Protein AF-0000000080399493 (afdb_homodimer)

Radius of gyration: 24.79 Å; Cα contacts (8 Å, |Δi|>4): 1111; chains: 2; bounding box: 73×79×56 Å

Organism: NCBI:txid72520

InterPro domains:
  IPR001247 Exoribonuclease, phosphorolytic domain 1 [PF01138] (33-153)
  IPR015847 Exoribonuclease, phosphorolytic domain 2 [PF03725] (195-245)
  IPR020568 Ribosomal protein uS5 domain 2-type superfamily [SSF54211] (32-153)
  IPR027408 PNPase/RNase PH domain superfamily [G3DSA:3.30.230.70] (24-269)
  IPR036345 Exoribonuclease, PH domain 2 superfamily [SSF55666] (192-262)
  IPR050080 Ribonuclease PH [PTHR11953] (25-256)

Solvent-accessible surface area (backbone atoms only — not comparable to full-atom values): 28684 Å² total; per-residue (Å²): 131,78,60,75,51,76,56,74,76,72,74,67,57,77,76,54,87,78,62,56,95,63,76,79,41,96,85,68,50,57,50,70,28,70,54,55,50,36,49,29,75,51,73,45,84,87,38,57,7,6,12,34,21,26,45,61,64,14,30,21,38,14,35,22,42,56,76,33,68,57,87,64,76,72,65,75,85,48,82,28,35,42,73,44,52,45,50,40,54,66,65,78,73,72,50,55,65,37,28,22,50,22,30,52,43,33,52,49,46,62,62,23,36,50,35,75,80,37,52,64,19,30,33,38,35,42,34,38,36,69,35,79,39,27,39,52,66,21,37,46,42,34,9,44,48,45,3,39,51,55,39,65,54,66,55,78,40,57,60,32,42,40,24,33,24,33,30,63,59,76,81,77,79,77,68,79,68,77,80,65,83,79,75,81,88,78,76,70,87,77,83,84,59,63,44,68,29,34,48,31,38,45,72,52,51,70,64,26,53,20,41,36,37,40,23,29,28,68,80,79,65,29,35,33,28,36,40,33,42,27,66,39,50,70,68,54,53,52,50,49,49,54,53,43,52,58,51,34,53,55,49,48,56,51,47,51,52,51,52,51,52,51,52,51,50,55,56,66,73,97,133,79,61,75,53,76,56,74,73,72,74,66,55,78,74,56,86,77,64,53,96,62,76,78,40,95,85,68,49,55,50,68,28,70,53,56,50,37,48,29,74,51,76,44,85,88,38,56,8,6,11,34,21,29,45,62,66,12,28,23,39,14,34,22,42,54,76,32,68,57,87,66,77,74,65,77,85,46,82,28,34,43,73,43,51,45,50,40,54,67,67,78,74,72,51,55,65,36,28,22,50,22,31,51,41,33,53,49,47,61,63,23,37,50,35,76,80,36,55,64,20,28,33,38,35,42,35,37,36,70,36,77,40,26,38,52,67,22,37,45,41,35,10,44,49,45,4,39,52,56,40,66,53,66,56,77,42,58,60,34,41,41,24,32,24,33,30,63,58,77,79,77,79,77,67,76,66,75,80,66,83,80,76,81,87,78,76,68,88,76,84,85,60,66,44,68,29,34,49,31,40,44,72,52,51,72,64,25,54,19,40,36,36,39,22,28,27,68,82,79,65,30,36,34,29,36,40,34,42,28,65,38,50,70,68,56,54,54,49,48,51,54,54,43,52,56,51,34,52,55,50,47,56,51,48,52,51,50,53,50,52,50,51,51,52,55,54,67,73,96

pLDDT: mean 78.62, std 20.96, range [27.2, 97.81]

Foldseek 3Di:
DFDWDFDDFQPQDPPDPVQPPDPQDPVRDGQLGWATKIKTWPPDDVALTWMWIDTVQWIKIKGKHDQDADPDPPDDQPQFEQEFEFEAELDDDDDVVRVVLRVQLRLLQVLWAPRNVRGNGYMYMYMYTNGAFFFHSQNRNLRRLSRCVSSVGDTNFRKRKWKKFKAFPDPDDPPPPDPDDDDDDCPDPDDSDIDMGTGDTPVRRVRGQKMKMWIATPPPRDTSDIDMDGDDDPVVVVVVSVSSSVVSPSVVVVVVVVVVVVVVVVVVVD/DFDWDFDDFQPQDPPDPVQPPDPQDPVRDGQLGWAGKIKTWPPDDVALTWMWIDTVQWIKIKGKHDQDADPDPPDDQPQFEQEFEFEAELDDDDDVVRVVLRVQLRLLQVLWAPRNVRGNGYMYMYMYTNGAFFFHSQNRNLRRLSRCVSSVGDTNFRKRKWKKFKAFPDPDDPPPPDPDDDDDDCPDPDDSDTDMGTGDTPVRNVRGQKMKMWIATPPPRDTSDIDMDGDDDPVVVVVVSVSSSVVSPSVVVVVVVVVVVVVVVVVVVD

Secondary structure (DSSP, 8-state):
----EE----------TT-SSPPPPTT---TT-PPPEEEEE---SSSSEEEEEEETTEEEEEEEEEEE--SSTTS---SSPEEEEEEE-SSS---HHHHHHHHHHHHHHHHHB-GGGSTT-EEEEEEEEEE-SS-HHHHHHHHHHHHHHHTT--BS--EEEEEEEEE----------------S----------EEEES--HHHHHH-SEEEEEEEETTT--EEEEEEEEEE-HHHHHHHHHHHHHHHHHHHHHHHHHHHHHHHHHHHH-/----EE----------TT-SSPPPPTT---TT-PPPEEEEE---SSSSEEEEEEETTEEEEEEEEEEE--SSTTS---SSPEEEEEEE-SSS---HHHHHHHHHHHHHHHHHB-GGGSTT-EEEEEEEEEE-SS-HHHHHHHHHHHHHHHTT--BS--EEEEEEEEE----------------S----------EEEES--HHHHHH-SEEEEEEEETTT--EEEEEEEEEE-HHHHHHHHHHHHHHHHHHHHHHHHHHHHHHHHHHHH-

Structure (mmCIF, N/CA/C/O backbone):
data_AF-0000000080399493-model_v1
#
loop_
_entity.id
_entity.type
_entity.pdbx_description
1 polymer 'Exosome complex component rrp46'
#
loop_
_atom_site.group_PDB
_atom_site.id
_atom_site.type_symbol
_atom_site.label_atom_id
_atom_site.label_alt_id
_atom_site.label_comp_id
_atom_site.label_asym_id
_atom_site.label_entity_id
_atom_site.label_seq_id
_atom_site.pdbx_PDB_ins_code
_atom_site.Cartn_x
_atom_site.Cartn_y
_atom_site.Cartn_z
_atom_site.occupancy
_atom_site.B_iso_or_equiv
_atom_site.auth_seq_id
_atom_site.auth_comp_id
_atom_site.auth_asym_id
_atom_site.auth_atom_id
_atom_site.pdbx_PDB_model_num
ATOM 1 N N . MET A 1 1 ? -1.721 26.266 25.234 1 28.41 1 MET A N 1
ATOM 2 C CA . MET A 1 1 ? -3.119 26.422 24.844 1 28.41 1 MET A CA 1
ATOM 3 C C . MET A 1 1 ? -3.371 25.844 23.453 1 28.41 1 MET A C 1
ATOM 5 O O . MET A 1 1 ? -2.715 26.234 22.484 1 28.41 1 MET A O 1
ATOM 9 N N . SER A 1 2 ? -3.752 24.594 23.406 1 40.31 2 SER A N 1
ATOM 10 C CA . SER A 1 2 ? -4.023 23.703 22.281 1 40.31 2 SER A CA 1
ATOM 11 C C . SER A 1 2 ? -5.125 24.266 21.391 1 40.31 2 SER A C 1
ATOM 13 O O . SER A 1 2 ? -6.23 24.547 21.859 1 40.31 2 SER A O 1
ATOM 15 N N . MET A 1 3 ? -4.785 25.266 20.547 1 41.09 3 MET A N 1
ATOM 16 C CA . MET A 1 3 ? -5.84 25.906 19.75 1 41.09 3 MET A CA 1
ATOM 17 C C . MET A 1 3 ? -6.48 24.906 18.797 1 41.09 3 MET A C 1
ATOM 19 O O . MET A 1 3 ? -5.789 2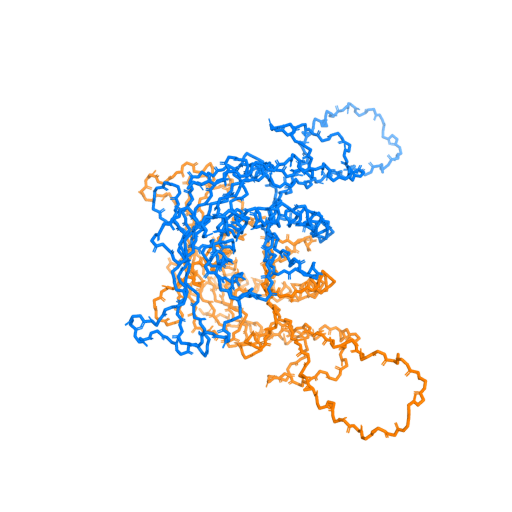4.266 18 1 41.09 3 MET A O 1
ATOM 23 N N . GLU A 1 4 ? -7.633 24.453 19.219 1 47.44 4 GLU A N 1
ATOM 24 C CA . GLU A 1 4 ? -8.516 23.641 18.391 1 47.44 4 GLU A CA 1
ATOM 25 C C . GLU A 1 4 ? -9.094 24.469 17.234 1 47.44 4 GLU A C 1
ATOM 27 O O . GLU A 1 4 ? -9.695 25.516 17.453 1 47.44 4 GLU A O 1
ATOM 32 N N . VAL A 1 5 ? -8.531 24.562 16.125 1 45.88 5 VAL A N 1
ATOM 33 C CA . VAL A 1 5 ? -9.156 25.281 15.031 1 45.88 5 VAL A CA 1
ATOM 34 C C . VAL A 1 5 ? -10.164 24.391 14.32 1 45.88 5 VAL A C 1
ATOM 36 O O . VAL A 1 5 ? -9.797 23.344 13.766 1 45.88 5 VAL A O 1
ATOM 39 N N . GLU A 1 6 ? -11.445 24.516 14.664 1 47.62 6 GLU A N 1
ATOM 40 C CA . GLU A 1 6 ? -12.531 23.828 13.969 1 47.62 6 GLU A CA 1
ATOM 41 C C . GLU A 1 6 ? -12.789 24.438 12.594 1 47.62 6 GLU A C 1
ATOM 43 O O . GLU A 1 6 ? -13.039 25.641 12.477 1 47.62 6 GLU A O 1
ATOM 48 N N . SER A 1 7 ? -12.328 23.922 11.516 1 46.5 7 SER A N 1
ATOM 49 C CA . SER A 1 7 ? -12.531 24.5 10.195 1 46.5 7 SER A CA 1
ATOM 50 C C . SER A 1 7 ? -14 24.438 9.781 1 46.5 7 SER A C 1
ATOM 52 O O . SER A 1 7 ? -14.734 23.547 10.219 1 46.5 7 SER A O 1
ATOM 54 N N . PRO A 1 8 ? -14.398 25.5 9.086 1 42.66 8 PRO A N 1
ATOM 55 C CA . PRO A 1 8 ? -15.75 25.438 8.523 1 42.66 8 PRO A CA 1
ATOM 56 C C . PRO A 1 8 ? -15.961 24.219 7.625 1 42.66 8 PRO A C 1
ATOM 58 O O . PRO A 1 8 ? -14.992 23.672 7.09 1 42.66 8 PRO A O 1
ATOM 61 N N . PRO A 1 9 ? -17.188 23.703 7.621 1 41.94 9 PRO A N 1
ATOM 62 C CA . PRO A 1 9 ? -17.484 22.547 6.781 1 41.94 9 PRO A CA 1
ATOM 63 C C . PRO A 1 9 ? -17 22.719 5.34 1 41.94 9 PRO A C 1
ATOM 65 O O . PRO A 1 9 ? -17.078 23.828 4.793 1 41.94 9 PRO A O 1
ATOM 68 N N . ILE A 1 10 ? -16.062 22.031 4.949 1 44.72 10 ILE A N 1
ATOM 69 C CA . ILE A 1 10 ? -15.586 22.047 3.57 1 44.72 10 ILE A CA 1
ATOM 70 C C . ILE A 1 10 ? -16.766 21.984 2.609 1 44.72 10 ILE A C 1
ATOM 72 O O . ILE A 1 10 ? -17.688 21.203 2.801 1 44.72 10 ILE A O 1
ATOM 76 N N . THR A 1 11 ? -16.875 22.938 1.773 1 42.97 11 THR A N 1
ATOM 77 C CA . THR A 1 11 ? -17.906 23.031 0.746 1 42.97 11 THR A CA 1
ATOM 78 C C . THR A 1 11 ? -17.969 21.75 -0.082 1 42.97 11 THR A C 1
ATOM 80 O O . THR A 1 11 ? -16.953 21.234 -0.525 1 42.97 11 THR A O 1
ATOM 83 N N . PRO A 1 12 ? -19.109 21.141 -0.063 1 42.62 12 PRO A N 1
ATOM 84 C CA . PRO A 1 12 ? -19.297 19.938 -0.86 1 42.62 12 PRO A CA 1
ATOM 85 C C . PRO A 1 12 ? -18.812 20.094 -2.297 1 42.62 12 PRO A C 1
ATOM 87 O O . PRO A 1 12 ? -18.969 21.156 -2.898 1 42.62 12 PRO A O 1
ATOM 90 N N . LEU A 1 13 ? -17.781 19.406 -2.646 1 45.69 13 LEU A N 1
ATOM 91 C CA . LEU A 1 13 ? -17.438 19.391 -4.062 1 45.69 13 LEU A CA 1
ATOM 92 C C . LEU A 1 13 ? -18.688 19.234 -4.926 1 45.69 13 LEU A C 1
ATOM 94 O O . LEU A 1 13 ? -19.672 18.641 -4.492 1 45.69 13 LEU A O 1
ATOM 98 N N . PRO A 1 14 ? -18.688 19.891 -6.062 1 39.59 14 PRO A N 1
ATOM 99 C CA . PRO A 1 14 ? -19.891 19.781 -6.902 1 39.59 14 PRO A CA 1
ATOM 100 C C . PRO A 1 14 ? -20.328 18.328 -7.117 1 39.59 14 PRO A C 1
ATOM 102 O O . PRO A 1 14 ? -19.484 17.422 -7.133 1 39.59 14 PRO A O 1
ATOM 105 N N . PRO A 1 15 ? -21.594 18.047 -6.848 1 37.84 15 PRO A N 1
ATOM 106 C CA . PRO A 1 15 ? -22.141 16.703 -7.039 1 37.84 15 PRO A CA 1
ATOM 107 C C . PRO A 1 15 ? -21.75 16.094 -8.383 1 37.84 15 PRO A C 1
ATOM 109 O O . PRO A 1 15 ? -21.953 16.703 -9.43 1 37.84 15 PRO A O 1
ATOM 112 N N . SER A 1 16 ? -20.625 15.531 -8.531 1 39.56 16 SER A N 1
ATOM 113 C CA . SER A 1 16 ? -20.562 14.828 -9.812 1 39.56 16 SER A CA 1
ATOM 114 C C . SER A 1 16 ? -21.875 14.117 -10.109 1 39.56 16 SER A C 1
ATOM 116 O O . SER A 1 16 ? -22.656 13.82 -9.203 1 39.56 16 SER A O 1
ATOM 118 N N . SER A 1 17 ? -22.266 14.031 -11.461 1 39.09 17 SER A N 1
ATOM 119 C CA . SER A 1 17 ? -23.484 13.477 -12.047 1 39.09 17 SER A CA 1
ATOM 120 C C . SER A 1 17 ? -23.922 12.211 -11.32 1 39.09 17 SER A C 1
ATOM 122 O O . SER A 1 17 ? -24.969 11.648 -11.625 1 39.09 17 SER A O 1
ATOM 124 N N . LEU A 1 18 ? -22.938 11.609 -10.734 1 41.94 18 LEU A N 1
ATOM 125 C CA . LEU A 1 18 ? -23.359 10.289 -10.281 1 41.94 18 LEU A CA 1
ATOM 126 C C . LEU A 1 18 ? -24.188 10.391 -9 1 41.94 18 LEU A C 1
ATOM 128 O O . LEU A 1 18 ? -24.359 9.391 -8.297 1 41.94 18 LEU A O 1
ATOM 132 N N . SER A 1 19 ? -24.406 11.602 -8.508 1 42.5 19 SER A N 1
ATOM 133 C CA . SER A 1 19 ? -25.172 11.867 -7.293 1 42.5 19 SER A CA 1
ATOM 134 C C . SER A 1 19 ? -26.547 11.219 -7.363 1 42.5 19 SER A C 1
ATOM 136 O O . SER A 1 19 ? -27.453 11.578 -6.602 1 42.5 19 SER A O 1
ATOM 138 N N . LEU A 1 20 ? -26.828 10.664 -8.43 1 42.78 20 LEU A N 1
ATOM 139 C CA . LEU A 1 20 ? -28.219 10.219 -8.32 1 42.78 20 LEU A CA 1
ATOM 140 C C . LEU A 1 20 ? -28.469 9.523 -6.988 1 42.78 20 LEU A C 1
ATOM 142 O O . LEU A 1 20 ? -27.688 9.688 -6.043 1 42.78 20 LEU A O 1
ATOM 146 N N . SER A 1 21 ? -29.281 8.328 -6.945 1 52.72 21 SER A N 1
ATOM 147 C CA . SER A 1 21 ? -30.062 7.609 -5.938 1 52.72 21 SER A CA 1
ATOM 148 C C . SER A 1 21 ? -29.141 6.93 -4.918 1 52.72 21 SER A C 1
ATOM 150 O O . SER A 1 21 ? -28.984 5.711 -4.945 1 52.72 21 SER A O 1
ATOM 152 N N . LEU A 1 22 ? -28.031 7.641 -4.531 1 60.44 22 LEU A N 1
ATOM 153 C CA . LEU A 1 22 ? -27.188 6.965 -3.543 1 60.44 22 LEU A CA 1
ATOM 154 C C . LEU A 1 22 ? -27.875 6.945 -2.18 1 60.44 22 LEU A C 1
ATOM 156 O O . LEU A 1 22 ? -28.531 7.914 -1.797 1 60.44 22 LEU A O 1
ATOM 160 N N . PRO A 1 23 ? -27.969 5.777 -1.637 1 68.69 23 PRO A N 1
ATOM 161 C CA . PRO A 1 23 ? -28.469 5.758 -0.259 1 68.69 23 PRO A CA 1
ATOM 162 C C . PRO A 1 23 ? -27.688 6.699 0.662 1 68.69 23 PRO A C 1
ATOM 164 O O . PRO A 1 23 ? -26.5 6.926 0.452 1 68.69 23 PRO A O 1
ATOM 167 N N . PRO A 1 24 ? -28.516 7.438 1.426 1 79 24 PRO A N 1
ATOM 168 C CA . PRO A 1 24 ? -27.875 8.344 2.375 1 79 24 PRO A CA 1
ATOM 169 C C . PRO A 1 24 ? -26.844 7.641 3.25 1 79 24 PRO A C 1
ATOM 171 O O . PRO A 1 24 ? -27.047 6.5 3.67 1 79 24 PRO A O 1
ATOM 174 N N . ARG A 1 25 ? -25.719 8.273 3.396 1 86.75 25 ARG A N 1
ATOM 175 C CA . ARG A 1 25 ? -24.672 7.754 4.281 1 86.75 25 ARG A CA 1
ATOM 176 C C . ARG A 1 25 ? -25.125 7.793 5.734 1 86.75 25 ARG A C 1
ATOM 178 O O . ARG A 1 25 ? -25.938 8.633 6.117 1 86.75 25 ARG A O 1
ATOM 185 N N . PRO A 1 26 ? -24.688 6.863 6.543 1 86.81 26 PRO A N 1
ATOM 186 C CA . PRO A 1 26 ? -25.094 6.848 7.953 1 86.81 26 PRO A CA 1
ATOM 187 C C . PRO A 1 26 ? -24.859 8.188 8.648 1 86.81 26 PRO A C 1
ATOM 189 O O . PRO A 1 26 ? -25.609 8.547 9.562 1 86.81 26 PRO A O 1
ATOM 192 N N . ASP A 1 27 ? -23.891 8.977 8.281 1 86.44 27 ASP A N 1
ATOM 193 C CA . ASP A 1 27 ? -23.594 10.258 8.914 1 86.44 27 ASP A CA 1
ATOM 194 C C . ASP A 1 27 ? -24.172 11.414 8.109 1 86.44 27 ASP A C 1
ATOM 196 O O . ASP A 1 27 ? -23.859 12.578 8.367 1 86.44 27 ASP A O 1
ATOM 200 N N . ARG A 1 28 ? -24.953 11.227 7.027 1 86.25 28 ARG A N 1
ATOM 201 C CA . ARG A 1 28 ? -25.734 12.188 6.238 1 86.25 28 ARG A CA 1
ATOM 202 C C . ARG A 1 28 ? -24.828 13.008 5.332 1 86.25 28 ARG A C 1
ATOM 204 O O . ARG A 1 28 ? -25.234 14.047 4.809 1 86.25 28 ARG A O 1
ATOM 211 N N . ARG A 1 29 ? -23.672 12.492 5.18 1 88.94 29 ARG A N 1
ATOM 212 C CA . ARG A 1 29 ? -22.766 13.18 4.262 1 88.94 29 ARG A CA 1
ATOM 213 C C . ARG A 1 29 ? -23.047 12.773 2.818 1 88.94 29 ARG A C 1
ATOM 215 O O . ARG A 1 29 ? -23.656 11.734 2.566 1 88.94 29 ARG A O 1
ATOM 222 N N . LEU A 1 30 ? -22.594 13.742 1.966 1 87.62 30 LEU A N 1
ATOM 223 C CA . LEU A 1 30 ? -22.594 13.391 0.549 1 87.62 30 LEU A CA 1
ATOM 224 C C . LEU A 1 30 ? -21.469 12.422 0.221 1 87.62 30 LEU A C 1
ATOM 226 O O . LEU A 1 30 ? -20.547 12.242 1.021 1 87.62 30 LEU A O 1
ATOM 230 N N . ALA A 1 31 ? -21.5 11.812 -0.948 1 87.94 31 ALA A N 1
ATOM 231 C CA . ALA A 1 31 ? -20.516 10.812 -1.356 1 87.94 31 ALA A CA 1
ATOM 232 C C . ALA A 1 31 ? -19.125 11.414 -1.424 1 87.94 31 ALA A C 1
ATOM 234 O O . ALA A 1 31 ? -18.141 10.75 -1.094 1 87.94 31 ALA A O 1
ATOM 235 N N . ASN A 1 32 ? -19.031 12.711 -1.779 1 88.69 32 ASN A N 1
ATOM 236 C CA . ASN A 1 32 ? -17.734 13.344 -1.984 1 88.69 32 ASN A CA 1
ATOM 237 C C . ASN A 1 32 ? -17.422 14.367 -0.889 1 88.69 32 ASN A C 1
ATOM 239 O O . ASN A 1 32 ? -16.688 15.32 -1.112 1 88.69 32 ASN A O 1
ATOM 243 N N . GLN A 1 33 ? -17.953 14.109 0.285 1 89.75 33 GLN A N 1
ATOM 244 C CA . GLN A 1 33 ? -17.766 15.07 1.371 1 89.75 33 GLN A CA 1
ATOM 245 C C . GLN A 1 33 ? -16.828 14.516 2.441 1 89.75 33 GLN A C 1
ATOM 247 O O . GLN A 1 33 ? -17 13.375 2.885 1 89.75 33 GLN A O 1
ATOM 252 N N . LEU A 1 34 ? -15.883 15.367 2.713 1 92.69 34 LEU A N 1
ATOM 253 C CA . LEU A 1 34 ? -14.969 15.023 3.801 1 92.69 34 LEU A CA 1
ATOM 254 C C . LEU A 1 34 ? -15.609 15.289 5.156 1 92.69 34 LEU A C 1
ATOM 256 O O . LEU A 1 34 ? -16.391 16.234 5.301 1 92.69 34 LEU A O 1
ATOM 260 N N . ARG A 1 35 ? -15.336 14.5 6.164 1 92.5 35 ARG A N 1
ATOM 261 C CA . ARG A 1 35 ? -15.664 14.875 7.535 1 92.5 35 ARG A CA 1
ATOM 262 C C . ARG A 1 35 ? -14.867 16.094 7.984 1 92.5 35 ARG A C 1
ATOM 264 O O . ARG A 1 35 ? -13.773 16.344 7.469 1 92.5 35 ARG A O 1
ATOM 271 N N . PRO A 1 36 ? -15.438 16.781 8.859 1 89.44 36 PRO A N 1
ATOM 272 C CA . PRO A 1 36 ? -14.695 17.953 9.328 1 89.44 36 PRO A CA 1
ATOM 273 C C . PRO A 1 36 ? -13.359 17.594 9.969 1 89.44 36 PRO A C 1
ATOM 275 O O . PRO A 1 36 ? -13.312 16.797 10.906 1 89.44 36 PRO A O 1
ATOM 278 N N . PRO A 1 37 ? -12.336 18.141 9.422 1 92.88 37 PRO A N 1
ATOM 279 C CA . PRO A 1 37 ? -11.016 17.875 10 1 92.88 37 PRO A CA 1
ATOM 280 C C . PRO A 1 37 ? -10.703 18.766 11.195 1 92.88 37 PRO A C 1
ATOM 282 O O . PRO A 1 37 ? -11.25 19.875 11.305 1 92.88 37 PRO A O 1
ATOM 285 N N . MET A 1 38 ? -9.945 18.234 12.094 1 92.69 38 MET A N 1
ATOM 286 C CA . MET A 1 38 ? -9.398 18.969 13.234 1 92.69 38 MET A CA 1
ATOM 287 C C . MET A 1 38 ? -7.898 18.734 13.367 1 92.69 38 MET A C 1
ATOM 289 O O . MET A 1 38 ? -7.414 17.641 13.109 1 92.69 38 MET A O 1
ATOM 293 N N . CYS A 1 39 ? -7.273 19.781 13.68 1 93.62 39 CYS A N 1
ATOM 294 C CA . CYS A 1 39 ? -5.824 19.672 13.789 1 93.62 39 CYS A CA 1
ATOM 295 C C . CYS A 1 39 ? -5.293 20.484 14.961 1 93.62 39 CYS A C 1
ATOM 297 O O . CYS A 1 39 ? -5.762 21.609 15.195 1 93.62 39 CYS A O 1
ATOM 299 N N . GLU A 1 40 ? -4.5 19.906 15.758 1 91.94 40 GLU A N 1
ATOM 300 C CA . GLU A 1 40 ? -3.756 20.562 16.828 1 91.94 40 GLU A CA 1
ATOM 301 C C . GLU A 1 40 ? -2.252 20.406 16.641 1 91.94 40 GLU A C 1
ATOM 303 O O . GLU A 1 40 ? -1.742 19.281 16.562 1 91.94 40 GLU A O 1
ATOM 308 N N . LEU A 1 41 ? -1.577 21.531 16.516 1 92.44 41 LEU A N 1
ATOM 309 C CA . LEU A 1 41 ? -0.133 21.484 16.312 1 92.44 41 LEU A CA 1
ATOM 310 C C . LEU A 1 41 ? 0.607 21.641 17.641 1 92.44 41 LEU A C 1
ATOM 312 O O . LEU A 1 41 ? 0.262 22.516 18.438 1 92.44 41 LEU A O 1
ATOM 316 N N . GLY A 1 42 ? 1.511 20.75 17.859 1 92.12 42 GLY A N 1
ATOM 317 C CA . GLY A 1 42 ? 2.396 20.859 19.016 1 92.12 42 GLY A CA 1
ATOM 318 C C . GLY A 1 42 ? 1.711 20.531 20.328 1 92.12 42 GLY A C 1
ATOM 319 O O . GLY A 1 42 ? 1.866 21.25 21.312 1 92.12 42 GLY A O 1
ATOM 320 N N . PRO A 1 43 ? 0.868 19.516 20.359 1 91.75 43 PRO A N 1
ATOM 321 C CA . PRO A 1 43 ? 0.211 19.188 21.625 1 91.75 43 PRO A CA 1
ATOM 322 C C . PRO A 1 43 ? 1.17 18.578 22.656 1 91.75 43 PRO A C 1
ATOM 324 O O . PRO A 1 43 ? 0.872 18.562 23.844 1 91.75 43 PRO A O 1
ATOM 327 N N . LEU A 1 44 ? 2.27 18.031 22.188 1 92.25 44 LEU A N 1
ATOM 328 C CA . LEU A 1 44 ? 3.223 17.375 23.078 1 92.25 44 LEU A CA 1
ATOM 329 C C . LEU A 1 44 ? 4.445 18.266 23.297 1 92.25 44 LEU A C 1
ATOM 331 O O . LEU A 1 44 ? 5.125 18.641 22.344 1 92.25 44 LEU A O 1
ATOM 335 N N . ASN A 1 45 ? 4.852 18.422 24.5 1 89 45 ASN A N 1
ATOM 336 C CA . ASN A 1 45 ? 5.938 19.328 24.844 1 89 45 ASN A CA 1
ATOM 337 C C . ASN A 1 45 ? 7.293 18.641 24.781 1 89 45 ASN A C 1
ATOM 339 O O . ASN A 1 45 ? 8.32 19.297 24.578 1 89 45 ASN A O 1
ATOM 343 N N . ARG A 1 46 ? 7.281 17.422 24.875 1 91.06 46 ARG A N 1
ATOM 344 C CA . ARG A 1 46 ? 8.547 16.703 24.984 1 91.06 46 ARG A CA 1
ATOM 345 C C . ARG A 1 46 ? 9.047 16.281 23.609 1 91.06 46 ARG A C 1
ATOM 347 O O . ARG A 1 46 ? 10.18 15.812 23.469 1 91.06 46 ARG A O 1
ATOM 354 N N . ALA A 1 47 ? 8.219 16.453 22.656 1 93.5 47 ALA A N 1
ATOM 355 C CA . ALA A 1 47 ? 8.594 16.031 21.312 1 93.5 47 ALA A CA 1
ATOM 356 C C . ALA A 1 47 ? 9.148 17.203 20.516 1 93.5 47 ALA A C 1
ATOM 358 O O . ALA A 1 47 ? 8.852 18.375 20.812 1 93.5 47 ALA A O 1
ATOM 359 N N . ASP A 1 48 ? 10.047 16.953 19.578 1 94.75 48 ASP A N 1
ATOM 360 C CA . ASP A 1 48 ? 10.547 18 18.672 1 94.75 48 ASP A CA 1
ATOM 361 C C . ASP A 1 48 ? 9.422 18.547 17.797 1 94.75 48 ASP A C 1
ATOM 363 O O . ASP A 1 48 ? 9.469 19.703 17.375 1 94.75 48 ASP A O 1
ATOM 367 N N . GLY A 1 49 ? 8.477 17.703 17.562 1 95.38 49 GLY A N 1
ATOM 368 C CA . GLY A 1 49 ? 7.254 18.031 16.859 1 95.38 49 GLY A CA 1
ATOM 369 C C . GLY A 1 49 ? 6.105 17.094 17.172 1 95.38 49 GLY A C 1
ATOM 370 O O . GLY A 1 49 ? 6.32 15.93 17.484 1 95.38 49 GLY A O 1
ATOM 371 N N . SER A 1 50 ? 4.973 17.688 17.172 1 96.5 50 SER A N 1
ATOM 372 C CA . SER A 1 50 ? 3.797 16.859 17.406 1 96.5 50 SER A CA 1
ATOM 373 C C . SER A 1 50 ? 2.551 17.469 16.781 1 96.5 50 SER A C 1
ATOM 375 O O . SER A 1 50 ? 2.523 18.672 16.484 1 96.5 50 SER A O 1
ATOM 377 N N . ALA A 1 51 ? 1.604 16.578 16.547 1 96.38 51 ALA A N 1
ATOM 378 C CA . ALA A 1 51 ? 0.34 17.031 15.977 1 96.38 51 ALA A CA 1
ATOM 379 C C . ALA A 1 51 ? -0.772 16.016 16.234 1 96.38 51 ALA A C 1
ATOM 381 O O . ALA A 1 51 ? -0.526 14.812 16.266 1 96.38 51 ALA A O 1
ATOM 382 N N . ARG A 1 52 ? -1.841 16.562 16.5 1 96.81 52 ARG A N 1
ATOM 383 C CA . ARG A 1 52 ? -3.055 15.758 16.547 1 96.81 52 ARG A CA 1
ATOM 384 C C . ARG A 1 52 ? -3.965 16.062 15.359 1 96.81 52 ARG A C 1
ATOM 386 O O . ARG A 1 52 ? -4.258 17.234 15.086 1 96.81 52 ARG A O 1
ATOM 393 N N . PHE A 1 53 ? -4.324 15.062 14.633 1 96.62 53 PHE A N 1
ATOM 394 C CA . PHE A 1 53 ? -5.215 15.203 13.492 1 96.62 53 PHE A CA 1
ATOM 395 C C . PHE A 1 53 ? -6.438 14.305 13.641 1 96.62 53 PHE A C 1
ATOM 397 O O . PHE A 1 53 ? -6.316 13.148 14.047 1 96.62 53 PHE A O 1
ATOM 404 N N . ALA A 1 54 ? -7.512 14.945 13.359 1 95.44 54 ALA A N 1
ATOM 405 C CA . ALA A 1 54 ? -8.758 14.188 13.469 1 95.44 54 ALA A CA 1
ATOM 406 C C . ALA A 1 54 ? -9.648 14.43 12.258 1 95.44 54 ALA A C 1
ATOM 408 O O . ALA A 1 54 ? -9.688 15.539 11.719 1 95.44 54 ALA A O 1
ATOM 409 N N . GLN A 1 55 ? -10.234 13.438 11.773 1 93.62 55 GLN A N 1
ATOM 410 C CA . GLN A 1 55 ? -11.297 13.453 10.766 1 93.62 55 GLN A CA 1
ATOM 411 C C . GLN A 1 55 ? -12.547 12.742 11.273 1 93.62 55 GLN A C 1
ATOM 413 O O . GLN A 1 55 ? -12.633 11.508 11.219 1 93.62 55 GLN A O 1
ATOM 418 N N . GLY A 1 56 ? -13.586 13.492 11.617 1 92.56 56 GLY A N 1
ATOM 419 C CA . GLY A 1 56 ? -14.719 12.891 12.305 1 92.56 56 GLY A CA 1
ATOM 420 C C . GLY A 1 56 ? -14.336 12.219 13.609 1 92.56 56 GLY A C 1
ATOM 421 O O . GLY A 1 56 ? -13.711 12.844 14.469 1 92.56 56 GLY A O 1
ATOM 422 N N . GLN A 1 57 ? -14.688 10.945 13.75 1 93.81 57 GLN A N 1
ATOM 423 C CA . GLN A 1 57 ? -14.398 10.211 14.977 1 93.81 57 GLN A CA 1
ATOM 424 C C . GLN A 1 57 ? -13.125 9.391 14.844 1 93.81 57 GLN A C 1
ATOM 426 O O . GLN A 1 57 ? -12.938 8.398 15.547 1 93.81 57 GLN A O 1
ATOM 431 N N . THR A 1 58 ? -12.359 9.742 13.898 1 96.06 58 THR A N 1
ATOM 432 C CA . THR A 1 58 ? -11.023 9.172 13.789 1 96.06 58 THR A CA 1
ATOM 433 C C . THR A 1 58 ? -9.961 10.203 14.172 1 96.06 58 THR A C 1
ATOM 435 O O . THR A 1 58 ? -9.992 11.344 13.688 1 96.06 58 THR A O 1
ATOM 438 N N . SER A 1 59 ? -9.133 9.781 15.117 1 96.94 59 SER A N 1
ATOM 439 C CA . SER A 1 59 ? -8.125 10.719 15.609 1 96.94 59 SER A CA 1
ATOM 440 C C . SER A 1 59 ? -6.793 10.016 15.852 1 96.94 59 SER A C 1
ATOM 442 O O . SER A 1 59 ? -6.758 8.883 16.328 1 96.94 59 SER A O 1
ATOM 444 N N . VAL A 1 60 ? -5.723 10.734 15.445 1 97.56 60 VAL A N 1
ATOM 445 C CA . VAL A 1 60 ? -4.371 10.203 15.609 1 97.56 60 VAL A CA 1
ATOM 446 C C . VAL A 1 60 ? -3.461 11.281 16.188 1 97.56 60 VAL A C 1
ATOM 448 O O . VAL A 1 60 ? -3.535 12.453 15.789 1 97.56 60 VAL A O 1
ATOM 451 N N . LEU A 1 61 ? -2.699 10.898 17.188 1 97.75 61 LEU A N 1
ATOM 452 C CA . LEU A 1 61 ? -1.653 11.742 17.75 1 97.75 61 LEU A CA 1
ATOM 453 C C . LEU A 1 61 ? -0.277 11.305 17.266 1 97.75 61 LEU A C 1
ATOM 455 O O . LEU A 1 61 ? 0.085 10.133 17.391 1 97.75 61 LEU A O 1
ATOM 459 N N . ALA A 1 62 ? 0.378 12.211 16.672 1 97.75 62 ALA A N 1
ATOM 460 C CA . ALA A 1 62 ? 1.698 11.883 16.125 1 97.75 62 ALA A CA 1
ATOM 461 C C . ALA A 1 62 ? 2.781 12.727 16.797 1 97.75 62 ALA A C 1
ATOM 463 O O . ALA A 1 62 ? 2.578 13.914 17.062 1 97.75 62 ALA A O 1
ATOM 464 N N . ALA A 1 63 ? 3.898 12.094 17.094 1 97.81 63 ALA A N 1
ATOM 465 C CA . ALA A 1 63 ? 5.062 12.75 17.672 1 97.81 63 ALA A CA 1
ATOM 466 C C . ALA A 1 63 ? 6.32 12.469 16.859 1 97.81 63 ALA A C 1
ATOM 468 O O . ALA A 1 63 ? 6.512 11.352 16.375 1 97.81 63 ALA A O 1
ATOM 469 N N . VAL A 1 64 ? 7.094 13.43 16.719 1 96.94 64 VAL A N 1
ATOM 470 C CA . VAL A 1 64 ? 8.344 13.305 15.977 1 96.94 64 VAL A CA 1
ATOM 471 C C . VAL A 1 64 ? 9.523 13.578 16.906 1 96.94 64 VAL A C 1
ATOM 473 O O . VAL A 1 64 ? 9.5 14.539 17.672 1 96.94 64 VAL A O 1
ATOM 476 N N . TYR A 1 65 ? 10.469 12.703 16.891 1 94.62 65 TYR A N 1
ATOM 477 C CA . TYR A 1 65 ? 11.727 12.875 17.609 1 94.62 65 TYR A CA 1
ATOM 478 C C . TYR A 1 65 ? 12.906 12.867 16.641 1 94.62 65 TYR A C 1
ATOM 480 O O . TYR A 1 65 ? 13.109 11.906 15.898 1 94.62 65 TYR A O 1
ATOM 488 N N . GLY A 1 66 ? 13.648 13.883 16.688 1 87.88 66 GLY A N 1
ATOM 489 C CA . GLY A 1 66 ? 14.766 14.039 15.773 1 87.88 66 GLY A CA 1
ATOM 490 C C . GLY A 1 66 ? 14.539 15.125 14.734 1 87.88 66 GLY A C 1
ATOM 491 O O . GLY A 1 66 ? 13.539 15.836 14.781 1 87.88 66 GLY A O 1
ATOM 492 N N . PRO A 1 67 ? 15.57 15.156 13.852 1 86.44 67 PRO A N 1
ATOM 493 C CA . PRO A 1 67 ? 16.703 14.297 13.508 1 86.44 67 PRO A CA 1
ATOM 494 C C . PRO A 1 67 ? 17.766 14.227 14.609 1 86.44 67 PRO A C 1
ATOM 496 O O . PRO A 1 67 ? 18.078 15.25 15.227 1 86.44 67 PRO A O 1
ATOM 499 N N . ALA A 1 68 ? 18.031 13.023 14.945 1 82.94 68 ALA A N 1
ATOM 500 C CA . ALA A 1 68 ? 19.047 12.805 15.977 1 82.94 68 ALA A CA 1
ATOM 501 C C . ALA A 1 68 ? 20.016 11.695 15.578 1 82.94 68 ALA A C 1
ATOM 503 O O . ALA A 1 68 ? 19.672 10.828 14.766 1 82.94 68 ALA A O 1
ATOM 504 N N . ALA A 1 69 ? 21.281 11.852 16 1 77.88 69 ALA A N 1
ATOM 505 C CA . ALA A 1 69 ? 22.266 10.805 15.742 1 77.88 69 ALA A CA 1
ATOM 506 C C . ALA A 1 69 ? 21.797 9.453 16.266 1 77.88 69 ALA A C 1
ATOM 508 O O . ALA A 1 69 ? 21.203 9.383 17.359 1 77.88 69 ALA A O 1
ATOM 509 N N . PRO A 1 70 ? 21.906 8.461 15.328 1 70.56 70 PRO A N 1
ATOM 510 C CA . PRO A 1 70 ? 21.438 7.148 15.789 1 70.56 70 PRO A CA 1
ATOM 511 C C . PRO A 1 70 ? 22.156 6.688 17.062 1 70.56 70 PRO A C 1
ATOM 513 O O . PRO A 1 70 ? 23.344 6.977 17.25 1 70.56 70 PRO A O 1
ATOM 516 N N . ARG A 1 71 ? 21.391 6.434 18.188 1 60.19 71 ARG A N 1
ATOM 517 C CA . ARG A 1 71 ? 22.047 5.965 19.406 1 60.19 71 ARG A CA 1
ATOM 518 C C . ARG A 1 71 ? 22.969 4.793 19.125 1 60.19 71 ARG A C 1
ATOM 520 O O . ARG A 1 71 ? 24.031 4.664 19.734 1 60.19 71 ARG A O 1
ATOM 527 N N . PHE A 1 72 ? 22.531 3.732 18.484 1 53.16 72 PHE A N 1
ATOM 528 C CA . PHE A 1 72 ? 23.375 2.584 18.203 1 53.16 72 PHE A CA 1
ATOM 529 C C . PHE A 1 72 ? 23.797 2.584 16.734 1 53.16 72 PHE A C 1
ATOM 531 O O . PHE A 1 72 ? 23.016 2.926 15.852 1 53.16 72 PHE A O 1
ATOM 538 N N . SER A 1 73 ? 25.156 2.967 16.516 1 45.97 73 SER A N 1
ATOM 539 C CA . SER A 1 73 ? 25.891 3.074 15.258 1 45.97 73 SER A CA 1
ATOM 540 C C . SER A 1 73 ? 25.422 2.033 14.242 1 45.97 73 SER A C 1
ATOM 542 O O . SER A 1 73 ? 25.875 2.016 13.102 1 45.97 73 SER A O 1
ATOM 544 N N . ARG A 1 74 ? 24.953 1.035 14.711 1 42.38 74 ARG A N 1
ATOM 545 C CA . ARG A 1 74 ? 25.016 -0.087 13.781 1 42.38 74 ARG A CA 1
ATOM 546 C C . ARG A 1 74 ? 24.047 0.101 12.625 1 42.38 74 ARG A C 1
ATOM 548 O O . ARG A 1 74 ? 23.922 -0.766 11.758 1 42.38 74 ARG A O 1
ATOM 555 N N . LYS A 1 75 ? 23.062 0.858 12.953 1 45.94 75 LYS A N 1
ATOM 556 C CA . LYS A 1 75 ? 22.141 0.674 11.836 1 45.94 75 LYS A CA 1
ATOM 557 C C . LYS A 1 75 ? 22.703 1.298 10.555 1 45.94 75 LYS A C 1
ATOM 559 O O . LYS A 1 75 ? 23.391 2.316 10.609 1 45.94 75 LYS A O 1
ATOM 564 N N . GLU A 1 76 ? 22.547 0.62 9.422 1 45.19 76 GLU A N 1
ATOM 565 C CA . GLU A 1 76 ? 23.078 0.694 8.062 1 45.19 76 GLU A CA 1
ATOM 566 C C . GLU A 1 76 ? 23.109 2.135 7.566 1 45.19 76 GLU A C 1
ATOM 568 O O . GLU A 1 76 ? 22.219 2.93 7.879 1 45.19 76 GLU A O 1
ATOM 573 N N . ARG A 1 77 ? 24.281 2.496 7.09 1 42.81 77 ARG A N 1
ATOM 574 C CA . ARG A 1 77 ? 24.828 3.621 6.332 1 42.81 77 ARG A CA 1
ATOM 575 C C . ARG A 1 77 ? 23.797 4.129 5.316 1 42.81 77 ARG A C 1
ATOM 577 O O . ARG A 1 77 ? 23.781 3.688 4.168 1 42.81 77 ARG A O 1
ATOM 584 N N . VAL A 1 78 ? 22.594 4.27 5.75 1 50.62 78 VAL A N 1
ATOM 585 C CA . VAL A 1 78 ? 21.891 4.887 4.629 1 50.62 78 VAL A CA 1
ATOM 586 C C . VAL A 1 78 ? 22.344 6.332 4.461 1 50.62 78 VAL A C 1
ATOM 588 O O . VAL A 1 78 ? 22.531 7.051 5.449 1 50.62 78 VAL A O 1
ATOM 591 N N . GLU A 1 79 ? 23.062 6.672 3.416 1 55.09 79 GLU A N 1
ATOM 592 C CA . GLU A 1 79 ? 23.578 7.977 3 1 55.09 79 GLU A CA 1
ATOM 593 C C . GLU A 1 79 ? 22.625 9.094 3.402 1 55.09 79 GLU A C 1
ATOM 595 O O . GLU A 1 79 ? 23.031 10.258 3.51 1 55.09 79 GLU A O 1
ATOM 600 N N . GLY A 1 80 ? 21.406 8.82 3.762 1 63.06 80 GLY A N 1
ATOM 601 C CA . GLY A 1 80 ? 20.438 9.82 4.207 1 63.06 80 GLY A CA 1
ATOM 602 C C . GLY A 1 80 ? 19.766 9.453 5.512 1 63.06 80 GLY A C 1
ATOM 603 O O . GLY A 1 80 ? 20.125 8.469 6.156 1 63.06 80 GLY A O 1
ATOM 604 N N . ALA A 1 81 ? 19.062 10.461 6.117 1 71.31 81 ALA A N 1
ATOM 605 C CA . ALA A 1 81 ? 18.344 10.219 7.355 1 71.31 81 ALA A CA 1
ATOM 606 C C . ALA A 1 81 ? 17.453 8.977 7.234 1 71.31 81 ALA A C 1
ATOM 608 O O . ALA A 1 81 ? 16.891 8.711 6.172 1 71.31 81 ALA A O 1
ATOM 609 N N . ALA A 1 82 ? 17.5 8.297 8.25 1 81.5 82 ALA A N 1
ATOM 610 C CA . ALA A 1 82 ? 16.578 7.172 8.336 1 81.5 82 ALA A CA 1
ATOM 611 C C . ALA A 1 82 ? 15.297 7.57 9.047 1 81.5 82 ALA A C 1
ATOM 613 O O . ALA A 1 82 ? 15.32 8.328 10.016 1 81.5 82 ALA A O 1
ATOM 614 N N . VAL A 1 83 ? 14.141 7.219 8.469 1 87.25 83 VAL A N 1
ATOM 615 C CA . VAL A 1 83 ? 12.852 7.477 9.102 1 87.25 83 VAL A CA 1
ATOM 616 C C . VAL A 1 83 ? 12.336 6.195 9.75 1 87.25 83 VAL A C 1
ATOM 618 O O . VAL A 1 83 ? 12.305 5.141 9.117 1 87.25 83 VAL A O 1
ATOM 621 N N . GLU A 1 84 ? 12.117 6.289 10.992 1 88 84 GLU A N 1
ATOM 622 C CA . GLU A 1 84 ? 11.508 5.18 11.719 1 88 84 GLU A CA 1
ATOM 623 C C . GLU A 1 84 ? 10.109 5.547 12.211 1 88 84 GLU A C 1
ATOM 625 O O . GLU A 1 84 ? 9.922 6.574 12.867 1 88 84 GLU A O 1
ATOM 630 N N . VAL A 1 85 ? 9.164 4.66 11.852 1 90.94 85 VAL A N 1
ATOM 631 C CA . VAL A 1 85 ? 7.773 4.945 12.203 1 90.94 85 VAL A CA 1
ATOM 632 C C . VAL A 1 85 ? 7.227 3.834 13.094 1 90.94 85 VAL A C 1
ATOM 634 O O . VAL A 1 85 ? 7.441 2.65 12.82 1 90.94 85 VAL A O 1
ATOM 637 N N . THR A 1 86 ? 6.613 4.246 14.172 1 90.06 86 THR A N 1
ATOM 638 C CA . THR A 1 86 ? 5.914 3.314 15.047 1 90.06 86 THR A CA 1
ATOM 639 C C . THR A 1 86 ? 4.449 3.715 15.203 1 90.06 86 THR A C 1
ATOM 641 O O . THR A 1 86 ? 4.148 4.879 15.484 1 90.06 86 THR A O 1
ATOM 644 N N . VAL A 1 87 ? 3.553 2.742 14.977 1 91.56 87 VAL A N 1
ATOM 645 C CA . VAL A 1 87 ? 2.125 3.006 15.125 1 91.56 87 VAL A CA 1
ATOM 646 C C . VAL A 1 87 ? 1.567 2.197 16.297 1 91.56 87 VAL A C 1
ATOM 648 O O . VAL A 1 87 ? 1.674 0.968 16.312 1 91.56 87 VAL A O 1
ATOM 651 N N . HIS A 1 88 ? 1.021 2.936 17.219 1 91.44 88 HIS A N 1
ATOM 652 C CA . HIS A 1 88 ? 0.343 2.297 18.344 1 91.44 88 HIS A CA 1
ATOM 653 C C . HIS A 1 88 ? -1.169 2.293 18.141 1 91.44 88 HIS A C 1
ATOM 655 O O . HIS A 1 88 ? -1.774 3.346 17.922 1 91.44 88 HIS A O 1
ATOM 661 N N . PRO A 1 89 ? -1.694 1.033 18.25 1 88 89 PRO A N 1
ATOM 662 C CA . PRO A 1 89 ? -3.148 0.97 18.078 1 88 89 PRO A CA 1
ATOM 663 C C . PRO A 1 89 ? -3.904 1.601 19.25 1 88 89 PRO A C 1
ATOM 665 O O . PRO A 1 89 ? -3.307 1.892 20.297 1 88 89 PRO A O 1
ATOM 668 N N . HIS A 1 90 ? -5.207 1.871 18.984 1 82.44 90 HIS A N 1
ATOM 669 C CA . HIS A 1 90 ? -6.074 2.436 20.016 1 82.44 90 HIS A CA 1
ATOM 670 C C . HIS A 1 90 ? -6.133 1.535 21.25 1 82.44 90 HIS A C 1
ATOM 672 O O . HIS A 1 90 ? -6.078 2.02 22.375 1 82.44 90 HIS A O 1
ATOM 678 N N . TYR A 1 91 ? -6.266 0.271 20.922 1 78.25 91 TYR A N 1
ATOM 679 C CA . TYR A 1 91 ? -6.254 -0.697 22.016 1 78.25 91 TYR A CA 1
ATOM 680 C C . TYR A 1 91 ? -5.504 -1.961 21.609 1 78.25 91 TYR A C 1
ATOM 682 O O . TYR A 1 91 ? -5.438 -2.303 20.422 1 78.25 91 TYR A O 1
ATOM 690 N N . GLY A 1 92 ? -4.902 -2.535 22.578 1 75.19 92 GLY A N 1
ATOM 691 C CA . GLY A 1 92 ? -4.316 -3.846 22.359 1 75.19 92 GLY A CA 1
ATOM 692 C C . GLY A 1 92 ? -2.895 -3.781 21.828 1 75.19 92 GLY A C 1
ATOM 693 O O . GLY A 1 92 ? -2.221 -2.758 21.969 1 75.19 92 GLY A O 1
ATOM 694 N N . LEU A 1 93 ? -2.416 -4.898 21.359 1 71.75 93 LEU A N 1
ATOM 695 C CA . LEU A 1 93 ? -1.063 -5.043 20.828 1 71.75 93 LEU A CA 1
ATOM 696 C C . LEU A 1 93 ? -1.037 -4.82 19.328 1 71.75 93 LEU A C 1
ATOM 698 O O . LEU A 1 93 ? -2.035 -5.055 18.641 1 71.75 93 LEU A O 1
ATOM 702 N N . ALA A 1 94 ? 0.052 -4.301 18.938 1 69.5 94 ALA A N 1
ATOM 703 C CA . ALA A 1 94 ? 0.242 -4.102 17.5 1 69.5 94 ALA A CA 1
ATOM 704 C C . ALA A 1 94 ? 0.185 -5.426 16.75 1 69.5 94 ALA A C 1
ATOM 706 O O . ALA A 1 94 ? 0.71 -6.438 17.219 1 69.5 94 ALA A O 1
ATOM 707 N N . THR A 1 95 ? -0.609 -5.426 15.703 1 70.62 95 THR A N 1
ATOM 708 C CA . THR A 1 95 ? -0.735 -6.578 14.82 1 70.62 95 THR A CA 1
ATOM 709 C C . THR A 1 95 ? -0.103 -6.289 13.461 1 70.62 95 THR A C 1
ATOM 711 O O . THR A 1 95 ? 0.646 -5.324 13.312 1 70.62 95 THR A O 1
ATOM 714 N N . SER A 1 96 ? -0.297 -7.191 12.508 1 68.06 96 SER A N 1
ATOM 715 C CA . SER A 1 96 ? 0.208 -7.027 11.148 1 68.06 96 SER A CA 1
ATOM 716 C C . SER A 1 96 ? -0.396 -5.801 10.484 1 68.06 96 SER A C 1
ATOM 718 O O . SER A 1 96 ? 0.245 -5.168 9.641 1 68.06 96 SER A O 1
ATOM 720 N N . SER A 1 97 ? -1.53 -5.453 10.898 1 74.69 97 SER A N 1
ATOM 721 C CA . SER A 1 97 ? -2.199 -4.285 10.336 1 74.69 97 SER A CA 1
ATOM 722 C C . SER A 1 97 ? -1.443 -3.002 10.664 1 74.69 97 SER A C 1
ATOM 724 O O . SER A 1 97 ? -1.233 -2.156 9.797 1 74.69 97 SER A O 1
ATOM 726 N N . GLU A 1 98 ? -1.011 -2.939 11.883 1 79.38 98 GLU A N 1
ATOM 727 C CA . GLU A 1 98 ? -0.254 -1.761 12.289 1 79.38 98 GLU A CA 1
ATOM 728 C C . GLU A 1 98 ? 1.092 -1.691 11.578 1 79.38 98 GLU A C 1
ATOM 730 O O . GLU A 1 98 ? 1.55 -0.608 11.211 1 79.38 98 GLU A O 1
ATOM 735 N N . LYS A 1 99 ? 1.592 -2.773 11.406 1 75.69 99 LYS A N 1
ATOM 736 C CA . LYS A 1 99 ? 2.885 -2.824 10.734 1 75.69 99 LYS A CA 1
ATOM 737 C C . LYS A 1 99 ? 2.762 -2.395 9.273 1 75.69 99 LYS A C 1
ATOM 739 O O . LYS A 1 99 ? 3.656 -1.74 8.734 1 75.69 99 LYS A O 1
ATOM 744 N N . GLU A 1 100 ? 1.72 -2.76 8.68 1 77.56 100 GLU A N 1
ATOM 745 C CA . GLU A 1 100 ? 1.443 -2.285 7.328 1 77.56 100 GLU A CA 1
ATOM 746 C C . GLU A 1 100 ? 1.34 -0.763 7.289 1 77.56 100 GLU A C 1
ATOM 748 O O . GLU A 1 100 ? 1.896 -0.122 6.395 1 77.56 100 GLU A O 1
ATOM 753 N N . LYS A 1 101 ? 0.673 -0.287 8.234 1 86.62 101 LYS A N 1
ATOM 754 C CA . LYS A 1 101 ? 0.494 1.16 8.312 1 86.62 101 LYS A CA 1
ATOM 755 C C . LYS A 1 101 ? 1.826 1.868 8.539 1 86.62 101 LYS A C 1
ATOM 757 O O . LYS A 1 101 ? 2.092 2.912 7.941 1 86.62 101 LYS A O 1
ATOM 762 N N . GLU A 1 102 ? 2.623 1.223 9.398 1 86.62 102 GLU A N 1
ATOM 763 C CA . GLU A 1 102 ? 3.949 1.77 9.664 1 86.62 102 GLU A CA 1
ATOM 764 C C . GLU A 1 102 ? 4.77 1.878 8.383 1 86.62 102 GLU A C 1
ATOM 766 O O . GLU A 1 102 ? 5.387 2.912 8.117 1 86.62 102 GLU A O 1
ATOM 771 N N . GLY A 1 103 ? 4.727 0.82 7.703 1 82.25 103 GLY A N 1
ATOM 772 C CA . GLY A 1 103 ? 5.48 0.804 6.457 1 82.25 103 GLY A CA 1
ATOM 773 C C . GLY A 1 103 ? 5 1.835 5.457 1 82.25 103 GLY A C 1
ATOM 774 O O . GLY A 1 103 ? 5.805 2.48 4.785 1 82.25 103 GLY A O 1
ATOM 775 N N . ALA A 1 104 ? 3.725 2.016 5.371 1 84.31 104 ALA A N 1
ATOM 776 C CA . ALA A 1 104 ? 3.137 2.959 4.422 1 84.31 104 ALA A CA 1
ATOM 777 C C . ALA A 1 104 ? 3.461 4.398 4.805 1 84.31 104 ALA A C 1
ATOM 779 O O . ALA A 1 104 ? 3.826 5.211 3.949 1 84.31 104 ALA A O 1
ATOM 780 N N . VAL A 1 105 ? 3.332 4.664 6.066 1 90.5 105 VAL A N 1
ATOM 781 C CA . VAL A 1 105 ? 3.621 6.008 6.555 1 90.5 105 VAL A CA 1
ATOM 782 C C . VAL A 1 105 ? 5.105 6.316 6.367 1 90.5 105 VAL A C 1
ATOM 784 O O . VAL A 1 105 ? 5.469 7.418 5.941 1 90.5 105 VAL A O 1
ATOM 787 N N . LYS A 1 106 ? 5.906 5.34 6.711 1 87.88 106 LYS A N 1
ATOM 788 C CA . LYS A 1 106 ? 7.348 5.496 6.543 1 87.88 106 LYS A CA 1
ATOM 789 C C . LYS A 1 106 ? 7.695 5.828 5.094 1 87.88 106 LYS A C 1
ATOM 791 O O . LYS A 1 106 ? 8.445 6.77 4.832 1 87.88 106 LYS A O 1
ATOM 796 N N . ALA A 1 107 ? 7.148 5.098 4.254 1 82.44 107 ALA A N 1
ATOM 797 C CA . ALA A 1 107 ? 7.438 5.277 2.832 1 82.44 107 ALA A CA 1
ATOM 798 C C . ALA A 1 107 ? 6.992 6.656 2.355 1 82.44 107 ALA A C 1
ATOM 800 O O . ALA A 1 107 ? 7.695 7.309 1.578 1 82.44 107 ALA A O 1
ATOM 801 N N . LEU A 1 108 ? 5.906 7.066 2.793 1 88.25 108 LEU A N 1
ATOM 802 C CA . LEU A 1 108 ? 5.379 8.375 2.412 1 88.25 108 LEU A CA 1
ATOM 803 C C . LEU A 1 108 ? 6.289 9.492 2.908 1 88.25 108 LEU A C 1
ATOM 805 O O . LEU A 1 108 ? 6.609 10.414 2.16 1 88.25 108 LEU A O 1
ATOM 809 N N . LEU A 1 109 ? 6.68 9.391 4.156 1 90.5 109 LEU A N 1
ATOM 810 C CA . LEU A 1 109 ? 7.52 10.422 4.754 1 90.5 109 LEU A CA 1
ATOM 811 C C . LEU A 1 109 ? 8.898 10.453 4.098 1 90.5 109 LEU A C 1
ATOM 813 O O . LEU A 1 109 ? 9.477 11.523 3.908 1 90.5 109 LEU A O 1
ATOM 817 N N . GLU A 1 110 ? 9.391 9.297 3.805 1 85.31 110 GLU A N 1
ATOM 818 C CA . GLU A 1 110 ? 10.68 9.227 3.129 1 85.31 110 GLU A CA 1
ATOM 819 C C . GLU A 1 110 ? 10.625 9.891 1.757 1 85.31 110 GLU A C 1
ATOM 821 O O . GLU A 1 110 ? 11.609 10.484 1.306 1 85.31 110 GLU A O 1
ATOM 826 N N . ALA A 1 111 ? 9.523 9.766 1.177 1 82.12 111 ALA A N 1
ATOM 827 C CA . ALA A 1 111 ? 9.336 10.375 -0.137 1 82.12 111 ALA A CA 1
ATOM 828 C C . ALA A 1 111 ? 9.148 11.891 -0.018 1 82.12 111 ALA A C 1
ATOM 830 O O . ALA A 1 111 ? 9.5 12.641 -0.931 1 82.12 111 ALA A O 1
ATOM 831 N N . ALA A 1 112 ? 8.648 12.297 1.078 1 88.69 112 ALA A N 1
ATOM 832 C CA . ALA A 1 112 ? 8.258 13.695 1.226 1 88.69 112 ALA A CA 1
ATOM 833 C C . ALA A 1 112 ? 9.375 14.516 1.857 1 88.69 112 ALA A C 1
ATOM 835 O O . ALA A 1 112 ? 9.5 15.719 1.596 1 88.69 112 ALA A O 1
ATOM 836 N N . ILE A 1 113 ? 10.18 13.906 2.732 1 88.44 113 ILE A N 1
ATOM 837 C CA . ILE A 1 113 ? 11.203 14.617 3.494 1 88.44 113 ILE A CA 1
ATOM 838 C C . ILE A 1 113 ? 12.477 14.727 2.666 1 88.44 113 ILE A C 1
ATOM 840 O O . ILE A 1 113 ? 12.82 13.812 1.91 1 88.44 113 ILE A O 1
ATOM 844 N N . CYS A 1 114 ? 13.164 15.773 2.809 1 86.25 114 CYS A N 1
ATOM 845 C CA . CYS A 1 114 ? 14.492 15.938 2.217 1 86.25 114 CYS A CA 1
ATOM 846 C C . CYS A 1 114 ? 15.555 15.242 3.061 1 86.25 114 CYS A C 1
ATOM 848 O O . CYS A 1 114 ? 16.328 15.898 3.764 1 86.25 114 CYS A O 1
ATOM 850 N N . LEU A 1 115 ? 15.68 14.016 2.854 1 80.94 115 LEU A N 1
ATOM 851 C CA . LEU A 1 115 ? 16.531 13.195 3.715 1 80.94 115 LEU A CA 1
ATOM 852 C C . LEU A 1 115 ? 18 13.531 3.508 1 80.94 115 LEU A C 1
ATOM 854 O O . LEU A 1 115 ? 18.812 13.336 4.41 1 80.94 115 LEU A O 1
ATOM 858 N N . GLU A 1 116 ? 18.297 14.039 2.344 1 80.69 116 GLU A N 1
ATOM 859 C CA . GLU A 1 116 ? 19.672 14.359 2.006 1 80.69 116 GLU A CA 1
ATOM 860 C C . GLU A 1 116 ? 20.219 15.477 2.895 1 80.69 116 GLU A C 1
ATOM 862 O O . GLU A 1 116 ? 21.438 15.609 3.062 1 80.69 116 GLU A O 1
ATOM 867 N N . ARG A 1 117 ? 19.359 16.234 3.473 1 82.62 117 ARG A N 1
ATOM 868 C CA . ARG A 1 117 ? 19.766 17.375 4.297 1 82.62 117 ARG A CA 1
ATOM 869 C C . ARG A 1 117 ? 20.125 16.922 5.711 1 82.62 117 ARG A C 1
ATOM 871 O O . ARG A 1 117 ? 20.719 17.672 6.477 1 82.62 117 ARG A O 1
ATOM 878 N N . PHE A 1 118 ? 19.812 15.609 6.02 1 83.25 118 PHE A N 1
ATOM 879 C CA . PHE A 1 118 ? 20.047 15.109 7.371 1 83.25 118 PHE A CA 1
ATOM 880 C C . PHE A 1 118 ? 20.812 13.789 7.34 1 83.25 118 PHE A C 1
ATOM 882 O O . PHE A 1 118 ? 20.312 12.773 7.848 1 83.25 118 PHE A O 1
ATOM 889 N N . PRO A 1 119 ? 22 13.93 6.84 1 79.38 119 PRO A N 1
ATOM 890 C CA . PRO A 1 119 ? 22.734 12.672 6.738 1 79.38 119 PRO A CA 1
ATOM 891 C C . PRO A 1 119 ? 23.078 12.078 8.102 1 79.38 119 PRO A C 1
ATOM 893 O O . PRO A 1 119 ? 23.328 12.812 9.055 1 79.38 119 PRO A O 1
ATOM 896 N N . ARG A 1 120 ? 22.984 10.844 8.219 1 81.44 120 ARG A N 1
ATOM 897 C CA . ARG A 1 120 ? 23.391 10.078 9.391 1 81.44 120 ARG A CA 1
ATOM 898 C C . ARG A 1 120 ? 22.516 10.414 10.594 1 81.44 120 ARG A C 1
ATOM 900 O O . ARG A 1 120 ? 23.016 10.57 11.711 1 81.44 120 ARG A O 1
ATOM 907 N N . THR A 1 121 ? 21.297 10.781 10.375 1 86.5 121 THR A N 1
ATOM 908 C CA . THR A 1 121 ? 20.344 11.047 11.453 1 86.5 121 THR A CA 1
ATOM 909 C C . THR A 1 121 ? 19.109 10.148 11.312 1 86.5 121 THR A C 1
ATOM 911 O O . THR A 1 121 ? 18.938 9.484 10.289 1 86.5 121 THR A O 1
ATOM 914 N N . VAL A 1 122 ? 18.516 10.07 12.445 1 88.62 122 VAL A N 1
ATOM 915 C CA . VAL A 1 122 ? 17.281 9.289 12.438 1 88.62 122 VAL A CA 1
ATOM 916 C C . VAL A 1 122 ? 16.109 10.164 12.883 1 88.62 122 VAL A C 1
ATOM 918 O O . VAL A 1 122 ? 16.234 10.945 13.828 1 88.62 122 VAL A O 1
ATOM 921 N N . ILE A 1 123 ? 15.055 10.094 12.156 1 92.44 123 ILE A N 1
ATOM 922 C CA . ILE A 1 123 ? 13.797 10.734 12.516 1 92.44 123 ILE A CA 1
ATOM 923 C C . ILE A 1 123 ? 12.805 9.68 13 1 92.44 123 ILE A C 1
ATOM 925 O O . ILE A 1 123 ? 12.398 8.797 12.234 1 92.44 123 ILE A O 1
ATOM 929 N N . HIS A 1 124 ? 12.469 9.789 14.242 1 93.38 124 HIS A N 1
ATOM 930 C CA . HIS A 1 124 ? 11.5 8.852 14.805 1 93.38 124 HIS A CA 1
ATOM 931 C C . HIS A 1 124 ? 10.102 9.445 14.82 1 93.38 124 HIS A C 1
ATOM 933 O O . HIS A 1 124 ? 9.883 10.516 15.398 1 93.38 124 HIS A O 1
ATOM 939 N N . VAL A 1 125 ? 9.211 8.773 14.195 1 95.56 125 VAL A N 1
ATOM 940 C CA . VAL A 1 125 ? 7.82 9.203 14.18 1 95.56 125 VAL A CA 1
ATOM 941 C C . VAL A 1 125 ? 6.957 8.18 14.922 1 95.56 125 VAL A C 1
ATOM 943 O O . VAL A 1 125 ? 6.934 7.004 14.562 1 95.56 125 VAL A O 1
ATOM 946 N N . ILE A 1 126 ? 6.309 8.656 15.969 1 95.75 126 ILE A N 1
ATOM 947 C CA . ILE A 1 126 ? 5.434 7.789 16.75 1 95.75 126 ILE A CA 1
ATOM 948 C C . ILE A 1 126 ? 3.984 8.242 16.609 1 95.75 126 ILE A C 1
ATOM 950 O O . ILE A 1 126 ? 3.65 9.391 16.922 1 95.75 126 ILE A O 1
ATOM 954 N N . CYS A 1 127 ? 3.174 7.32 16.109 1 96.44 127 CYS A N 1
ATOM 955 C CA . CYS A 1 127 ? 1.758 7.617 15.93 1 96.44 127 CYS A CA 1
ATOM 956 C C . CYS A 1 127 ? 0.903 6.816 16.906 1 96.44 127 CYS A C 1
ATOM 958 O O . CYS A 1 127 ? 1.027 5.594 16.984 1 96.44 127 CYS A O 1
ATOM 960 N N . GLN A 1 128 ? 0.072 7.52 17.594 1 95.88 128 GLN A N 1
ATOM 961 C CA . GLN A 1 128 ? -0.89 6.902 18.5 1 95.88 128 GLN A CA 1
ATOM 962 C C . GLN A 1 128 ? -2.316 7.07 17.984 1 95.88 128 GLN A C 1
ATOM 964 O O . GLN A 1 128 ? -2.822 8.195 17.906 1 95.88 128 GLN A O 1
ATOM 969 N N . VAL A 1 129 ? -2.93 5.938 17.688 1 95.94 129 VAL A N 1
ATOM 970 C CA . VAL A 1 129 ? -4.328 5.984 17.266 1 95.94 129 VAL A CA 1
ATOM 971 C C . VAL A 1 129 ? -5.219 6.227 18.484 1 95.94 129 VAL A C 1
ATOM 973 O O . VAL A 1 129 ? -5.27 5.398 19.406 1 95.94 129 VAL A O 1
ATOM 976 N N . CYS A 1 130 ? -5.895 7.312 18.547 1 96.12 130 CYS A N 1
ATOM 977 C CA . CYS A 1 130 ? -6.754 7.66 19.688 1 96.12 130 CYS A CA 1
ATOM 978 C C . CYS A 1 130 ? -8.164 7.117 19.484 1 96.12 130 CYS A C 1
ATOM 980 O O . CYS A 1 130 ? -8.789 6.637 20.422 1 96.12 130 CYS A O 1
ATOM 982 N N . GLU A 1 131 ? -8.656 7.262 18.328 1 95.19 131 GLU A N 1
ATOM 983 C CA . GLU A 1 131 ? -9.969 6.777 17.906 1 95.19 131 GLU A CA 1
ATOM 984 C C . GLU A 1 131 ? -9.977 6.391 16.438 1 95.19 131 GLU A C 1
ATOM 986 O O . GLU A 1 131 ? -9.297 7.02 15.617 1 95.19 131 GLU A O 1
ATOM 991 N N . ASP A 1 132 ? -10.711 5.379 16.125 1 93.81 132 ASP A N 1
ATOM 992 C CA . ASP A 1 132 ? -10.742 4.887 14.75 1 93.81 132 ASP A CA 1
ATOM 993 C C . ASP A 1 132 ? -12.172 4.621 14.289 1 93.81 132 ASP A C 1
ATOM 995 O O . ASP A 1 132 ? -12.781 3.621 14.68 1 93.81 132 ASP A O 1
ATOM 999 N N . ASN A 1 133 ? -12.664 5.496 13.523 1 94.94 133 ASN A N 1
ATOM 1000 C CA . ASN A 1 133 ? -13.961 5.293 12.883 1 94.94 133 ASN A CA 1
ATOM 1001 C C . ASN A 1 133 ? -13.859 5.43 11.367 1 94.94 133 ASN A C 1
ATOM 1003 O O . ASN A 1 133 ? -14.625 6.18 10.758 1 94.94 133 ASN A O 1
ATOM 1007 N N . GLY A 1 134 ? -12.867 4.852 10.789 1 93.94 134 GLY A N 1
ATOM 1008 C CA . GLY A 1 134 ? -12.711 4.844 9.344 1 93.94 134 GLY A CA 1
ATOM 1009 C C . GLY A 1 134 ? -11.695 5.852 8.844 1 93.94 134 GLY A C 1
ATOM 1010 O O . GLY A 1 134 ? -11.414 6.848 9.523 1 93.94 134 GLY A O 1
ATOM 1011 N N . GLY A 1 135 ? -11.117 5.547 7.684 1 94.25 135 GLY A N 1
ATOM 1012 C CA . GLY A 1 135 ? -10.141 6.453 7.094 1 94.25 135 GLY A CA 1
ATOM 1013 C C . GLY A 1 135 ? -8.867 6.566 7.91 1 94.25 135 GLY A C 1
ATOM 1014 O O . GLY A 1 135 ? -8.242 7.629 7.945 1 94.25 135 GLY A O 1
ATOM 1015 N N . LEU A 1 136 ? -8.508 5.559 8.562 1 93.69 136 LEU A N 1
ATOM 1016 C CA . LEU A 1 136 ? -7.418 5.605 9.523 1 93.69 136 LEU A CA 1
ATOM 1017 C C . LEU A 1 136 ? -6.086 5.855 8.828 1 93.69 136 LEU A C 1
ATOM 1019 O O . LEU A 1 136 ? -5.262 6.637 9.312 1 93.69 136 LEU A O 1
ATOM 1023 N N . MET A 1 137 ? -5.898 5.246 7.711 1 93.06 137 MET A N 1
ATOM 1024 C CA . MET A 1 137 ? -4.633 5.379 6.996 1 93.06 137 MET A CA 1
ATOM 1025 C C . MET A 1 137 ? -4.383 6.832 6.605 1 93.06 137 MET A C 1
ATOM 1027 O O . MET A 1 137 ? -3.285 7.355 6.816 1 93.06 137 MET A O 1
ATOM 1031 N N . ALA A 1 138 ? -5.371 7.422 6.086 1 96 138 ALA A N 1
ATOM 1032 C CA . ALA A 1 138 ? -5.25 8.828 5.703 1 96 138 ALA A CA 1
ATOM 1033 C C . ALA A 1 138 ? -4.988 9.703 6.922 1 96 138 ALA A C 1
ATOM 1035 O O . ALA A 1 138 ? -4.133 10.594 6.883 1 96 138 ALA A O 1
ATOM 1036 N N . CYS A 1 139 ? -5.727 9.453 7.969 1 95.88 139 CYS A N 1
ATOM 1037 C CA . CYS A 1 139 ? -5.566 10.227 9.195 1 95.88 139 CYS A CA 1
ATOM 1038 C C . CYS A 1 139 ? -4.16 10.062 9.758 1 95.88 139 CYS A C 1
ATOM 1040 O O . CYS A 1 139 ? -3.549 11.039 10.203 1 95.88 139 CYS A O 1
ATOM 1042 N N . LEU A 1 140 ? -3.695 8.859 9.719 1 95.5 140 LEU A N 1
ATOM 1043 C CA . LEU A 1 140 ? -2.35 8.547 10.188 1 95.5 140 LEU A CA 1
ATOM 1044 C C . LEU A 1 140 ? -1.302 9.312 9.391 1 95.5 140 LEU A C 1
ATOM 1046 O O . LEU A 1 140 ? -0.403 9.93 9.969 1 95.5 140 LEU A O 1
ATOM 1050 N N . MET A 1 141 ? -1.381 9.281 8.156 1 95.31 141 MET A N 1
ATOM 1051 C CA . MET A 1 141 ? -0.413 9.914 7.262 1 95.31 141 MET A CA 1
ATOM 1052 C C . MET A 1 141 ? -0.44 11.43 7.418 1 95.31 141 MET A C 1
ATOM 1054 O O . MET A 1 141 ? 0.611 12.07 7.457 1 95.31 141 MET A O 1
ATOM 1058 N N . ASN A 1 142 ? -1.604 11.945 7.508 1 95.88 142 ASN A N 1
ATOM 1059 C CA . ASN A 1 142 ? -1.734 13.391 7.672 1 95.88 142 ASN A CA 1
ATOM 1060 C C . ASN A 1 142 ? -1.198 13.852 9.023 1 95.88 142 ASN A C 1
ATOM 1062 O O . ASN A 1 142 ? -0.518 14.875 9.109 1 95.88 142 ASN A O 1
ATOM 1066 N N . ALA A 1 143 ? -1.526 13.109 10.07 1 96.5 143 ALA A N 1
ATOM 1067 C CA . ALA A 1 143 ? -1.011 13.438 11.398 1 96.5 143 ALA A CA 1
ATOM 1068 C C . ALA A 1 143 ? 0.515 13.414 11.414 1 96.5 143 ALA A C 1
ATOM 1070 O O . ALA A 1 143 ? 1.152 14.32 11.953 1 96.5 143 ALA A O 1
ATOM 1071 N N . ALA A 1 144 ? 1.043 12.391 10.852 1 95.94 144 ALA A N 1
ATOM 1072 C CA . ALA A 1 144 ? 2.496 12.25 10.789 1 95.94 144 ALA A CA 1
ATOM 1073 C C . ALA A 1 144 ? 3.125 13.414 10.023 1 95.94 144 ALA A C 1
ATOM 1075 O O . ALA A 1 144 ? 4.125 13.984 10.461 1 95.94 144 ALA A O 1
ATOM 1076 N N . SER A 1 145 ? 2.541 13.766 8.922 1 94.06 145 SER A N 1
ATOM 1077 C CA . SER A 1 145 ? 3.051 14.859 8.109 1 94.06 145 SER A CA 1
ATOM 1078 C C . SER A 1 145 ? 3.012 16.172 8.867 1 94.06 145 SER A C 1
ATOM 1080 O O . SER A 1 145 ? 3.965 16.953 8.82 1 94.06 145 SER A O 1
ATOM 1082 N N . LEU A 1 146 ? 1.979 16.391 9.555 1 93.75 146 LEU A N 1
ATOM 1083 C CA . LEU A 1 146 ? 1.827 17.625 10.32 1 93.75 146 LEU A CA 1
ATOM 1084 C C . LEU A 1 146 ? 2.834 17.672 11.461 1 93.75 146 LEU A C 1
ATOM 1086 O O . LEU A 1 146 ? 3.363 18.75 11.773 1 93.75 146 LEU A O 1
ATOM 1090 N N . ALA A 1 147 ? 3.025 16.547 12.07 1 95.81 147 ALA A N 1
ATOM 1091 C CA . ALA A 1 147 ? 4.012 16.484 13.148 1 95.81 147 ALA A CA 1
ATOM 1092 C C . ALA A 1 147 ? 5.406 16.828 12.633 1 95.81 147 ALA A C 1
ATOM 1094 O O . ALA A 1 147 ? 6.168 17.531 13.305 1 95.81 147 ALA A O 1
ATOM 1095 N N . VAL A 1 148 ? 5.73 16.391 11.484 1 94.62 148 VAL A N 1
ATOM 1096 C CA . VAL A 1 148 ? 7.023 16.656 10.867 1 94.62 148 VAL A CA 1
ATOM 1097 C C . VAL A 1 148 ? 7.152 18.156 10.562 1 94.62 148 VAL A C 1
ATOM 1099 O O . VAL A 1 148 ? 8.195 18.75 10.812 1 94.62 148 VAL A O 1
ATOM 1102 N N . ILE A 1 149 ? 6.09 18.688 10.109 1 91.25 149 ILE A N 1
ATOM 1103 C CA . ILE A 1 149 ? 6.059 20.125 9.828 1 91.25 149 ILE A CA 1
ATOM 1104 C C . ILE A 1 149 ? 6.266 20.906 11.125 1 91.25 149 ILE A C 1
ATOM 1106 O O . ILE A 1 149 ? 7.047 21.859 11.172 1 91.25 149 ILE A O 1
ATOM 1110 N N . ASN A 1 150 ? 5.562 20.484 12.102 1 93.12 150 ASN A N 1
ATOM 1111 C CA . ASN A 1 150 ? 5.676 21.141 13.398 1 93.12 150 ASN A CA 1
ATOM 1112 C C . ASN A 1 150 ? 7.09 21.047 13.961 1 93.12 150 ASN A C 1
ATOM 1114 O O . ASN A 1 150 ? 7.539 21.938 14.688 1 93.12 150 ASN A O 1
ATOM 1118 N N . ALA A 1 151 ? 7.77 19.953 13.664 1 93.75 151 ALA A N 1
ATOM 1119 C CA . ALA A 1 151 ? 9.141 19.75 14.117 1 93.75 151 ALA A CA 1
ATOM 1120 C C . ALA A 1 151 ? 10.109 20.656 13.367 1 93.75 151 ALA A C 1
ATOM 1122 O O . ALA A 1 151 ? 11.281 20.766 13.734 1 93.75 151 ALA A O 1
ATOM 1123 N N . GLY A 1 152 ? 9.672 21.266 12.266 1 90.44 152 GLY A N 1
ATOM 1124 C CA . GLY A 1 152 ? 10.516 22.156 11.484 1 90.44 152 GLY A CA 1
ATOM 1125 C C . GLY A 1 152 ? 11.422 21.406 10.523 1 90.44 152 GLY A C 1
ATOM 1126 O O . GLY A 1 152 ? 12.461 21.938 10.102 1 90.44 152 GLY A O 1
ATOM 1127 N N . ILE A 1 153 ? 11.117 20.25 10.273 1 91.81 153 ILE A N 1
ATOM 1128 C CA . ILE A 1 153 ? 11.906 19.453 9.344 1 91.81 153 ILE A CA 1
ATOM 1129 C C . ILE A 1 153 ? 11.539 19.812 7.91 1 91.81 153 ILE A C 1
ATOM 1131 O O . ILE A 1 153 ? 10.359 19.875 7.559 1 91.81 153 ILE A O 1
ATOM 1135 N N . ASP A 1 154 ? 12.547 20.016 7.109 1 90.5 154 ASP A N 1
ATOM 1136 C CA . ASP A 1 154 ? 12.344 20.422 5.723 1 90.5 154 ASP A CA 1
ATOM 1137 C C . ASP A 1 154 ? 11.711 19.297 4.906 1 90.5 154 ASP A C 1
ATOM 1139 O O . ASP A 1 154 ? 12.219 18.172 4.914 1 90.5 154 ASP A O 1
ATOM 1143 N N . MET A 1 155 ? 10.656 19.672 4.23 1 88.75 155 MET A N 1
ATOM 1144 C CA . MET A 1 155 ? 9.961 18.719 3.383 1 88.75 155 MET A CA 1
ATOM 1145 C C . MET A 1 155 ? 9.891 19.203 1.941 1 88.75 155 MET A C 1
ATOM 1147 O O . MET A 1 155 ? 9.727 20.406 1.697 1 88.75 155 MET A O 1
ATOM 1151 N N . LYS A 1 156 ? 10.047 18.312 0.997 1 86.06 156 LYS A N 1
ATOM 1152 C CA . LYS A 1 156 ? 9.914 18.625 -0.423 1 86.06 156 LYS A CA 1
ATOM 1153 C C . LYS A 1 156 ? 8.461 18.938 -0.781 1 86.06 156 LYS A C 1
ATOM 1155 O O . LYS A 1 156 ? 8.195 19.828 -1.588 1 86.06 156 LYS A O 1
ATOM 1160 N N . TYR A 1 157 ? 7.602 18.125 -0.272 1 84.69 157 TYR A N 1
ATOM 1161 C CA . TYR A 1 157 ? 6.16 18.25 -0.461 1 84.69 157 TYR A CA 1
ATOM 1162 C C . TYR A 1 157 ? 5.414 17.969 0.835 1 84.69 157 TYR A C 1
ATOM 1164 O O . TYR A 1 157 ? 5.938 17.297 1.726 1 84.69 157 TYR A O 1
ATOM 1172 N N . VAL A 1 158 ? 4.277 18.656 0.965 1 87.62 158 VAL A N 1
ATOM 1173 C CA . VAL A 1 158 ? 3.375 18.281 2.049 1 87.62 158 VAL A CA 1
ATOM 1174 C C . VAL A 1 158 ? 2.348 17.281 1.542 1 87.62 158 VAL A C 1
ATOM 1176 O O . VAL A 1 158 ? 1.441 17.625 0.783 1 87.62 158 VAL A O 1
ATOM 1179 N N . PRO A 1 159 ? 2.531 16.094 1.947 1 92.81 159 PRO A N 1
ATOM 1180 C CA . PRO A 1 159 ? 1.576 15.078 1.487 1 92.81 159 PRO A CA 1
ATOM 1181 C C . PRO A 1 159 ? 0.191 15.25 2.105 1 92.81 159 PRO A C 1
ATOM 1183 O O . PRO A 1 159 ? 0.071 15.438 3.318 1 92.81 159 PRO A O 1
ATOM 1186 N N . LEU A 1 160 ? -0.798 15.297 1.291 1 94.62 160 LEU A N 1
ATOM 1187 C CA . LEU A 1 160 ? -2.199 15.289 1.696 1 94.62 160 LEU A CA 1
ATOM 1188 C C . LEU A 1 160 ? -2.873 13.984 1.295 1 94.62 160 LEU A C 1
ATOM 1190 O O . LEU A 1 160 ? -3.076 13.719 0.107 1 94.62 160 LEU A O 1
ATOM 1194 N N . THR A 1 161 ? -3.195 13.227 2.301 1 96.19 161 THR A N 1
ATOM 1195 C CA . THR A 1 161 ? -3.678 11.883 2.025 1 96.19 161 THR A CA 1
ATOM 1196 C C . THR A 1 161 ? -5.176 11.781 2.289 1 96.19 161 THR A C 1
ATOM 1198 O O . THR A 1 161 ? -5.68 12.344 3.262 1 96.19 161 THR A O 1
ATOM 1201 N N . VAL A 1 162 ? -5.867 11.086 1.417 1 96.19 162 VAL A N 1
ATOM 1202 C CA . VAL A 1 162 ? -7.312 10.898 1.538 1 96.19 162 VAL A CA 1
ATOM 1203 C C . VAL A 1 162 ? -7.656 9.422 1.346 1 96.19 162 VAL A C 1
ATOM 1205 O O . VAL A 1 162 ? -6.996 8.719 0.581 1 96.19 162 VAL A O 1
ATOM 1208 N N . SER A 1 163 ? -8.641 8.977 2.045 1 96.69 163 SER A N 1
ATOM 1209 C CA . SER A 1 163 ? -9.148 7.613 1.928 1 96.69 163 SER A CA 1
ATOM 1210 C C . SER A 1 163 ? -10.5 7.578 1.224 1 96.69 163 SER A C 1
ATOM 1212 O O . SER A 1 163 ? -11.32 8.477 1.405 1 96.69 163 SER A O 1
ATOM 1214 N N . MET A 1 164 ? -10.719 6.594 0.467 1 96.88 164 MET A N 1
ATOM 1215 C CA . MET A 1 164 ? -11.977 6.391 -0.244 1 96.88 164 MET A CA 1
ATOM 1216 C C . MET A 1 164 ? -12.383 4.922 -0.229 1 96.88 164 MET A C 1
ATOM 1218 O O . MET A 1 164 ? -11.555 4.047 0.014 1 96.88 164 MET A O 1
ATOM 1222 N N . ALA A 1 165 ? -13.625 4.684 -0.42 1 95.06 165 ALA A N 1
ATOM 1223 C CA . ALA A 1 165 ? -14.172 3.328 -0.482 1 95.06 165 ALA A CA 1
ATOM 1224 C C . ALA A 1 165 ? -15.109 3.168 -1.675 1 95.06 165 ALA A C 1
ATOM 1226 O O . ALA A 1 165 ? -15.891 4.07 -1.985 1 95.06 165 ALA A O 1
ATOM 1227 N N . LEU A 1 166 ? -14.922 2.047 -2.318 1 93.25 166 LEU A N 1
ATOM 1228 C CA . LEU A 1 166 ? -15.805 1.701 -3.43 1 93.25 166 LEU A CA 1
ATOM 1229 C C . LEU A 1 166 ? -16.922 0.771 -2.973 1 93.25 166 LEU A C 1
ATOM 1231 O O . LEU A 1 166 ? -16.656 -0.326 -2.475 1 93.25 166 LEU A O 1
ATOM 1235 N N . ILE A 1 167 ? -18.141 1.202 -3.115 1 89.44 167 ILE A N 1
ATOM 1236 C CA . ILE A 1 167 ? -19.281 0.438 -2.633 1 89.44 167 ILE A CA 1
ATOM 1237 C C . ILE A 1 167 ? -20.141 -0.011 -3.814 1 89.44 167 ILE A C 1
ATOM 1239 O O . ILE A 1 167 ? -20.328 0.738 -4.777 1 89.44 167 ILE A O 1
ATOM 1243 N N . SER A 1 168 ? -20.5 -1.306 -3.773 1 80.06 168 SER A N 1
ATOM 1244 C CA . SER A 1 168 ? -21.453 -1.803 -4.758 1 80.06 168 SER A CA 1
ATOM 1245 C C . SER A 1 168 ? -22.891 -1.5 -4.34 1 80.06 168 SER A C 1
ATOM 1247 O O . SER A 1 168 ? -23.203 -1.497 -3.146 1 80.06 168 SER A O 1
ATOM 1249 N N . PRO A 1 169 ? -23.719 -0.974 -5.277 1 63 169 PRO A N 1
ATOM 1250 C CA . PRO A 1 169 ? -25.109 -0.742 -4.879 1 63 169 PRO A CA 1
ATOM 1251 C C . PRO A 1 169 ? -25.781 -1.987 -4.297 1 63 169 PRO A C 1
ATOM 1253 O O . PRO A 1 169 ? -25.391 -3.111 -4.629 1 63 169 PRO A O 1
ATOM 1256 N N . PRO A 1 170 ? -26.531 -1.741 -3.176 1 52.59 170 PRO A N 1
ATOM 1257 C CA . PRO A 1 170 ? -27.266 -2.893 -2.641 1 52.59 170 PRO A CA 1
ATOM 1258 C C . PRO A 1 170 ? -27.984 -3.686 -3.725 1 52.59 170 PRO A C 1
ATOM 1260 O O . PRO A 1 170 ? -28.406 -3.115 -4.738 1 52.59 170 PRO A O 1
ATOM 1263 N N . SER A 1 171 ? -27.609 -4.844 -4.031 1 45.56 171 SER A N 1
ATOM 1264 C CA . SER A 1 171 ? -28.484 -5.676 -4.855 1 45.56 171 SER A CA 1
ATOM 1265 C C . SER A 1 171 ? -29.953 -5.328 -4.629 1 45.56 171 SER A C 1
ATOM 1267 O O . SER A 1 171 ? -30.484 -5.535 -3.539 1 45.56 171 SER A O 1
ATOM 1269 N N . ALA A 1 172 ? -30.812 -4.457 -4.98 1 36.62 172 ALA A N 1
ATOM 1270 C CA . ALA A 1 172 ? -32.25 -4.672 -5.086 1 36.62 172 ALA A CA 1
ATOM 1271 C C . ALA A 1 172 ? -32.562 -6.07 -5.609 1 36.62 172 ALA A C 1
ATOM 1273 O O . ALA A 1 172 ? -31.734 -6.676 -6.297 1 36.62 172 ALA A O 1
ATOM 1274 N N . THR A 1 173 ? -34.062 -6.559 -5.391 1 33.62 173 THR A N 1
ATOM 1275 C CA . THR A 1 173 ? -35.062 -7.535 -5.777 1 33.62 173 THR A CA 1
ATOM 1276 C C . THR A 1 173 ? -35.156 -7.629 -7.297 1 33.62 173 THR A C 1
ATOM 1278 O O . THR A 1 173 ? -35.75 -6.75 -7.941 1 33.62 173 THR A O 1
ATOM 1281 N N . MET A 1 174 ? -34.469 -7.852 -8.047 1 31.17 174 MET A N 1
ATOM 1282 C CA . MET A 1 174 ? -35.125 -8.383 -9.242 1 31.17 174 MET A CA 1
ATOM 1283 C C . MET A 1 174 ? -36.219 -9.398 -8.859 1 31.17 174 MET A C 1
ATOM 1285 O O . MET A 1 174 ? -35.906 -10.547 -8.555 1 31.17 174 MET A O 1
ATOM 1289 N N . LYS A 1 175 ? -37.406 -9.008 -8.336 1 30.42 175 LYS A N 1
ATOM 1290 C CA . LYS A 1 175 ? -38.562 -9.844 -8.547 1 30.42 175 LYS A CA 1
ATOM 1291 C C . LYS A 1 175 ? -38.656 -10.312 -10 1 30.42 175 LYS A C 1
ATOM 1293 O O . LYS A 1 175 ? -38.625 -9.492 -10.922 1 30.42 175 LYS A O 1
ATOM 1298 N N . ALA A 1 176 ? -38.438 -11.539 -10.258 1 30.05 176 ALA A N 1
ATOM 1299 C CA . ALA A 1 176 ? -38.969 -12.273 -11.406 1 30.05 176 ALA A CA 1
ATOM 1300 C C . ALA A 1 176 ? -40.375 -11.781 -11.781 1 30.05 176 ALA A C 1
ATOM 1302 O O . ALA A 1 176 ? -41.344 -12.047 -11.062 1 30.05 176 ALA A O 1
ATOM 1303 N N . LEU A 1 177 ? -40.625 -10.539 -12.219 1 31.08 177 LEU A N 1
ATOM 1304 C CA . LEU A 1 177 ? -41.969 -10.562 -12.828 1 31.08 177 LEU A CA 1
ATOM 1305 C C . LEU A 1 177 ? -42.125 -11.797 -13.711 1 31.08 177 LEU A C 1
ATOM 1307 O O . LEU A 1 177 ? -41.156 -12.281 -14.297 1 31.08 177 LEU A O 1
ATOM 1311 N N . PRO A 1 178 ? -43.312 -12.414 -13.648 1 30.38 178 PRO A N 1
ATOM 1312 C CA . PRO A 1 178 ? -43.75 -13.484 -14.555 1 30.38 178 PRO A CA 1
ATOM 1313 C C . PRO A 1 178 ? -43.375 -13.219 -16.016 1 30.38 178 PRO A C 1
ATOM 1315 O O . PRO A 1 178 ? -43.219 -12.062 -16.406 1 30.38 178 PRO A O 1
ATOM 1318 N N . SER A 1 179 ? -42.938 -14.289 -16.641 1 29.84 179 SER A N 1
ATOM 1319 C CA . SER A 1 179 ? -42.656 -14.57 -18.047 1 29.84 179 SER A CA 1
ATOM 1320 C C . SER A 1 179 ? -43.75 -14.016 -18.953 1 29.84 179 SER A C 1
ATOM 1322 O O . SER A 1 179 ? -44.812 -14.602 -19.062 1 29.84 179 SER A O 1
ATOM 1324 N N . LEU A 1 180 ? -44.312 -12.789 -18.812 1 30.98 180 LEU A N 1
ATOM 1325 C CA . LEU A 1 180 ? -45.062 -12.781 -20.047 1 30.98 180 LEU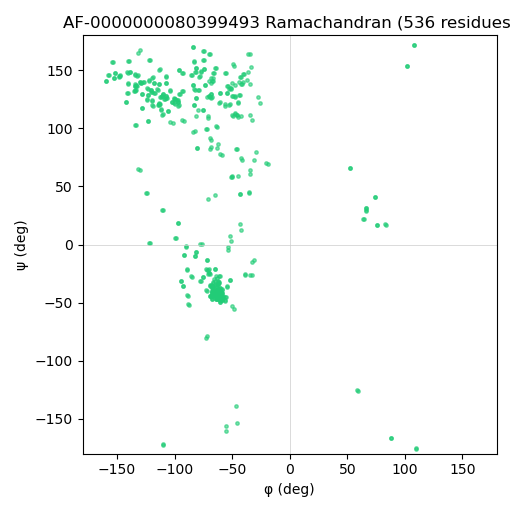 A CA 1
ATOM 1326 C C . LEU A 1 180 ? -44.219 -13.188 -21.234 1 30.98 180 LEU A C 1
ATOM 1328 O O . LEU A 1 180 ? -42.969 -13.023 -21.188 1 30.98 180 LEU A O 1
ATOM 1332 N N . PRO A 1 181 ? -44.844 -13.734 -22.266 1 30.5 181 PRO A N 1
ATOM 1333 C CA . PRO A 1 181 ? -44.281 -14.219 -23.531 1 30.5 181 PRO A CA 1
ATOM 1334 C C . PRO A 1 181 ? -43.125 -13.352 -24.047 1 30.5 181 PRO A C 1
ATOM 1336 O O . PRO A 1 181 ? -43.031 -12.18 -23.688 1 30.5 181 PRO A O 1
ATOM 1339 N N . SER A 1 182 ? -42.062 -14.078 -24.641 1 29.56 182 SER A N 1
ATOM 1340 C CA . SER A 1 182 ? -40.688 -14.031 -25.141 1 29.56 182 SER A CA 1
ATOM 1341 C C . SER A 1 182 ? -40.5 -12.883 -26.125 1 29.56 182 SER A C 1
ATOM 1343 O O . SER A 1 182 ? -39.562 -12.906 -26.938 1 29.56 182 SER A O 1
ATOM 1345 N N . SER A 1 183 ? -41.469 -12.047 -26.281 1 27.97 183 SER A N 1
ATOM 1346 C CA . SER A 1 183 ? -40.969 -11.445 -27.516 1 27.97 183 SER A CA 1
ATOM 1347 C C . SER A 1 183 ? -39.562 -10.914 -27.344 1 27.97 183 SER A C 1
ATOM 1349 O O . SER A 1 183 ? -39.094 -10.758 -26.219 1 27.97 183 SER A O 1
ATOM 1351 N N . SER A 1 184 ? -39.094 -9.945 -28.141 1 27.23 184 SER A N 1
ATOM 1352 C CA . SER A 1 184 ? -37.875 -9.562 -28.828 1 27.23 184 SER A CA 1
ATOM 1353 C C . SER A 1 184 ? -36.812 -9.047 -27.844 1 27.23 184 SER A C 1
ATOM 1355 O O . SER A 1 184 ? -35.656 -9.406 -27.922 1 27.23 184 SER A O 1
ATOM 1357 N N . SER A 1 185 ? -36.875 -7.746 -27.375 1 30.56 185 SER A N 1
ATOM 1358 C CA . SER A 1 185 ? -35.719 -6.844 -27.328 1 30.56 185 SER A CA 1
ATOM 1359 C C . SER A 1 185 ? -34.844 -7.113 -26.094 1 30.56 185 SER A C 1
ATOM 1361 O O . SER A 1 185 ? -35.375 -7.266 -24.984 1 30.56 185 SER A O 1
ATOM 1363 N N . THR A 1 186 ? -33.562 -7.656 -26.078 1 29 186 THR A N 1
ATOM 1364 C CA . THR A 1 186 ? -32.312 -8.102 -25.469 1 29 186 THR A CA 1
ATOM 1365 C C . THR A 1 186 ? -31.828 -7.09 -24.438 1 29 186 THR A C 1
ATOM 1367 O O . THR A 1 186 ? -31.047 -6.199 -24.766 1 29 186 THR A O 1
ATOM 1370 N N . THR A 1 187 ? -32.531 -6.176 -23.891 1 30.47 187 THR A N 1
ATOM 1371 C CA . THR A 1 187 ? -31.781 -5.168 -23.156 1 30.47 187 THR A CA 1
ATOM 1372 C C . THR A 1 187 ? -31.016 -5.801 -21.984 1 30.47 187 THR A C 1
ATOM 1374 O O . THR A 1 187 ? -31.625 -6.395 -21.094 1 30.47 187 THR A O 1
ATOM 1377 N N . ALA A 1 188 ? -29.859 -6.285 -22.219 1 32.19 188 ALA A N 1
ATOM 1378 C CA . ALA A 1 188 ? -28.812 -6.82 -21.344 1 32.19 188 ALA A CA 1
ATOM 1379 C C . ALA A 1 188 ? -28.891 -6.191 -19.953 1 32.19 188 ALA A C 1
ATOM 1381 O O . ALA A 1 188 ? -29.312 -5.047 -19.812 1 32.19 188 ALA A O 1
ATOM 1382 N N . PRO A 1 189 ? -28.953 -6.926 -18.828 1 35.47 189 PRO A N 1
ATOM 1383 C CA . PRO A 1 189 ? -28.984 -6.48 -17.438 1 35.47 189 PRO A CA 1
ATOM 1384 C C . PRO A 1 189 ? -28.156 -5.215 -17.203 1 35.47 189 PRO A C 1
ATOM 1386 O O . PRO A 1 189 ? -27.078 -5.062 -17.766 1 35.47 189 PRO A O 1
ATOM 1389 N N . THR A 1 190 ? -28.672 -4.07 -16.906 1 34.97 190 THR A N 1
ATOM 1390 C CA . THR A 1 190 ? -28.312 -2.709 -16.516 1 34.97 190 THR A CA 1
ATOM 1391 C C . THR A 1 190 ? -27.078 -2.709 -15.633 1 34.97 190 THR A C 1
ATOM 1393 O O . THR A 1 190 ? -26.828 -3.674 -14.906 1 34.97 190 THR A O 1
ATOM 1396 N N . SER A 1 191 ? -25.984 -1.758 -15.75 1 39.38 191 SER A N 1
ATOM 1397 C CA . SER A 1 191 ? -24.688 -1.317 -15.258 1 39.38 191 SER A CA 1
ATOM 1398 C C . SER A 1 191 ? -24.641 -1.285 -13.734 1 39.38 191 SER A C 1
ATOM 1400 O O . SER A 1 191 ? -25.297 -0.447 -13.109 1 39.38 191 SER A O 1
ATOM 1402 N N . SER A 1 192 ? -24.828 -2.217 -12.828 1 49.19 192 SER A N 1
ATOM 1403 C CA . SER A 1 192 ? -24.625 -2.383 -11.398 1 49.19 192 SER A CA 1
ATOM 1404 C C . SER A 1 192 ? -23.594 -1.387 -10.867 1 49.19 192 SER A C 1
ATOM 1406 O O . SER A 1 192 ? -22.391 -1.514 -11.148 1 49.19 192 SER A O 1
ATOM 1408 N N . SER A 1 193 ? -23.797 -0.036 -10.758 1 62.91 193 SER A N 1
ATOM 1409 C CA . SER A 1 193 ? -23.031 1.207 -10.672 1 62.91 193 SER A CA 1
ATOM 1410 C C . SER A 1 193 ? -22.266 1.3 -9.352 1 62.91 193 SER A C 1
ATOM 1412 O O . SER A 1 193 ? -22.875 1.36 -8.281 1 62.91 193 SER A O 1
ATOM 1414 N N . THR A 1 194 ? -21.172 0.814 -9.07 1 79.5 194 THR A N 1
ATOM 1415 C CA . THR A 1 194 ? -20.266 1.056 -7.949 1 79.5 194 THR A CA 1
ATOM 1416 C C . THR A 1 194 ? -20.062 2.553 -7.734 1 79.5 194 THR A C 1
ATOM 1418 O O . THR A 1 194 ? -20.109 3.334 -8.688 1 79.5 194 THR A O 1
ATOM 1421 N N . TYR A 1 195 ? -20.297 2.947 -6.457 1 86.19 195 TYR A N 1
ATOM 1422 C CA . TYR A 1 195 ? -20.047 4.359 -6.195 1 86.19 195 TYR A CA 1
ATOM 1423 C C . TYR A 1 195 ? -18.875 4.539 -5.238 1 86.19 195 TYR A C 1
ATOM 1425 O O . TYR A 1 195 ? -18.578 3.656 -4.434 1 86.19 195 TYR A O 1
ATOM 1433 N N . LEU A 1 196 ? -18.219 5.676 -5.438 1 91.81 196 LEU A N 1
ATOM 1434 C CA . LEU A 1 196 ? -17.031 6.027 -4.676 1 91.81 196 LEU A CA 1
ATOM 1435 C C . LEU A 1 196 ? -17.391 6.941 -3.508 1 91.81 196 LEU A C 1
ATOM 1437 O O . LEU A 1 196 ? -18.062 7.953 -3.691 1 91.81 196 LEU A O 1
ATOM 1441 N N . LEU A 1 197 ? -17.031 6.551 -2.307 1 94.31 197 LEU A N 1
ATOM 1442 C CA . LEU A 1 197 ? -17.266 7.363 -1.118 1 94.31 197 LEU A CA 1
ATOM 1443 C C . LEU A 1 197 ? -15.953 7.949 -0.602 1 94.31 197 LEU A C 1
ATOM 1445 O O . LEU A 1 197 ? -14.969 7.23 -0.442 1 94.31 197 LEU A O 1
ATOM 1449 N N . LEU A 1 198 ? -16.016 9.227 -0.436 1 95.25 198 LEU A N 1
ATOM 1450 C CA . LEU A 1 198 ? -14.875 9.922 0.14 1 95.25 198 LEU A CA 1
ATOM 1451 C C . LEU A 1 198 ? -14.906 9.859 1.663 1 95.25 198 LEU A C 1
ATOM 1453 O O . LEU A 1 198 ? -15.961 10.023 2.273 1 95.25 198 LEU A O 1
ATOM 1457 N N . ASP A 1 199 ? -13.75 9.609 2.285 1 95.12 199 ASP A N 1
ATOM 1458 C CA . ASP A 1 199 ? -13.617 9.609 3.738 1 95.12 199 ASP A CA 1
ATOM 1459 C C . ASP A 1 199 ? -14.656 8.695 4.387 1 95.12 199 ASP A C 1
ATOM 1461 O O . ASP A 1 199 ? -15.484 9.156 5.176 1 95.12 199 ASP A O 1
ATOM 1465 N N . PRO A 1 200 ? -14.531 7.414 4.129 1 95.5 200 PRO A N 1
ATOM 1466 C CA . PRO A 1 200 ? -15.531 6.477 4.637 1 95.5 200 PRO A CA 1
ATOM 1467 C C . PRO A 1 200 ? -15.398 6.227 6.137 1 95.5 200 PRO A C 1
ATOM 1469 O O . PRO A 1 200 ? -14.305 6.328 6.688 1 95.5 200 PRO A O 1
ATOM 1472 N N . ILE A 1 201 ? -16.562 5.906 6.781 1 94.31 201 ILE A N 1
ATOM 1473 C CA . ILE A 1 201 ? -16.547 5.418 8.156 1 94.31 201 ILE A CA 1
ATOM 1474 C C . ILE A 1 201 ? -16.297 3.912 8.172 1 94.31 201 ILE A C 1
ATOM 1476 O O . ILE A 1 201 ? -16.266 3.275 7.113 1 94.31 201 ILE A O 1
ATOM 1480 N N . ASN A 1 202 ? -16.062 3.402 9.281 1 93.56 202 ASN A N 1
ATOM 1481 C CA . ASN A 1 202 ? -15.734 1.989 9.414 1 93.56 202 ASN A CA 1
ATOM 1482 C C . ASN A 1 202 ? -16.797 1.096 8.789 1 93.56 202 ASN A C 1
ATOM 1484 O O . ASN A 1 202 ? -16.484 0.116 8.117 1 93.56 202 ASN A O 1
ATOM 1488 N N . GLU A 1 203 ? -18.062 1.387 9.047 1 91.31 203 GLU A N 1
ATOM 1489 C CA . GLU A 1 203 ? -19.172 0.596 8.523 1 91.31 203 GLU A CA 1
ATOM 1490 C C . GLU A 1 203 ? -19.156 0.569 6.996 1 91.31 203 GLU A C 1
ATOM 1492 O O . GLU A 1 203 ? -19.375 -0.477 6.383 1 91.31 203 GLU A O 1
ATOM 1497 N N . GLU A 1 204 ? -18.891 1.682 6.418 1 91.12 204 GLU A N 1
ATOM 1498 C CA . GLU A 1 204 ? -18.812 1.79 4.965 1 91.12 204 GLU A CA 1
ATOM 1499 C C . GLU A 1 204 ? -17.609 1.02 4.418 1 91.12 204 GLU A C 1
ATOM 1501 O O . GLU A 1 204 ? -17.703 0.379 3.369 1 91.12 204 GLU A O 1
ATOM 1506 N N . GLU A 1 205 ? -16.469 1.094 5.078 1 90.06 205 GLU A N 1
ATOM 1507 C CA . GLU A 1 205 ? -15.281 0.372 4.656 1 90.06 205 GLU A CA 1
ATOM 1508 C C . GLU A 1 205 ? -15.5 -1.137 4.695 1 90.06 205 GLU A C 1
ATOM 1510 O O . GLU A 1 205 ? -15.055 -1.859 3.803 1 90.06 205 GLU A O 1
ATOM 1515 N N . ARG A 1 206 ? -16.203 -1.554 5.676 1 84.94 206 ARG A N 1
ATOM 1516 C CA . ARG A 1 206 ? -16.453 -2.98 5.832 1 84.94 206 ARG A CA 1
ATOM 1517 C C . ARG A 1 206 ? -17.328 -3.504 4.699 1 84.94 206 ARG A C 1
ATOM 1519 O O . ARG A 1 206 ? -17.188 -4.656 4.281 1 84.94 206 ARG A O 1
ATOM 1526 N N . GLN A 1 207 ? -18.188 -2.674 4.238 1 85.06 207 GLN A N 1
ATOM 1527 C CA . GLN A 1 207 ? -19.141 -3.076 3.199 1 85.06 207 GLN A CA 1
ATOM 1528 C C . GLN A 1 207 ? -18.562 -2.807 1.81 1 85.06 207 GLN A C 1
ATOM 1530 O O . GLN A 1 207 ? -19.172 -3.178 0.803 1 85.06 207 GLN A O 1
ATOM 1535 N N . SER A 1 208 ? -17.422 -2.27 1.785 1 89.69 208 SER A N 1
ATOM 1536 C CA . SER A 1 208 ? -16.859 -1.829 0.51 1 89.69 208 SER A CA 1
ATOM 1537 C C . SER A 1 208 ? -16.234 -2.992 -0.253 1 89.69 208 SER A C 1
ATOM 1539 O O . SER A 1 208 ? -15.867 -4.008 0.343 1 89.69 208 SER A O 1
ATOM 1541 N N . ILE A 1 209 ? -16.25 -2.842 -1.553 1 85.19 209 ILE A N 1
ATOM 1542 C CA . ILE A 1 209 ? -15.617 -3.838 -2.412 1 85.19 209 ILE A CA 1
ATOM 1543 C C . ILE A 1 209 ? -14.125 -3.533 -2.541 1 85.19 209 ILE A C 1
ATOM 1545 O O . ILE A 1 209 ? -13.32 -4.434 -2.799 1 85.19 209 ILE A O 1
ATOM 1549 N N . ALA A 1 210 ? -13.828 -2.248 -2.396 1 91 210 ALA A N 1
ATOM 1550 C CA . ALA A 1 210 ? -12.438 -1.821 -2.486 1 91 210 ALA A CA 1
ATOM 1551 C C . ALA A 1 210 ? -12.188 -0.568 -1.652 1 91 210 ALA A C 1
ATOM 1553 O O . ALA A 1 210 ? -13.102 0.232 -1.438 1 91 210 ALA A O 1
ATOM 1554 N N . THR A 1 211 ? -11.039 -0.455 -1.131 1 93.19 211 THR A N 1
ATOM 1555 C CA . THR A 1 211 ? -10.602 0.739 -0.416 1 93.19 211 THR A CA 1
ATOM 1556 C C . THR A 1 211 ? -9.375 1.354 -1.09 1 93.19 211 THR A C 1
ATOM 1558 O O . THR A 1 211 ? -8.539 0.637 -1.636 1 93.19 211 THR A O 1
ATOM 1561 N N . ILE A 1 212 ? -9.375 2.713 -1.059 1 95.06 212 ILE A N 1
ATOM 1562 C CA . ILE A 1 212 ? -8.289 3.428 -1.732 1 95.06 212 ILE A CA 1
ATOM 1563 C C . ILE A 1 212 ? -7.766 4.539 -0.829 1 95.06 212 ILE A C 1
ATOM 1565 O O . ILE A 1 212 ? -8.547 5.258 -0.199 1 95.06 212 ILE A O 1
ATOM 1569 N N . THR A 1 213 ? -6.512 4.602 -0.703 1 95.31 213 THR A N 1
ATOM 1570 C CA . THR A 1 213 ? -5.848 5.715 -0.031 1 95.31 213 THR A CA 1
ATOM 1571 C C . THR A 1 213 ? -4.824 6.371 -0.955 1 95.31 213 THR A C 1
ATOM 1573 O O . THR A 1 213 ? -3.93 5.703 -1.475 1 95.31 213 THR A O 1
ATOM 1576 N N . ILE A 1 214 ? -4.977 7.668 -1.148 1 95.88 214 ILE A N 1
ATOM 1577 C CA . ILE A 1 214 ? -4.113 8.367 -2.09 1 95.88 214 ILE A CA 1
ATOM 1578 C C . ILE A 1 214 ? -3.498 9.594 -1.413 1 95.88 214 ILE A C 1
ATOM 1580 O O . ILE A 1 214 ? -4.195 10.359 -0.745 1 95.88 214 ILE A O 1
ATOM 1584 N N . GLY A 1 215 ? -2.209 9.68 -1.54 1 94.75 215 GLY A N 1
ATOM 1585 C CA . GLY A 1 215 ? -1.496 10.875 -1.114 1 94.75 215 GLY A CA 1
ATOM 1586 C C . GLY A 1 215 ? -1.156 11.805 -2.262 1 94.75 215 GLY A C 1
ATOM 1587 O O . GLY A 1 215 ? -0.513 11.398 -3.23 1 94.75 215 GLY A O 1
ATOM 1588 N N . ILE A 1 216 ? -1.58 13 -2.094 1 94.19 216 ILE A N 1
ATOM 1589 C CA . ILE A 1 216 ? -1.395 14 -3.139 1 94.19 216 ILE A CA 1
ATOM 1590 C C . ILE A 1 216 ? -0.432 15.086 -2.652 1 94.19 216 ILE A C 1
ATOM 1592 O O . ILE A 1 216 ? -0.492 15.5 -1.494 1 94.19 216 ILE A O 1
ATOM 1596 N N . SER A 1 217 ? 0.44 15.445 -3.605 1 90.88 217 SER A N 1
ATOM 1597 C CA . SER A 1 217 ? 1.358 16.531 -3.297 1 90.88 217 SER A CA 1
ATOM 1598 C C . SER A 1 217 ? 0.638 17.875 -3.297 1 90.88 217 SER A C 1
ATOM 1600 O O . SER A 1 217 ? -0.183 18.156 -4.176 1 90.88 217 SER A O 1
ATOM 1602 N N . SER A 1 218 ? 0.953 18.672 -2.346 1 83.94 218 SER A N 1
ATOM 1603 C CA . SER A 1 218 ? 0.337 19.984 -2.211 1 83.94 218 SER A CA 1
ATOM 1604 C C . SER A 1 218 ? 0.853 20.953 -3.275 1 83.94 218 SER A C 1
ATOM 1606 O O . SER A 1 218 ? 0.203 21.953 -3.58 1 83.94 218 SER A O 1
ATOM 1608 N N . VAL A 1 219 ? 1.988 20.672 -3.828 1 80.44 219 VAL A N 1
ATOM 1609 C CA . VAL A 1 219 ? 2.67 21.625 -4.703 1 80.44 219 VAL A CA 1
ATOM 1610 C C . VAL A 1 219 ? 2.182 21.438 -6.141 1 80.44 219 VAL A C 1
ATOM 1612 O O . VAL A 1 219 ? 1.745 22.391 -6.781 1 80.44 219 VAL A O 1
ATOM 1615 N N . ASP A 1 220 ? 2.178 20.234 -6.695 1 84.62 220 ASP A N 1
ATOM 1616 C CA . ASP A 1 220 ? 1.915 20.031 -8.117 1 84.62 220 ASP A CA 1
ATOM 1617 C C . ASP A 1 220 ? 0.729 19.094 -8.32 1 84.62 220 ASP A C 1
ATOM 1619 O O . ASP A 1 220 ? 0.382 18.75 -9.453 1 84.62 220 ASP A O 1
ATOM 1623 N N . GLN A 1 221 ? 0.125 18.641 -7.25 1 86.69 221 GLN A N 1
ATOM 1624 C CA . GLN A 1 221 ? -1.031 17.75 -7.285 1 86.69 221 GLN A CA 1
ATOM 1625 C C . GLN A 1 221 ? -0.671 16.406 -7.902 1 86.69 221 GLN A C 1
ATOM 1627 O O . GLN A 1 221 ? -1.539 15.703 -8.43 1 86.69 221 GLN A O 1
ATOM 1632 N N . ASN A 1 222 ? 0.625 16.125 -7.863 1 90.44 222 ASN A N 1
ATOM 1633 C CA . ASN A 1 222 ? 1.061 14.789 -8.266 1 90.44 222 ASN A CA 1
ATOM 1634 C C . ASN A 1 222 ? 0.739 13.742 -7.199 1 90.44 222 ASN A C 1
ATOM 1636 O O . ASN A 1 222 ? 0.482 14.086 -6.047 1 90.44 222 ASN A O 1
ATOM 1640 N N . VAL A 1 223 ? 0.698 12.531 -7.645 1 93.06 223 VAL A N 1
ATOM 1641 C CA . VAL A 1 223 ? 0.41 11.43 -6.73 1 93.06 223 VAL A CA 1
ATOM 1642 C C . VAL A 1 223 ? 1.689 11.008 -6.016 1 93.06 223 VAL A C 1
ATOM 1644 O O . VAL A 1 223 ? 2.674 10.633 -6.66 1 93.06 223 VAL A O 1
ATOM 1647 N N . LEU A 1 224 ? 1.686 11.094 -4.75 1 92.19 224 LEU A N 1
ATOM 1648 C CA . LEU A 1 224 ? 2.848 10.703 -3.957 1 92.19 224 LEU A CA 1
ATOM 1649 C C . LEU A 1 224 ? 2.742 9.242 -3.521 1 92.19 224 LEU A C 1
ATOM 1651 O O . LEU A 1 224 ? 3.76 8.578 -3.334 1 92.19 224 LEU A O 1
ATOM 1655 N N . SER A 1 225 ? 1.562 8.883 -3.268 1 92.75 225 SER A N 1
ATOM 1656 C CA . SER A 1 225 ? 1.303 7.512 -2.834 1 92.75 225 SER A CA 1
ATOM 1657 C C . SER A 1 225 ? -0.107 7.07 -3.213 1 92.75 225 SER A C 1
ATOM 1659 O O . SER A 1 225 ? -1.034 7.883 -3.229 1 92.75 225 SER A O 1
ATOM 1661 N N . CYS A 1 226 ? -0.219 5.867 -3.562 1 93.5 226 CYS A N 1
ATOM 1662 C CA . CYS A 1 226 ? -1.507 5.258 -3.869 1 93.5 226 CYS A CA 1
ATOM 1663 C C . CYS A 1 226 ? -1.562 3.82 -3.363 1 93.5 226 CYS A C 1
ATOM 1665 O O . CYS A 1 226 ? -0.689 3.012 -3.682 1 93.5 226 CYS A O 1
ATOM 1667 N N . GLN A 1 227 ? -2.48 3.58 -2.574 1 91.88 227 GLN A N 1
ATOM 1668 C CA . GLN A 1 227 ? -2.729 2.229 -2.082 1 91.88 227 GLN A CA 1
ATOM 1669 C C . GLN A 1 227 ? -4.191 1.835 -2.268 1 91.88 227 GLN A C 1
ATOM 1671 O O . GLN A 1 227 ? -5.09 2.504 -1.754 1 91.88 227 GLN A O 1
ATOM 1676 N N . SER A 1 228 ? -4.367 0.858 -3.021 1 93 228 SER A N 1
ATOM 1677 C CA . SER A 1 228 ? -5.715 0.354 -3.244 1 93 228 SER A CA 1
ATOM 1678 C C . SER A 1 228 ? -5.785 -1.153 -3.027 1 93 228 SER A C 1
ATOM 1680 O O . SER A 1 228 ? -4.852 -1.88 -3.367 1 93 228 SER A O 1
ATOM 1682 N N . MET A 1 229 ? -6.812 -1.521 -2.416 1 88.81 229 MET A N 1
ATOM 1683 C CA . MET A 1 229 ? -7.055 -2.941 -2.184 1 88.81 229 MET A CA 1
ATOM 1684 C C . MET A 1 229 ? -8.5 -3.307 -2.516 1 88.81 229 MET A C 1
ATOM 1686 O O . MET A 1 229 ? -9.43 -2.627 -2.084 1 88.81 229 MET A O 1
ATOM 1690 N N . GLY A 1 230 ? -8.664 -4.445 -3.205 1 87.12 230 GLY A N 1
ATOM 1691 C CA . GLY A 1 230 ? -9.977 -4.867 -3.664 1 87.12 230 GLY A CA 1
ATOM 1692 C C . GLY A 1 230 ? -10.156 -4.734 -5.164 1 87.12 230 GLY A C 1
ATOM 1693 O O . GLY A 1 230 ? -9.344 -4.094 -5.836 1 87.12 230 GLY A O 1
ATOM 1694 N N . ILE A 1 231 ? -11.219 -5.23 -5.672 1 85.31 231 ILE A N 1
ATOM 1695 C CA . ILE A 1 231 ? -11.438 -5.273 -7.113 1 85.31 231 ILE A CA 1
ATOM 1696 C C . ILE A 1 231 ? -11.953 -3.922 -7.598 1 85.31 231 ILE A C 1
ATOM 1698 O O . ILE A 1 231 ? -12.922 -3.389 -7.051 1 85.31 231 ILE A O 1
ATOM 1702 N N . MET A 1 232 ? -11.234 -3.396 -8.594 1 89.69 232 MET A N 1
ATOM 1703 C CA . MET A 1 232 ? -11.641 -2.117 -9.172 1 89.69 232 MET A CA 1
ATOM 1704 C C . MET A 1 232 ? -11.297 -2.055 -10.656 1 89.69 232 MET A C 1
ATOM 1706 O O . MET A 1 232 ? -10.266 -2.578 -11.078 1 89.69 232 MET A O 1
ATOM 1710 N N . MET A 1 233 ? -12.18 -1.369 -11.328 1 90.88 233 MET A N 1
ATOM 1711 C CA . MET A 1 233 ? -11.859 -1.06 -12.719 1 90.88 233 MET A CA 1
ATOM 1712 C C . MET A 1 233 ? -10.852 0.08 -12.805 1 90.88 233 MET A C 1
ATOM 1714 O O . MET A 1 233 ? -10.828 0.964 -11.945 1 90.88 233 MET A O 1
ATOM 1718 N N . PRO A 1 234 ? -10.023 0.028 -13.852 1 91.06 234 PRO A N 1
ATOM 1719 C CA . PRO A 1 234 ? -9.07 1.129 -14.008 1 91.06 234 PRO A CA 1
ATOM 1720 C C . PRO A 1 234 ? -9.75 2.498 -14.039 1 91.06 234 PRO A C 1
ATOM 1722 O O . PRO A 1 234 ? -9.219 3.465 -13.484 1 91.06 234 PRO A O 1
ATOM 1725 N N . SER A 1 235 ? -10.898 2.566 -14.625 1 90.12 235 SER A N 1
ATOM 1726 C CA . SER A 1 235 ? -11.617 3.83 -14.703 1 90.12 235 SER A CA 1
ATOM 1727 C C . SER A 1 235 ? -12 4.336 -13.312 1 90.12 235 SER A C 1
ATOM 1729 O O . SER A 1 235 ? -12.008 5.543 -13.062 1 90.12 235 SER A O 1
ATOM 1731 N N . GLN A 1 236 ? -12.297 3.418 -12.438 1 90.56 236 GLN A N 1
ATOM 1732 C CA . GLN A 1 236 ? -12.664 3.781 -11.07 1 90.56 236 GLN A CA 1
ATOM 1733 C C . GLN A 1 236 ? -11.461 4.336 -10.312 1 90.56 236 GLN A C 1
ATOM 1735 O O . GLN A 1 236 ? -11.602 5.227 -9.477 1 90.56 236 GLN A O 1
ATOM 1740 N N . LEU A 1 237 ? -10.344 3.803 -10.617 1 91.69 237 LEU A N 1
ATOM 1741 C CA . LEU A 1 237 ? -9.125 4.312 -10 1 91.69 237 LEU A CA 1
ATOM 1742 C C . LEU A 1 237 ? -8.82 5.727 -10.484 1 91.69 237 LEU A C 1
ATOM 1744 O O . LEU A 1 237 ? -8.398 6.574 -9.695 1 91.69 237 LEU A O 1
ATOM 1748 N N . PHE A 1 238 ? -9.117 6 -11.727 1 91.38 238 PHE A N 1
ATOM 1749 C CA . PHE A 1 238 ? -8.922 7.336 -12.273 1 91.38 238 PHE A CA 1
ATOM 1750 C C . PHE A 1 238 ? -9.875 8.328 -11.617 1 91.38 238 PHE A C 1
ATOM 1752 O O . PHE A 1 238 ? -9.477 9.445 -11.289 1 91.38 238 PHE A O 1
ATOM 1759 N N . GLU A 1 239 ? -10.992 7.844 -11.492 1 92 239 GLU A N 1
ATOM 1760 C CA . GLU A 1 239 ? -11.977 8.68 -10.812 1 92 239 GLU A CA 1
ATOM 1761 C C . GLU A 1 239 ? -11.555 8.969 -9.375 1 92 239 GLU A C 1
ATOM 1763 O O . GLU A 1 239 ? -11.727 10.086 -8.883 1 92 239 GLU A O 1
ATOM 1768 N N . ALA A 1 240 ? -11.062 7.969 -8.766 1 94.12 240 ALA A N 1
ATOM 1769 C CA . ALA A 1 240 ? -10.617 8.117 -7.383 1 94.12 240 ALA A CA 1
ATOM 1770 C C . ALA A 1 240 ? -9.508 9.164 -7.273 1 94.12 240 ALA A C 1
ATOM 1772 O O . ALA A 1 240 ? -9.477 9.945 -6.32 1 94.12 240 ALA A O 1
ATOM 1773 N N . ILE A 1 241 ? -8.625 9.211 -8.25 1 94.38 241 ILE A N 1
ATOM 1774 C CA . ILE A 1 241 ? -7.52 10.172 -8.242 1 94.38 241 ILE A CA 1
ATOM 1775 C C . ILE A 1 241 ? -8.07 11.586 -8.391 1 94.38 241 ILE A C 1
ATOM 1777 O O . ILE A 1 241 ? -7.613 12.508 -7.707 1 94.38 241 ILE A O 1
ATOM 1781 N N . ASP A 1 242 ? -9.016 11.734 -9.227 1 93.62 242 ASP A N 1
ATOM 1782 C CA . ASP A 1 242 ? -9.617 13.055 -9.422 1 93.62 242 ASP A CA 1
ATOM 1783 C C . ASP A 1 242 ? -10.297 13.547 -8.148 1 93.62 242 ASP A C 1
ATOM 1785 O O . ASP A 1 242 ? -10.148 14.703 -7.766 1 93.62 242 ASP A O 1
ATOM 1789 N N . VAL A 1 243 ? -11.062 12.656 -7.555 1 93.88 243 VAL A N 1
ATOM 1790 C CA . VAL A 1 243 ? -11.742 12.992 -6.309 1 93.88 243 VAL A CA 1
ATOM 1791 C C . VAL A 1 243 ? -10.703 13.336 -5.238 1 93.88 243 VAL A C 1
ATOM 1793 O O . VAL A 1 243 ? -10.883 14.281 -4.469 1 93.88 243 VAL A O 1
ATOM 1796 N N . ALA A 1 244 ? -9.648 12.586 -5.215 1 95.44 244 ALA A N 1
ATOM 1797 C CA . ALA A 1 244 ? -8.594 12.805 -4.234 1 95.44 244 ALA A CA 1
ATOM 1798 C C . ALA A 1 244 ? -7.945 14.172 -4.418 1 95.44 244 ALA A C 1
ATOM 1800 O O . ALA A 1 244 ? -7.629 14.852 -3.439 1 95.44 244 ALA A O 1
ATOM 1801 N N . LYS A 1 245 ? -7.734 14.586 -5.645 1 93.88 245 LYS A N 1
ATOM 1802 C CA . LYS A 1 245 ? -7.152 15.898 -5.926 1 93.88 245 LYS A CA 1
ATOM 1803 C C . LYS A 1 245 ? -8.031 17.016 -5.379 1 93.88 245 LYS A C 1
ATOM 1805 O O . LYS A 1 245 ? -7.527 17.953 -4.75 1 93.88 245 LYS A O 1
ATOM 1810 N N . GLY A 1 246 ? -9.297 16.875 -5.684 1 92.75 246 GLY A N 1
ATOM 1811 C CA . GLY A 1 246 ? -10.219 17.875 -5.152 1 92.75 246 GLY A CA 1
ATOM 1812 C C . GLY A 1 246 ? -10.234 17.922 -3.637 1 92.75 246 GLY A C 1
ATOM 1813 O O . GLY A 1 246 ? -10.211 19 -3.043 1 92.75 246 GLY A O 1
ATOM 1814 N N . ALA A 1 247 ? -10.289 16.766 -3.012 1 93.56 247 ALA A N 1
ATOM 1815 C CA . ALA A 1 247 ? -10.297 16.672 -1.555 1 93.56 247 ALA A CA 1
ATOM 1816 C C . ALA A 1 247 ? -9 17.219 -0.96 1 93.56 247 ALA A C 1
ATOM 1818 O O . ALA A 1 247 ? -9.008 17.875 0.085 1 93.56 247 ALA A O 1
ATOM 1819 N N . ALA A 1 248 ? -7.914 16.906 -1.591 1 93.12 248 ALA A N 1
ATOM 1820 C CA . ALA A 1 248 ? -6.605 17.359 -1.125 1 93.12 248 ALA A CA 1
ATOM 1821 C C . ALA A 1 248 ? -6.527 18.891 -1.131 1 93.12 248 ALA A C 1
ATOM 1823 O O . ALA A 1 248 ? -5.926 19.484 -0.236 1 93.12 248 ALA A O 1
ATOM 1824 N N . LYS A 1 249 ? -7.078 19.469 -2.148 1 91.12 249 LYS A N 1
ATOM 1825 C CA . LYS A 1 249 ? -7.105 20.938 -2.211 1 91.12 249 LYS A CA 1
ATOM 1826 C C . LYS A 1 249 ? -7.855 21.516 -1.02 1 91.12 249 LYS A C 1
ATOM 1828 O O . LYS A 1 249 ? -7.406 22.5 -0.415 1 91.12 249 LYS A O 1
ATOM 1833 N N . ALA A 1 250 ? -8.969 20.922 -0.756 1 90.31 250 ALA A N 1
ATOM 1834 C CA . ALA A 1 250 ? -9.75 21.359 0.393 1 90.31 250 ALA A CA 1
ATOM 1835 C C . ALA A 1 250 ? -8.977 21.172 1.692 1 90.31 250 ALA A C 1
ATOM 1837 O O . ALA A 1 250 ? -8.977 22.062 2.555 1 90.31 250 ALA A O 1
ATOM 1838 N N . LEU A 1 251 ? -8.344 20.078 1.837 1 91.75 251 LEU A N 1
ATOM 1839 C CA . LEU A 1 251 ? -7.551 19.781 3.025 1 91.75 251 LEU A CA 1
ATOM 1840 C C . LEU A 1 251 ? -6.383 20.75 3.154 1 91.75 251 LEU A C 1
ATOM 1842 O O . LEU A 1 251 ? -6.047 21.172 4.258 1 91.75 251 LEU A O 1
ATOM 1846 N N . MET A 1 252 ? -5.781 21.062 2.082 1 90.12 252 MET A N 1
ATOM 1847 C CA . MET A 1 252 ? -4.656 22 2.074 1 90.12 252 MET A CA 1
ATOM 1848 C C . MET A 1 252 ? -5.082 23.375 2.574 1 90.12 252 MET A C 1
ATOM 1850 O O . MET A 1 252 ? -4.355 24.016 3.332 1 90.12 252 MET A O 1
ATOM 1854 N N . ALA A 1 253 ? -6.211 23.797 2.088 1 88.5 253 ALA A N 1
ATOM 1855 C CA . ALA A 1 253 ? -6.738 25.078 2.535 1 88.5 253 ALA A CA 1
ATOM 1856 C C . ALA A 1 253 ? -6.949 25.094 4.047 1 88.5 253 ALA A C 1
ATOM 1858 O O . ALA A 1 253 ? -6.586 26.062 4.723 1 88.5 253 ALA A O 1
ATOM 1859 N N . PHE A 1 254 ? -7.391 24.031 4.531 1 87.88 254 PHE A N 1
ATOM 1860 C CA . PHE A 1 254 ? -7.609 23.891 5.965 1 87.88 254 PHE A CA 1
ATOM 1861 C C . PHE A 1 254 ? -6.281 23.906 6.715 1 87.88 254 PHE A C 1
ATOM 1863 O O . PHE A 1 254 ? -6.152 24.594 7.734 1 87.88 254 PHE A O 1
ATOM 1870 N N . LEU A 1 255 ? -5.387 23.172 6.227 1 86.06 255 LEU A N 1
ATOM 1871 C CA . LEU A 1 255 ? -4.094 23.047 6.891 1 86.06 255 LEU A CA 1
ATOM 1872 C C . LEU A 1 255 ? -3.3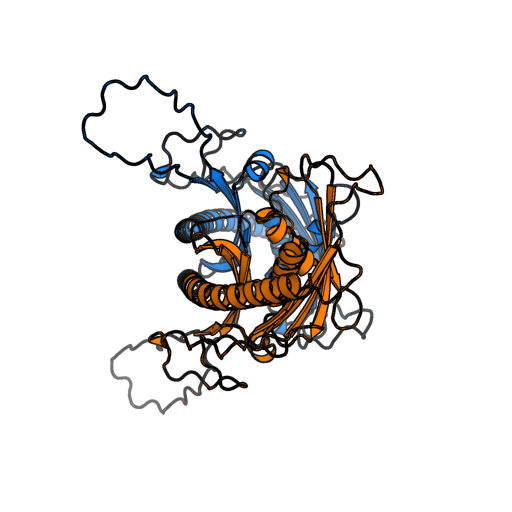5 24.375 6.875 1 86.06 255 LEU A C 1
ATOM 1874 O O . LEU A 1 255 ? -2.699 24.75 7.859 1 86.06 255 LEU A O 1
ATOM 1878 N N . ARG A 1 256 ? -3.428 25.062 5.797 1 85.06 256 ARG A N 1
ATOM 1879 C CA . ARG A 1 256 ? -2.791 26.375 5.703 1 85.06 256 ARG A CA 1
ATOM 1880 C C . ARG A 1 256 ? -3.348 27.328 6.75 1 85.06 256 ARG A C 1
ATOM 1882 O O . ARG A 1 256 ? -2.594 28.062 7.383 1 85.06 256 ARG A O 1
ATOM 1889 N N . MET A 1 257 ? -4.59 27.266 6.91 1 85.5 257 MET A N 1
ATOM 1890 C CA . MET A 1 257 ? -5.238 28.109 7.906 1 85.5 257 MET A CA 1
ATOM 1891 C C . MET A 1 257 ? -4.777 27.766 9.312 1 85.5 257 MET A C 1
ATOM 1893 O O . MET A 1 257 ? -4.531 28.641 10.133 1 85.5 257 MET A O 1
ATOM 1897 N N . THR A 1 258 ? -4.648 26.516 9.539 1 83.25 258 THR A N 1
ATOM 1898 C CA . THR A 1 258 ? -4.242 26.031 10.859 1 83.25 258 THR A CA 1
ATOM 1899 C C . THR A 1 258 ? -2.797 26.406 11.148 1 83.25 258 THR A C 1
ATOM 1901 O O . THR A 1 258 ? -2.475 26.828 12.266 1 83.25 258 THR A O 1
ATOM 1904 N N . ILE A 1 259 ? -1.944 26.219 10.164 1 82.44 259 ILE A N 1
ATOM 1905 C CA . ILE A 1 259 ? -0.525 26.516 10.328 1 82.44 259 ILE A CA 1
ATOM 1906 C C . ILE A 1 259 ? -0.335 28.016 10.539 1 82.44 259 ILE A C 1
ATOM 1908 O O . ILE A 1 259 ? 0.458 28.438 11.383 1 82.44 259 ILE A O 1
ATOM 1912 N N . GLU A 1 260 ? -1.06 28.812 9.805 1 82.06 260 GLU A N 1
ATOM 1913 C CA . GLU A 1 260 ? -0.976 30.266 9.945 1 82.06 260 GLU A CA 1
ATOM 1914 C C . GLU A 1 260 ? -1.44 30.719 11.328 1 82.06 260 GLU A C 1
ATOM 1916 O O . GLU A 1 260 ? -0.814 31.578 11.953 1 82.06 260 GLU A O 1
ATOM 1921 N N . GLU A 1 261 ? -2.486 30.141 11.711 1 79.38 261 GLU A N 1
ATOM 1922 C CA . GLU A 1 261 ? -3.008 30.484 13.023 1 79.38 261 GLU A CA 1
ATOM 1923 C C . GLU A 1 261 ? -2.023 30.094 14.125 1 79.38 261 GLU A C 1
ATOM 1925 O O . GLU A 1 261 ? -1.852 30.828 15.102 1 79.38 261 GLU A O 1
ATOM 1930 N N . HIS A 1 262 ? -1.402 28.984 13.984 1 81.44 262 HIS A N 1
ATOM 1931 C CA . HIS A 1 262 ? -0.41 28.531 14.945 1 81.44 262 HIS A CA 1
ATOM 1932 C C . HIS A 1 262 ? 0.796 29.453 14.984 1 81.44 262 HIS A C 1
ATOM 1934 O O . HIS A 1 262 ? 1.309 29.766 16.062 1 81.44 262 HIS A O 1
ATOM 1940 N N . SER A 1 263 ? 1.216 29.859 13.875 1 76.44 263 SER A N 1
ATOM 1941 C CA . SER A 1 263 ? 2.359 30.766 13.797 1 76.44 263 SER A CA 1
ATOM 1942 C C . SER A 1 263 ? 2.047 32.125 14.43 1 76.44 263 SER A C 1
ATOM 1944 O O . SER A 1 263 ? 2.916 32.719 15.047 1 76.44 263 SER A O 1
ATOM 1946 N N . ARG A 1 264 ? 0.835 32.5 14.273 1 74.44 264 ARG A N 1
ATOM 1947 C CA . ARG A 1 264 ? 0.41 33.781 14.859 1 74.44 264 ARG A CA 1
ATOM 1948 C C . ARG A 1 264 ? 0.38 33.688 16.391 1 74.44 264 ARG A C 1
ATOM 1950 O O . ARG A 1 264 ? 0.745 34.656 17.078 1 74.44 264 ARG A O 1
ATOM 1957 N N . HIS A 1 265 ? 0.012 32.562 16.812 1 71.81 265 HIS A N 1
ATOM 1958 C CA . HIS A 1 265 ? -0.089 32.375 18.25 1 71.81 265 HIS A CA 1
ATOM 1959 C C . HIS A 1 265 ? 1.291 32.312 18.906 1 71.81 265 HIS A C 1
ATOM 1961 O O . HIS A 1 265 ? 1.499 32.844 20 1 71.81 265 HIS A O 1
ATOM 1967 N N . ILE A 1 266 ? 2.217 31.656 18.266 1 69.19 266 ILE A N 1
ATOM 1968 C CA . ILE A 1 266 ? 3.576 31.547 18.781 1 69.19 266 ILE A CA 1
ATOM 1969 C C . ILE A 1 266 ? 4.242 32.938 18.75 1 69.19 266 ILE A C 1
ATOM 1971 O O . ILE A 1 266 ? 4.957 33.281 19.688 1 69.19 266 ILE A O 1
ATOM 1975 N N . SER A 1 267 ? 4.016 33.688 17.641 1 64.38 267 SER A N 1
ATOM 1976 C CA . SER A 1 267 ? 4.602 35 17.547 1 64.38 267 SER A CA 1
ATOM 1977 C C . SER A 1 267 ? 4.027 35.938 18.594 1 64.38 267 SER A C 1
ATOM 1979 O O . SER A 1 267 ? 4.719 36.844 19.078 1 64.38 267 SER A O 1
ATOM 1981 N N . LYS A 1 268 ? 2.838 35.781 19.016 1 63.28 268 LYS A N 1
ATOM 1982 C CA . LYS A 1 268 ? 2.227 36.656 20.016 1 63.28 268 LYS A CA 1
ATOM 1983 C C . LYS A 1 268 ? 2.717 36.312 21.406 1 63.28 268 LYS A C 1
ATOM 1985 O O . LYS A 1 268 ? 2.785 37.188 22.281 1 63.28 268 LYS A O 1
ATOM 1990 N N . GLU A 1 269 ? 2.977 35.031 21.469 1 56.53 269 GLU A N 1
ATOM 1991 C CA . GLU A 1 269 ? 3.443 34.656 22.797 1 56.53 269 GLU A CA 1
ATOM 1992 C C . GLU A 1 269 ? 4.93 34.969 22.969 1 56.53 269 GLU A C 1
ATOM 1994 O O . GLU A 1 269 ? 5.449 34.938 24.078 1 56.53 269 GLU A O 1
ATOM 1999 N N . LYS A 1 270 ? 5.672 35.406 21.922 1 48.78 270 LYS A N 1
ATOM 2000 C CA . LYS A 1 270 ? 7.027 35.906 22.094 1 48.78 270 LYS A CA 1
ATOM 2001 C C . LYS A 1 270 ? 7.027 37.438 22.219 1 48.78 270 LYS A C 1
ATOM 2003 O O . LYS A 1 270 ? 6.258 38.125 21.531 1 48.78 270 LYS A O 1
ATOM 2008 N N . MET B 1 1 ? 9.875 -34.844 -7.254 1 28.39 1 MET B N 1
ATOM 2009 C CA . MET B 1 1 ? 10.609 -34.375 -8.414 1 28.39 1 MET B CA 1
ATOM 2010 C C . MET B 1 1 ? 10.117 -32.969 -8.82 1 28.39 1 MET B C 1
ATOM 2012 O O . MET B 1 1 ? 8.93 -32.781 -9.078 1 28.39 1 MET B O 1
ATOM 2016 N N . SER B 1 2 ? 10.758 -31.969 -8.297 1 40.22 2 SER B N 1
ATOM 2017 C CA . SER B 1 2 ? 10.523 -30.531 -8.406 1 40.22 2 SER B CA 1
ATOM 2018 C C . SER B 1 2 ? 10.625 -30.062 -9.852 1 40.22 2 SER B C 1
ATOM 2020 O O . SER B 1 2 ? 11.641 -30.281 -10.516 1 40.22 2 SER B O 1
ATOM 2022 N N . MET B 1 3 ? 9.57 -30.297 -10.664 1 41.06 3 MET B N 1
ATOM 2023 C CA . MET B 1 3 ? 9.672 -29.953 -12.078 1 41.06 3 MET B CA 1
ATOM 2024 C C . MET B 1 3 ? 9.844 -28.453 -12.258 1 41.06 3 MET B C 1
ATOM 2026 O O . MET B 1 3 ? 9.047 -27.672 -11.75 1 41.06 3 MET B O 1
ATOM 2030 N N . GLU B 1 4 ? 11.086 -28.125 -12.516 1 47.44 4 GLU B N 1
ATOM 2031 C CA . GLU B 1 4 ? 11.453 -26.766 -12.906 1 47.44 4 GLU B CA 1
ATOM 2032 C C . GLU B 1 4 ? 10.93 -26.438 -14.297 1 47.44 4 GLU B C 1
ATOM 2034 O O . GLU B 1 4 ? 11.195 -27.172 -15.258 1 47.44 4 GLU B O 1
ATOM 2039 N N . VAL B 1 5 ? 9.82 -25.906 -14.492 1 45.59 5 VAL B N 1
ATOM 2040 C CA . VAL B 1 5 ? 9.398 -25.531 -15.836 1 45.59 5 VAL B CA 1
ATOM 2041 C C . VAL B 1 5 ? 9.977 -24.156 -16.188 1 45.59 5 VAL B C 1
ATOM 2043 O O . VAL B 1 5 ? 9.672 -23.156 -15.539 1 45.59 5 VAL B O 1
ATOM 2046 N N . GLU B 1 6 ? 11.102 -24.125 -16.891 1 47.25 6 GLU B N 1
ATOM 2047 C CA . GLU B 1 6 ? 11.695 -22.891 -17.406 1 47.25 6 GLU B CA 1
ATOM 2048 C C . GLU B 1 6 ? 10.867 -22.328 -18.562 1 47.25 6 GLU B C 1
ATOM 2050 O O . GLU B 1 6 ? 10.617 -23.016 -19.562 1 47.25 6 GLU B O 1
ATOM 2055 N N . SER B 1 7 ? 10.031 -21.375 -18.406 1 46.16 7 SER B N 1
ATOM 2056 C CA . SER B 1 7 ? 9.203 -20.859 -19.484 1 46.16 7 SER B CA 1
ATOM 2057 C C . SER B 1 7 ? 10.047 -20.141 -20.531 1 46.16 7 SER B C 1
ATOM 2059 O O . SER B 1 7 ? 11.109 -19.609 -20.219 1 46.16 7 SER B O 1
ATOM 2061 N N . PRO B 1 8 ? 9.602 -20.328 -21.766 1 42.75 8 PRO B N 1
ATOM 2062 C CA . PRO B 1 8 ? 10.266 -19.531 -22.812 1 42.75 8 PRO B CA 1
ATOM 2063 C C . PRO B 1 8 ? 10.219 -18.031 -22.531 1 42.75 8 PRO B C 1
ATOM 2065 O O . PRO B 1 8 ? 9.336 -17.562 -21.797 1 42.75 8 PRO B O 1
ATOM 2068 N N . PRO B 1 9 ? 11.242 -17.328 -22.953 1 41.81 9 PRO B N 1
ATOM 2069 C CA . PRO B 1 9 ? 11.266 -15.883 -22.734 1 41.81 9 PRO B CA 1
ATOM 2070 C C . PRO B 1 9 ? 9.969 -15.203 -23.188 1 41.81 9 PRO B C 1
ATOM 2072 O O . PRO B 1 9 ? 9.383 -15.594 -24.203 1 41.81 9 PRO B O 1
ATOM 2075 N N . ILE B 1 10 ? 9.234 -14.734 -22.328 1 44.53 10 ILE B N 1
ATOM 2076 C CA . ILE B 1 10 ? 8.031 -13.984 -22.656 1 44.53 10 ILE B CA 1
ATOM 2077 C C . ILE B 1 10 ? 8.328 -12.977 -23.766 1 44.53 10 ILE B C 1
ATOM 2079 O O . ILE B 1 10 ? 9.344 -12.273 -23.719 1 44.53 10 ILE B O 1
ATOM 2083 N N . THR B 1 11 ? 7.645 -13.055 -24.812 1 43.22 11 THR B N 1
ATOM 2084 C CA . THR B 1 11 ? 7.758 -12.172 -25.969 1 43.22 11 THR B CA 1
ATOM 2085 C C . THR B 1 11 ? 7.648 -10.711 -25.547 1 43.22 11 THR B C 1
ATOM 2087 O O . THR B 1 11 ? 6.742 -10.344 -24.797 1 43.22 11 THR B O 1
ATOM 2090 N N . PRO B 1 12 ? 8.656 -9.984 -25.812 1 42.56 12 PRO B N 1
ATOM 2091 C CA . PRO B 1 12 ? 8.641 -8.555 -25.484 1 42.56 12 PRO B CA 1
ATOM 2092 C C . PRO B 1 12 ? 7.355 -7.871 -25.938 1 42.56 12 PRO B C 1
ATOM 2094 O O . PRO B 1 12 ? 6.824 -8.188 -27 1 42.56 12 PRO B O 1
ATOM 2097 N N . LEU B 1 13 ? 6.551 -7.434 -25.031 1 46.06 13 LEU B N 1
ATOM 2098 C CA . LEU B 1 13 ? 5.438 -6.602 -25.469 1 46.06 13 LEU B CA 1
ATOM 2099 C C . LEU B 1 13 ? 5.891 -5.59 -26.516 1 46.06 13 LEU B C 1
ATOM 2101 O O . LEU B 1 13 ? 7.059 -5.191 -26.531 1 46.06 13 LEU B O 1
ATOM 2105 N N . PRO B 1 14 ? 5.035 -5.328 -27.469 1 39.53 14 PRO B N 1
ATOM 2106 C CA . PRO B 1 14 ? 5.449 -4.383 -28.5 1 39.53 14 PRO B CA 1
ATOM 2107 C C . PRO B 1 14 ? 6.027 -3.092 -27.922 1 39.53 14 PRO B C 1
ATOM 2109 O O . PRO B 1 14 ? 5.633 -2.662 -26.844 1 39.53 14 PRO B O 1
ATOM 2112 N N . PRO B 1 15 ? 7.211 -2.729 -28.391 1 37.97 15 PRO B N 1
ATOM 2113 C CA . PRO B 1 15 ? 7.848 -1.489 -27.938 1 37.97 15 PRO B CA 1
ATOM 2114 C C . PRO B 1 15 ? 6.887 -0.304 -27.922 1 37.97 15 PRO B C 1
ATOM 2116 O O . PRO B 1 15 ? 6.227 -0.025 -28.922 1 37.97 15 PRO B O 1
ATOM 2119 N N . SER B 1 16 ? 6.086 -0.125 -26.922 1 39.47 16 SER B N 1
ATOM 2120 C CA . SER B 1 16 ? 5.438 1.178 -27.016 1 39.47 16 SER B CA 1
ATOM 2121 C C . SER B 1 16 ? 6.41 2.246 -27.5 1 39.47 16 SER B C 1
ATOM 2123 O O . SER B 1 16 ? 7.625 2.09 -27.375 1 39.47 16 SER B O 1
ATOM 2125 N N . SER B 1 17 ? 5.887 3.264 -28.297 1 38.97 17 SER B N 1
ATOM 2126 C CA . SER B 1 17 ? 6.566 4.375 -28.953 1 38.97 17 SER B CA 1
ATOM 2127 C C . SER B 1 17 ? 7.664 4.953 -28.062 1 38.97 17 SER B C 1
ATOM 2129 O O . SER B 1 17 ? 8.391 5.859 -28.484 1 38.97 17 SER B O 1
ATOM 2131 N N . LEU B 1 18 ? 7.441 4.758 -26.797 1 41.78 18 LEU B N 1
ATOM 2132 C CA . LEU B 1 18 ? 8.383 5.539 -26 1 41.78 18 LEU B CA 1
ATOM 2133 C C . LEU B 1 18 ? 9.758 4.887 -26 1 41.78 18 LEU B C 1
ATOM 2135 O O . LEU B 1 18 ? 10.594 5.203 -25.156 1 41.78 18 LEU B O 1
ATOM 2139 N N . SER B 1 19 ? 9.914 3.768 -26.688 1 42.5 19 SER B N 1
ATOM 2140 C CA . SER B 1 19 ? 11.188 3.072 -26.812 1 42.5 19 SER B CA 1
ATOM 2141 C C . SER B 1 19 ? 12.297 4.023 -27.25 1 42.5 19 SER B C 1
ATOM 2143 O O . SER B 1 19 ? 13.289 3.598 -27.844 1 42.5 19 SER B O 1
ATOM 2145 N N . LEU B 1 20 ? 11.984 5.211 -27.375 1 43.12 20 LEU B N 1
ATOM 2146 C CA . LEU B 1 20 ? 13.172 5.93 -27.828 1 43.12 20 LEU B CA 1
ATOM 2147 C C . LEU B 1 20 ? 14.391 5.52 -27.016 1 43.12 20 LEU B C 1
ATOM 2149 O O . LEU B 1 20 ? 14.273 4.801 -26.016 1 43.12 20 LEU B O 1
ATOM 2153 N N . SER B 1 21 ? 15.5 6.422 -26.859 1 52.84 21 SER B N 1
ATOM 2154 C CA . SER B 1 21 ? 16.906 6.383 -26.453 1 52.84 21 SER B CA 1
ATOM 2155 C C . SER B 1 21 ? 17.047 5.977 -24.984 1 52.84 21 SER B C 1
ATOM 2157 O O . SER B 1 21 ? 17.281 6.824 -24.125 1 52.84 21 SER B O 1
ATOM 2159 N N . LEU B 1 22 ? 16.234 4.934 -24.562 1 60.47 22 LEU B N 1
ATOM 2160 C CA . LEU B 1 22 ? 16.406 4.543 -23.172 1 60.47 22 LEU B CA 1
ATOM 2161 C C . LEU B 1 22 ? 17.766 3.867 -22.969 1 60.47 22 LEU B C 1
ATOM 2163 O O . LEU B 1 22 ? 18.219 3.113 -23.828 1 60.47 22 LEU B O 1
ATOM 2167 N N . PRO B 1 23 ? 18.5 4.375 -22.031 1 68.88 23 PRO B N 1
ATOM 2168 C CA . PRO B 1 23 ? 19.719 3.633 -21.703 1 68.88 23 PRO B CA 1
ATOM 2169 C C . PRO B 1 23 ? 19.453 2.154 -21.438 1 68.88 23 PRO B C 1
ATOM 2171 O O . PRO B 1 23 ? 18.391 1.797 -20.938 1 68.88 23 PRO B O 1
ATOM 2174 N N . PRO B 1 24 ? 20.344 1.368 -22.094 1 79.12 24 PRO B N 1
ATOM 2175 C CA . PRO B 1 24 ? 20.203 -0.07 -21.859 1 79.12 24 PRO B CA 1
ATOM 2176 C C . PRO B 1 24 ? 20.156 -0.427 -20.375 1 79.12 24 PRO B C 1
ATOM 2178 O O . PRO B 1 24 ? 20.891 0.163 -19.578 1 79.12 24 PRO B O 1
ATOM 2181 N N . ARG B 1 25 ? 19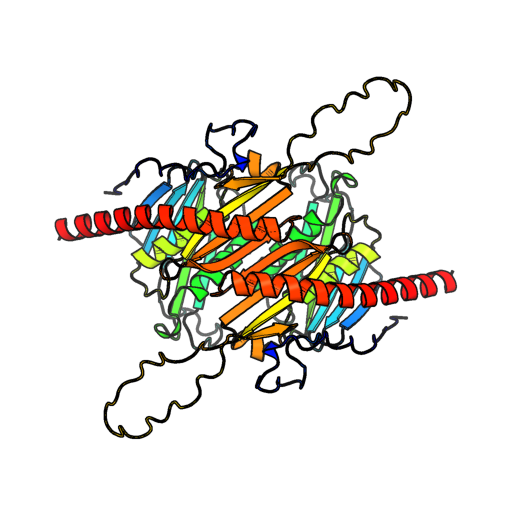.234 -1.27 -20.031 1 86.81 25 ARG B N 1
ATOM 2182 C CA . ARG B 1 25 ? 19.156 -1.766 -18.656 1 86.81 25 ARG B CA 1
ATOM 2183 C C . ARG B 1 25 ? 20.375 -2.615 -18.312 1 86.81 25 ARG B C 1
ATOM 2185 O O . ARG B 1 25 ? 20.969 -3.236 -19.188 1 86.81 25 ARG B O 1
ATOM 2192 N N . PRO B 1 26 ? 20.797 -2.604 -17.094 1 86.94 26 PRO B N 1
ATOM 2193 C CA . PRO B 1 26 ? 21.953 -3.396 -16.703 1 86.94 26 PRO B CA 1
ATOM 2194 C C . PRO B 1 26 ? 21.844 -4.859 -17.125 1 86.94 26 PRO B C 1
ATOM 2196 O O . PRO B 1 26 ? 22.859 -5.504 -17.406 1 86.94 26 PRO B O 1
ATOM 2199 N N . ASP B 1 27 ? 20.688 -5.441 -17.203 1 86.56 27 ASP B N 1
ATOM 2200 C CA . ASP B 1 27 ? 20.5 -6.844 -17.578 1 86.56 27 ASP B CA 1
ATOM 2201 C C . ASP B 1 27 ? 20.109 -6.977 -19.047 1 86.56 27 ASP B C 1
ATOM 2203 O O . ASP B 1 27 ? 19.703 -8.055 -19.5 1 86.56 27 ASP B O 1
ATOM 2207 N N . ARG B 1 28 ? 20.078 -5.922 -19.875 1 86.38 28 ARG B N 1
ATOM 2208 C CA . ARG B 1 28 ? 19.906 -5.871 -21.328 1 86.38 28 ARG B CA 1
ATOM 2209 C C . ARG B 1 28 ? 18.453 -6.113 -21.719 1 86.38 28 ARG B C 1
ATOM 2211 O O . ARG B 1 28 ? 18.141 -6.379 -22.875 1 86.38 28 ARG B O 1
ATOM 2218 N N . ARG B 1 29 ? 17.641 -5.961 -20.734 1 89 29 ARG B N 1
ATOM 2219 C CA . ARG B 1 29 ? 16.219 -6.098 -21.047 1 89 29 ARG B CA 1
ATOM 2220 C C . ARG B 1 29 ? 15.648 -4.797 -21.594 1 89 29 ARG B C 1
ATOM 2222 O O . ARG B 1 29 ? 16.234 -3.727 -21.391 1 89 29 ARG B O 1
ATOM 2229 N N . LEU B 1 30 ? 14.523 -5.059 -22.312 1 87.62 30 LEU B N 1
ATOM 2230 C CA . LEU B 1 30 ? 13.758 -3.887 -22.719 1 87.62 30 LEU B CA 1
ATOM 2231 C C . LEU B 1 30 ? 12.984 -3.303 -21.547 1 87.62 30 LEU B C 1
ATOM 2233 O O . LEU B 1 30 ? 12.852 -3.951 -20.5 1 87.62 30 LEU B O 1
ATOM 2237 N N . ALA B 1 31 ? 12.469 -2.096 -21.688 1 87.94 31 ALA B N 1
ATOM 2238 C CA . ALA B 1 31 ? 11.773 -1.397 -20.609 1 87.94 31 ALA B CA 1
ATOM 2239 C C . ALA B 1 31 ? 10.523 -2.168 -20.172 1 87.94 31 ALA B C 1
ATOM 2241 O O . ALA B 1 31 ? 10.18 -2.184 -18.984 1 87.94 31 ALA B O 1
ATOM 2242 N N . ASN B 1 32 ? 9.891 -2.881 -21.109 1 88.81 32 ASN B N 1
ATOM 2243 C CA . ASN B 1 32 ? 8.633 -3.557 -20.828 1 88.81 32 ASN B CA 1
ATOM 2244 C C . ASN B 1 32 ? 8.797 -5.074 -20.812 1 88.81 32 ASN B C 1
ATOM 2246 O O . ASN B 1 32 ? 7.844 -5.805 -21.094 1 88.81 32 ASN B O 1
ATOM 2250 N N . GLN B 1 33 ? 9.961 -5.523 -20.453 1 89.75 33 GLN B N 1
ATOM 2251 C CA . GLN B 1 33 ? 10.227 -6.957 -20.469 1 89.75 33 GLN B CA 1
ATOM 2252 C C . GLN B 1 33 ? 10.352 -7.52 -19.062 1 89.75 33 GLN B C 1
ATOM 2254 O O . GLN B 1 33 ? 11.062 -6.961 -18.219 1 89.75 33 GLN B O 1
ATOM 2259 N N . LEU B 1 34 ? 9.602 -8.562 -18.922 1 92.75 34 LEU B N 1
ATOM 2260 C CA . LEU B 1 34 ? 9.695 -9.281 -17.656 1 92.75 34 LEU B CA 1
ATOM 2261 C C . LEU B 1 34 ? 10.93 -10.172 -17.625 1 92.75 34 LEU B C 1
ATOM 2263 O O . LEU B 1 34 ? 11.328 -10.727 -18.656 1 92.75 34 LEU B O 1
ATOM 2267 N N . ARG B 1 35 ? 11.555 -10.312 -16.484 1 92.88 35 ARG B N 1
ATOM 2268 C CA . ARG B 1 35 ? 12.539 -11.375 -16.312 1 92.88 35 ARG B CA 1
ATOM 2269 C C . ARG B 1 35 ? 11.883 -12.75 -16.422 1 92.88 35 ARG B C 1
ATOM 2271 O O . ARG B 1 35 ? 10.688 -12.898 -16.141 1 92.88 35 ARG B O 1
ATOM 2278 N N . PRO B 1 36 ? 12.656 -13.688 -16.844 1 89.81 36 PRO B N 1
ATOM 2279 C CA . PRO B 1 36 ? 12.07 -15.023 -16.953 1 89.81 36 PRO B CA 1
ATOM 2280 C C . PRO B 1 36 ? 11.578 -15.562 -15.602 1 89.81 36 PRO B C 1
ATOM 2282 O O . PRO B 1 36 ? 12.344 -15.625 -14.641 1 89.81 36 PRO B O 1
ATOM 2285 N N . PRO B 1 37 ? 10.32 -15.859 -15.562 1 92.81 37 PRO B N 1
ATOM 2286 C CA . PRO B 1 37 ? 9.773 -16.422 -14.328 1 92.81 37 PRO B CA 1
ATOM 2287 C C . PRO B 1 37 ? 10.031 -17.922 -14.188 1 92.81 37 PRO B C 1
ATOM 2289 O O . PRO B 1 37 ? 10.195 -18.609 -15.195 1 92.81 37 PRO B O 1
ATOM 2292 N N . MET B 1 38 ? 10.172 -18.344 -12.977 1 92.56 38 MET B N 1
ATOM 2293 C CA . MET B 1 38 ? 10.258 -19.75 -12.617 1 92.56 38 MET B CA 1
ATOM 2294 C C . MET B 1 38 ? 9.297 -20.094 -11.484 1 92.56 38 MET B C 1
ATOM 2296 O O . MET B 1 38 ? 9.086 -19.281 -10.586 1 92.56 38 MET B O 1
ATOM 2300 N N . CYS B 1 39 ? 8.734 -21.203 -11.641 1 93.44 39 CYS B N 1
ATOM 2301 C CA . CYS B 1 39 ? 7.766 -21.594 -10.625 1 93.44 39 CYS B CA 1
ATOM 2302 C C . CYS B 1 39 ? 7.863 -23.094 -10.32 1 93.44 39 CYS B C 1
ATOM 2304 O O . CYS B 1 39 ? 8.047 -23.906 -11.227 1 93.44 39 CYS B O 1
ATOM 2306 N N . GLU B 1 40 ? 7.934 -23.422 -9.094 1 91.75 40 GLU B N 1
ATOM 2307 C CA . GLU B 1 40 ? 7.863 -24.781 -8.586 1 91.75 40 GLU B CA 1
ATOM 2308 C C . GLU B 1 40 ? 6.672 -24.969 -7.652 1 91.75 40 GLU B C 1
ATOM 2310 O O . GLU B 1 40 ? 6.562 -24.281 -6.637 1 91.75 40 GLU B O 1
ATOM 2315 N N . LEU B 1 41 ? 5.785 -25.875 -8.031 1 92.31 41 LEU B N 1
ATOM 2316 C CA . LEU B 1 41 ? 4.602 -26.109 -7.207 1 92.31 41 LEU B CA 1
ATOM 2317 C C . LEU B 1 41 ? 4.824 -27.297 -6.266 1 92.31 41 LEU B C 1
ATOM 2319 O O . LEU B 1 41 ? 5.34 -28.328 -6.684 1 92.31 41 LEU B O 1
ATOM 2323 N N . GLY B 1 42 ? 4.543 -27.062 -5.031 1 91.94 42 GLY B N 1
ATOM 2324 C CA . GLY B 1 42 ? 4.562 -28.125 -4.043 1 91.94 42 GLY B CA 1
ATOM 2325 C C . GLY B 1 42 ? 5.961 -28.562 -3.662 1 91.94 42 GLY B C 1
ATOM 2326 O O . GLY B 1 42 ? 6.246 -29.766 -3.594 1 91.94 42 GLY B O 1
ATOM 2327 N N . PRO B 1 43 ? 6.891 -27.641 -3.506 1 91.44 43 PRO B N 1
ATOM 2328 C CA . PRO B 1 43 ? 8.242 -28.047 -3.125 1 91.44 43 PRO B CA 1
ATOM 2329 C C . PRO B 1 43 ? 8.328 -28.547 -1.686 1 91.44 43 PRO B C 1
ATOM 2331 O O . PRO B 1 43 ? 9.289 -29.234 -1.32 1 91.44 43 PRO B O 1
ATOM 2334 N N . LEU B 1 44 ? 7.387 -28.172 -0.867 1 91.94 44 LEU B N 1
ATOM 2335 C CA . LEU B 1 44 ? 7.406 -28.547 0.541 1 91.94 44 LEU B CA 1
ATOM 2336 C C . LEU B 1 44 ? 6.395 -29.656 0.82 1 91.94 44 LEU B C 1
ATOM 2338 O O . LEU B 1 44 ? 5.199 -29.484 0.57 1 91.94 44 LEU B O 1
ATOM 2342 N N . ASN B 1 45 ? 6.785 -30.672 1.494 1 88.69 45 ASN B N 1
ATOM 2343 C CA . ASN B 1 45 ? 5.938 -31.828 1.714 1 88.69 45 ASN B CA 1
ATOM 2344 C C . ASN B 1 45 ? 5.09 -31.688 2.975 1 88.69 45 ASN B C 1
ATOM 2346 O O . ASN B 1 45 ? 4.031 -32.312 3.094 1 88.69 45 ASN B O 1
ATOM 2350 N N . ARG B 1 46 ? 5.5 -30.891 3.805 1 91 46 ARG B N 1
ATOM 2351 C CA . ARG B 1 46 ? 4.828 -30.797 5.098 1 91 46 ARG B CA 1
ATOM 2352 C C . ARG B 1 46 ? 3.734 -29.734 5.074 1 91 46 ARG B C 1
ATOM 2354 O O . ARG B 1 46 ? 2.945 -29.625 6.016 1 91 46 ARG B O 1
ATOM 2361 N N . ALA B 1 47 ? 3.713 -29.016 4.027 1 93.38 47 ALA B N 1
ATOM 2362 C CA . ALA B 1 47 ? 2.723 -27.938 3.926 1 93.38 47 ALA B CA 1
ATOM 2363 C C . ALA B 1 47 ? 1.495 -28.406 3.145 1 93.38 47 ALA B C 1
ATOM 2365 O O . ALA B 1 47 ? 1.578 -29.344 2.342 1 93.38 47 ALA B O 1
ATOM 2366 N N . ASP B 1 48 ? 0.338 -27.859 3.447 1 94.69 48 ASP B N 1
ATOM 2367 C CA . ASP B 1 48 ? -0.867 -28.156 2.676 1 94.69 48 ASP B CA 1
ATOM 2368 C C . ASP B 1 48 ? -0.73 -27.656 1.238 1 94.69 48 ASP B C 1
ATOM 2370 O O . ASP B 1 48 ? -1.35 -28.203 0.324 1 94.69 48 ASP B O 1
ATOM 2374 N N . GLY B 1 49 ? 0.061 -26.656 1.104 1 95.38 49 GLY B N 1
ATOM 2375 C CA . GLY B 1 49 ? 0.436 -26.094 -0.184 1 95.38 49 GLY B CA 1
ATOM 2376 C C . GLY B 1 49 ? 1.737 -25.312 -0.139 1 95.38 49 GLY B C 1
ATOM 2377 O O . GLY B 1 49 ? 2.098 -24.75 0.9 1 95.38 49 GLY B O 1
ATOM 2378 N N . SER B 1 50 ? 2.408 -25.406 -1.219 1 96.44 50 SER B N 1
ATOM 2379 C CA . SER B 1 50 ? 3.658 -24.656 -1.292 1 96.44 50 SER B CA 1
ATOM 2380 C C . SER B 1 50 ? 4.02 -24.328 -2.736 1 96.44 50 SER B C 1
ATOM 2382 O O . SER B 1 50 ? 3.527 -24.969 -3.666 1 96.44 50 SER B O 1
ATOM 2384 N N . ALA B 1 51 ? 4.82 -23.281 -2.832 1 96.38 51 ALA B N 1
ATOM 2385 C CA . ALA B 1 51 ? 5.277 -22.875 -4.16 1 96.38 51 ALA B CA 1
ATOM 2386 C C . ALA B 1 51 ? 6.539 -22.016 -4.066 1 96.38 51 ALA B C 1
ATOM 2388 O O . ALA B 1 51 ? 6.715 -21.266 -3.111 1 96.38 51 ALA B O 1
ATOM 2389 N N . ARG B 1 52 ? 7.336 -22.281 -4.961 1 96.81 52 ARG B N 1
ATOM 2390 C CA . ARG B 1 52 ? 8.484 -21.406 -5.16 1 96.81 52 ARG B CA 1
ATOM 2391 C C . ARG B 1 52 ? 8.352 -20.594 -6.449 1 96.81 52 ARG B C 1
ATOM 2393 O O . ARG B 1 52 ? 8.07 -21.156 -7.508 1 96.81 52 ARG B O 1
ATOM 2400 N N . PHE B 1 53 ? 8.445 -19.312 -6.328 1 96.56 53 PHE B N 1
ATOM 2401 C CA . PHE B 1 53 ? 8.367 -18.438 -7.48 1 96.56 53 PHE B CA 1
ATOM 2402 C C . PHE B 1 53 ? 9.609 -17.547 -7.578 1 96.56 53 PHE B C 1
ATOM 2404 O O . PHE B 1 53 ? 10.086 -17.031 -6.566 1 96.56 53 PHE B O 1
ATOM 2411 N N . ALA B 1 54 ? 10.062 -17.516 -8.773 1 95.5 54 ALA B N 1
ATOM 2412 C CA . ALA B 1 54 ? 11.258 -16.719 -9 1 95.5 54 ALA B CA 1
ATOM 2413 C C . ALA B 1 54 ? 11.102 -15.836 -10.242 1 95.5 54 ALA B C 1
ATOM 2415 O O . ALA B 1 54 ? 10.492 -16.25 -11.234 1 95.5 54 ALA B O 1
ATOM 2416 N N . GLN B 1 55 ? 11.508 -14.664 -10.172 1 93.56 55 GLN B N 1
ATOM 2417 C CA . GLN B 1 55 ? 11.672 -13.727 -11.281 1 93.56 55 GLN B CA 1
ATOM 2418 C C . GLN B 1 55 ? 13.102 -13.203 -11.352 1 93.56 55 GLN B C 1
ATOM 2420 O O . GLN B 1 55 ? 13.477 -12.289 -10.625 1 93.56 55 GLN B O 1
ATOM 2425 N N . GLY B 1 56 ? 13.867 -13.672 -12.328 1 92.56 56 GLY B N 1
ATOM 2426 C CA . GLY B 1 56 ? 15.289 -13.375 -12.32 1 92.56 56 GLY B CA 1
ATOM 2427 C C . GLY B 1 56 ? 16 -13.867 -11.07 1 92.56 56 GLY B C 1
ATOM 2428 O O . GLY B 1 56 ? 15.891 -15.039 -10.711 1 92.56 56 GLY B O 1
ATOM 2429 N N . GLN B 1 57 ? 16.703 -12.961 -10.398 1 93.88 57 GLN B N 1
ATOM 2430 C CA . GLN B 1 57 ? 17.438 -13.328 -9.195 1 93.88 57 GLN B CA 1
ATOM 2431 C C . GLN B 1 57 ? 16.641 -13.016 -7.934 1 93.88 57 GLN B C 1
ATOM 2433 O O . GLN B 1 57 ? 17.203 -12.828 -6.859 1 93.88 57 GLN B O 1
ATOM 2438 N N . THR B 1 58 ? 15.406 -12.859 -8.117 1 96.12 58 THR B N 1
ATOM 2439 C CA . THR B 1 58 ? 14.5 -12.758 -6.977 1 96.12 58 THR B CA 1
ATOM 2440 C C . THR B 1 58 ? 13.672 -14.031 -6.828 1 96.12 58 THR B C 1
ATOM 2442 O O . THR B 1 58 ? 13.078 -14.508 -7.797 1 96.12 58 THR B O 1
ATOM 2445 N N . SER B 1 59 ? 13.758 -14.57 -5.621 1 96.94 59 SER B N 1
ATOM 2446 C CA . SER B 1 59 ? 13.062 -15.836 -5.398 1 96.94 59 SER B CA 1
ATOM 2447 C C . SER B 1 59 ? 12.414 -15.867 -4.016 1 96.94 59 SER B C 1
ATOM 2449 O O . SER B 1 59 ? 13 -15.391 -3.041 1 96.94 59 SER B O 1
ATOM 2451 N N . VAL B 1 60 ? 11.18 -16.406 -4.008 1 97.56 60 VAL B N 1
ATOM 2452 C CA . VAL B 1 60 ? 10.43 -16.516 -2.764 1 97.56 60 VAL B CA 1
ATOM 2453 C C . VAL B 1 60 ? 9.812 -17.906 -2.648 1 97.56 60 VAL B C 1
ATOM 2455 O O . VAL B 1 60 ? 9.305 -18.453 -3.633 1 97.56 60 VAL B O 1
ATOM 2458 N N . LEU B 1 61 ? 9.977 -18.5 -1.479 1 97.75 61 LEU B N 1
ATOM 2459 C CA . LEU B 1 61 ? 9.312 -19.75 -1.142 1 97.75 61 LEU B CA 1
ATOM 2460 C C . LEU B 1 61 ? 8.117 -19.5 -0.226 1 97.75 61 LEU B C 1
ATOM 2462 O O . LEU B 1 61 ? 8.25 -18.859 0.813 1 97.75 61 LEU B O 1
ATOM 2466 N N . ALA B 1 62 ? 7.008 -19.938 -0.681 1 97.75 62 ALA B N 1
ATOM 2467 C CA . ALA B 1 62 ? 5.793 -19.734 0.1 1 97.75 62 ALA B CA 1
ATOM 2468 C C . ALA B 1 62 ? 5.168 -21.062 0.511 1 97.75 62 ALA B C 1
ATOM 2470 O O . ALA B 1 62 ? 5.152 -22.016 -0.271 1 97.75 62 ALA B O 1
ATOM 2471 N N . ALA B 1 63 ? 4.699 -21.109 1.737 1 97.75 63 ALA B N 1
ATOM 2472 C CA . ALA B 1 63 ? 4.016 -22.281 2.283 1 97.75 63 ALA B CA 1
ATOM 2473 C C . ALA B 1 63 ? 2.662 -21.906 2.877 1 97.75 63 ALA B C 1
ATOM 2475 O O . ALA B 1 63 ? 2.527 -20.844 3.502 1 97.75 63 ALA B O 1
ATOM 2476 N N . VAL B 1 64 ? 1.73 -22.703 2.66 1 96.94 64 VAL B N 1
ATOM 2477 C CA . VAL B 1 64 ? 0.386 -22.484 3.182 1 96.94 64 VAL B CA 1
ATOM 2478 C C . VAL B 1 64 ? 0.011 -23.609 4.141 1 96.94 64 VAL B C 1
ATOM 2480 O O . VAL B 1 64 ? 0.238 -24.781 3.842 1 96.94 64 VAL B O 1
ATOM 2483 N N . TYR B 1 65 ? -0.451 -23.25 5.281 1 94.56 65 TYR B N 1
ATOM 2484 C CA . TYR B 1 65 ? -0.988 -24.188 6.262 1 94.56 65 TYR B CA 1
ATOM 2485 C C . TYR B 1 65 ? -2.451 -23.875 6.562 1 94.56 65 TYR B C 1
ATOM 2487 O O . TYR B 1 65 ? -2.789 -22.766 6.98 1 94.56 65 TYR B O 1
ATOM 2495 N N . GLY B 1 66 ? -3.244 -24.828 6.379 1 87.62 66 GLY B N 1
ATOM 2496 C CA . GLY B 1 66 ? -4.676 -24.656 6.559 1 87.62 66 GLY B CA 1
ATOM 2497 C C . GLY B 1 66 ? -5.449 -24.703 5.258 1 87.62 66 GLY B C 1
ATOM 2498 O O . GLY B 1 66 ? -4.883 -24.969 4.199 1 87.62 66 GLY B O 1
ATOM 2499 N N . PRO B 1 67 ? -6.762 -24.422 5.473 1 86 67 PRO B N 1
ATOM 2500 C CA . PRO B 1 67 ? -7.574 -23.906 6.574 1 86 67 PRO B CA 1
ATOM 2501 C C . PRO B 1 67 ? -7.652 -24.875 7.754 1 86 67 PRO B C 1
ATOM 2503 O O . PRO B 1 67 ? -7.777 -26.078 7.559 1 86 67 PRO B O 1
ATOM 2506 N N . ALA B 1 68 ? -7.309 -24.312 8.859 1 82.5 68 ALA B N 1
ATOM 2507 C CA . ALA B 1 68 ? -7.355 -25.109 10.078 1 82.5 68 ALA B CA 1
ATOM 2508 C C . ALA B 1 68 ? -8.016 -24.328 11.219 1 82.5 68 ALA B C 1
ATOM 2510 O O . ALA B 1 68 ? -8.031 -23.094 11.211 1 82.5 68 ALA B O 1
ATOM 2511 N N . ALA B 1 69 ? -8.742 -25.062 12.078 1 77.38 69 ALA B N 1
ATOM 2512 C CA . ALA B 1 69 ? -9.352 -24.438 13.25 1 77.38 69 ALA B CA 1
ATOM 2513 C C . ALA B 1 69 ? -8.297 -23.703 14.07 1 77.38 69 ALA B C 1
ATOM 2515 O O . ALA B 1 69 ? -7.176 -24.188 14.242 1 77.38 69 ALA B O 1
ATOM 2516 N N . PRO B 1 70 ? -8.688 -22.406 14.375 1 69.5 70 PRO B N 1
ATOM 2517 C CA . PRO B 1 70 ? -7.703 -21.656 15.156 1 69.5 70 PRO B CA 1
ATOM 2518 C C . PRO B 1 70 ? -7.324 -22.344 16.453 1 69.5 70 PRO B C 1
ATOM 2520 O O . PRO B 1 70 ? -8.172 -23 17.078 1 69.5 70 PRO B O 1
ATOM 2523 N N . ARG B 1 71 ? -6 -22.719 16.656 1 59.66 71 ARG B N 1
ATOM 2524 C CA . ARG B 1 71 ? -5.605 -23.359 17.906 1 59.66 71 ARG B CA 1
ATOM 2525 C C . ARG B 1 71 ? -6.133 -22.594 19.109 1 59.66 71 ARG B C 1
ATOM 2527 O O . ARG B 1 71 ? -6.496 -23.188 20.125 1 59.66 71 ARG B O 1
ATOM 2534 N N . PHE B 1 72 ? -5.867 -21.312 19.266 1 52.69 72 PHE B N 1
ATOM 2535 C CA . PHE B 1 72 ? -6.344 -20.531 20.406 1 52.69 72 PHE B CA 1
ATOM 2536 C C . PHE B 1 72 ? -7.547 -19.688 20.016 1 52.69 72 PHE B C 1
ATOM 2538 O O . PHE B 1 72 ? -7.57 -19.078 18.953 1 52.69 72 PHE B O 1
ATOM 2545 N N . SER B 1 73 ? -8.797 -20.188 20.5 1 45.69 73 SER B N 1
ATOM 2546 C CA . SER B 1 73 ? -10.141 -19.656 20.312 1 45.69 73 SER B CA 1
ATOM 2547 C C . SER B 1 73 ? -10.125 -18.125 20.281 1 45.69 73 SER B C 1
ATOM 2549 O O . SER B 1 73 ? -11.164 -17.484 20.078 1 45.69 73 SER B O 1
ATOM 2551 N N . ARG B 1 74 ? -9.227 -17.594 20.875 1 42 74 ARG B N 1
ATOM 2552 C CA . ARG B 1 74 ? -9.555 -16.219 21.25 1 42 74 ARG B CA 1
ATOM 2553 C C . ARG B 1 74 ? -9.594 -15.32 20.031 1 42 74 ARG B C 1
ATOM 2555 O O . ARG B 1 74 ? -9.789 -14.109 20.141 1 42 74 ARG B O 1
ATOM 2562 N N . LYS B 1 75 ? -8.875 -15.797 19.078 1 45.56 75 LYS B N 1
ATOM 2563 C CA . LYS B 1 75 ? -8.828 -14.672 18.156 1 45.56 75 LYS B CA 1
ATOM 2564 C C . LYS B 1 75 ? -10.188 -14.438 17.5 1 45.56 75 LYS B C 1
ATOM 2566 O O . LYS B 1 75 ? -10.945 -15.383 17.281 1 45.56 75 LYS B O 1
ATOM 2571 N N . GLU B 1 76 ? -10.578 -13.164 17.328 1 44.72 76 GLU B N 1
ATOM 2572 C CA . GLU B 1 76 ? -11.828 -12.484 16.984 1 44.72 76 GLU B CA 1
ATOM 2573 C C . GLU B 1 76 ? -12.547 -13.188 15.828 1 44.72 76 GLU B C 1
ATOM 2575 O O . GLU B 1 76 ? -11.898 -13.695 14.906 1 44.72 76 GLU B O 1
ATOM 2580 N N . ARG B 1 77 ? -13.82 -13.461 16.094 1 42.56 77 ARG B N 1
ATOM 2581 C CA . ARG B 1 77 ? -14.984 -13.914 15.344 1 42.56 77 ARG B CA 1
ATOM 2582 C C . ARG B 1 77 ? -14.992 -13.336 13.938 1 42.56 77 ARG B C 1
ATOM 2584 O O . ARG B 1 77 ? -15.578 -12.273 13.695 1 42.56 77 ARG B O 1
ATOM 2591 N N . VAL B 1 78 ? -13.875 -13.359 13.289 1 50.03 78 VAL B N 1
ATOM 2592 C CA . VAL B 1 78 ? -14.211 -12.852 11.969 1 50.03 78 VAL B CA 1
ATOM 2593 C C . VAL B 1 78 ? -15.047 -13.883 11.211 1 50.03 78 VAL B C 1
ATOM 2595 O O . VAL B 1 78 ? -14.75 -15.078 11.25 1 50.03 78 VAL B O 1
ATOM 2598 N N . GLU B 1 79 ? -16.328 -13.672 10.977 1 54.06 79 GLU B N 1
ATOM 2599 C CA . GLU B 1 79 ? -17.328 -14.453 10.25 1 54.06 79 GLU B CA 1
ATOM 2600 C C . GLU B 1 79 ? -16.688 -15.227 9.102 1 54.06 79 GLU B C 1
ATOM 2602 O O . GLU B 1 79 ? -17.25 -16.203 8.609 1 54.06 79 GLU B O 1
ATOM 2607 N N . GLY B 1 80 ? -15.469 -14.953 8.703 1 61.91 80 GLY B N 1
ATOM 2608 C CA . GLY B 1 80 ? -14.758 -15.672 7.652 1 61.91 80 GLY B CA 1
ATOM 2609 C C . GLY B 1 80 ? -13.352 -16.078 8.047 1 61.91 80 GLY B C 1
ATOM 2610 O O . GLY B 1 80 ? -12.945 -15.891 9.195 1 61.91 80 GLY B O 1
ATOM 2611 N N . ALA B 1 81 ? -12.773 -17.016 7.25 1 69.75 81 ALA B N 1
ATOM 2612 C CA . ALA B 1 81 ? -11.398 -17.453 7.508 1 69.75 81 ALA B CA 1
ATOM 2613 C C . ALA B 1 81 ? -10.477 -16.25 7.711 1 69.75 81 ALA B C 1
ATOM 2615 O O . ALA B 1 81 ? -10.625 -15.227 7.047 1 69.75 81 ALA B O 1
ATOM 2616 N N . ALA B 1 82 ? -9.727 -16.453 8.648 1 81.06 82 ALA B N 1
ATOM 2617 C CA . ALA B 1 82 ? -8.688 -15.445 8.859 1 81.06 82 ALA B CA 1
ATOM 2618 C C . ALA B 1 82 ? -7.406 -15.836 8.117 1 81.06 82 ALA B C 1
ATOM 2620 O O . ALA B 1 82 ? -7.039 -17.016 8.07 1 81.06 82 ALA B O 1
ATOM 2621 N N . VAL B 1 83 ? -6.812 -14.898 7.363 1 87.19 83 VAL B N 1
ATOM 2622 C CA . VAL B 1 83 ? -5.543 -15.125 6.684 1 87.19 83 VAL B CA 1
ATOM 2623 C C . VAL B 1 83 ? -4.402 -14.508 7.488 1 87.19 83 VAL B C 1
ATOM 2625 O O . VAL B 1 83 ? -4.477 -13.336 7.875 1 87.19 83 VAL B O 1
ATOM 2628 N N . GLU B 1 84 ? -3.506 -15.32 7.855 1 88 84 GLU B N 1
ATOM 2629 C CA . GLU B 1 84 ? -2.301 -14.844 8.531 1 88 84 GLU B CA 1
ATOM 2630 C C . GLU B 1 84 ? -1.067 -15.031 7.652 1 88 84 GLU B C 1
ATOM 2632 O O . GLU B 1 84 ? -0.811 -16.141 7.164 1 88 84 GLU B O 1
ATOM 2637 N N . VAL B 1 85 ? -0.345 -13.914 7.488 1 91 85 VAL B N 1
ATOM 2638 C CA . VAL B 1 85 ? 0.817 -13.961 6.609 1 91 85 VAL B CA 1
ATOM 2639 C C . VAL B 1 85 ? 2.076 -13.602 7.395 1 91 85 VAL B C 1
ATOM 2641 O O . VAL B 1 85 ? 2.078 -12.648 8.18 1 91 85 VAL B O 1
ATOM 2644 N N . THR B 1 86 ? 3.074 -14.422 7.23 1 90.19 86 THR B N 1
ATOM 2645 C CA . THR B 1 86 ? 4.387 -14.141 7.801 1 90.19 86 THR B CA 1
ATOM 2646 C C . THR B 1 86 ? 5.457 -14.117 6.711 1 90.19 86 THR B C 1
ATOM 2648 O O . THR B 1 86 ? 5.527 -15.039 5.891 1 90.19 86 THR B O 1
ATOM 2651 N N . VAL B 1 87 ? 6.25 -13.039 6.695 1 91.62 87 VAL B N 1
ATOM 2652 C CA . VAL B 1 87 ? 7.324 -12.922 5.715 1 91.62 87 VAL B CA 1
ATOM 2653 C C . VAL B 1 87 ? 8.68 -12.961 6.418 1 91.62 87 VAL B C 1
ATOM 2655 O O . VAL B 1 87 ? 8.953 -12.141 7.293 1 91.62 87 VAL B O 1
ATOM 2658 N N . HIS B 1 88 ? 9.445 -13.93 6.016 1 91.62 88 HIS B N 1
ATOM 2659 C CA . HIS B 1 88 ? 10.812 -14.023 6.512 1 91.62 88 HIS B CA 1
ATOM 2660 C C . HIS B 1 88 ? 11.812 -13.477 5.5 1 91.62 88 HIS B C 1
ATOM 2662 O O . HIS B 1 88 ? 11.836 -13.914 4.348 1 91.62 88 HIS B O 1
ATOM 2668 N N . PRO B 1 89 ? 12.609 -12.508 6.035 1 88.19 89 PRO B N 1
ATOM 2669 C CA . PRO B 1 89 ? 13.602 -11.945 5.109 1 88.19 89 PRO B CA 1
ATOM 2670 C C . PRO B 1 89 ? 14.703 -12.945 4.758 1 88.19 89 PRO B C 1
ATOM 2672 O O . PRO B 1 89 ? 14.828 -13.984 5.402 1 88.19 89 PRO B O 1
ATOM 2675 N N . HIS B 1 90 ? 15.43 -12.602 3.674 1 82.56 90 HIS B N 1
ATOM 2676 C CA . HIS B 1 90 ? 16.547 -13.422 3.229 1 82.56 90 HIS B CA 1
ATOM 2677 C C . HIS B 1 90 ? 17.594 -13.57 4.328 1 82.56 90 HIS B C 1
ATOM 2679 O O . HIS B 1 90 ? 18.125 -14.656 4.555 1 82.56 90 HIS B O 1
ATOM 2685 N N . TYR B 1 91 ? 17.844 -12.422 4.91 1 78.69 91 TYR B N 1
ATOM 2686 C CA . TYR B 1 91 ? 18.781 -12.445 6.035 1 78.69 91 TYR B CA 1
ATOM 2687 C C . TYR B 1 91 ? 18.312 -11.508 7.145 1 78.69 91 TYR B C 1
ATOM 2689 O O . TYR B 1 91 ? 17.625 -10.516 6.883 1 78.69 91 TYR B O 1
ATOM 2697 N N . GLY B 1 92 ? 18.625 -11.906 8.32 1 75.5 92 GLY B N 1
ATOM 2698 C CA . GLY B 1 92 ? 18.406 -11 9.445 1 75.5 92 GLY B CA 1
ATOM 2699 C C . GLY B 1 92 ? 17.016 -11.102 10.039 1 75.5 92 GLY B C 1
ATOM 2700 O O . GLY B 1 92 ? 16.328 -12.102 9.828 1 75.5 92 GLY B O 1
ATOM 2701 N N . LEU B 1 93 ? 16.688 -10.141 10.844 1 72.44 93 LEU B N 1
ATOM 2702 C CA . LEU B 1 93 ? 15.398 -10.078 11.539 1 72.44 93 LEU B CA 1
ATOM 2703 C C . LEU B 1 93 ? 14.391 -9.258 10.742 1 72.44 93 LEU B C 1
ATOM 2705 O O . LEU B 1 93 ? 14.773 -8.375 9.969 1 72.44 93 LEU B O 1
ATOM 2709 N N . ALA B 1 94 ? 13.203 -9.68 10.898 1 69.56 94 ALA B N 1
ATOM 2710 C CA . ALA B 1 94 ? 12.125 -8.938 10.25 1 69.56 94 ALA B CA 1
ATOM 2711 C C . ALA B 1 94 ? 12.07 -7.496 10.75 1 69.56 94 ALA B C 1
ATOM 2713 O O . ALA B 1 94 ? 12.258 -7.238 11.938 1 69.56 94 ALA B O 1
ATOM 2714 N N . THR B 1 95 ? 12.016 -6.598 9.789 1 70.75 95 THR B N 1
ATOM 2715 C CA . THR B 1 95 ? 11.891 -5.172 10.07 1 70.75 95 THR B CA 1
ATOM 2716 C C . THR B 1 95 ? 10.508 -4.664 9.664 1 70.75 95 THR B C 1
ATOM 2718 O O . THR B 1 95 ? 9.594 -5.457 9.43 1 70.75 95 THR B O 1
ATOM 2721 N N . SER B 1 96 ? 10.305 -3.357 9.719 1 68.19 96 SER B N 1
ATOM 2722 C CA . SER B 1 96 ? 9.055 -2.727 9.312 1 68.19 96 SER B CA 1
ATOM 2723 C C . SER B 1 96 ? 8.75 -2.986 7.84 1 68.19 96 SER B C 1
ATOM 2725 O O . SER B 1 96 ? 7.586 -3.062 7.445 1 68.19 96 SER B O 1
ATOM 2727 N N . SER B 1 97 ? 9.758 -3.191 7.109 1 74.81 97 SER B N 1
ATOM 2728 C CA . SER B 1 97 ? 9.586 -3.465 5.688 1 74.81 97 SER B CA 1
ATOM 2729 C C . SER B 1 97 ? 8.875 -4.793 5.461 1 74.81 97 SER B C 1
ATOM 2731 O O . SER B 1 97 ? 7.953 -4.879 4.648 1 74.81 97 SER B O 1
ATOM 2733 N N . GLU B 1 98 ? 9.281 -5.75 6.215 1 79.5 98 GLU B N 1
ATOM 2734 C CA . GLU B 1 98 ? 8.648 -7.059 6.094 1 79.5 98 GLU B CA 1
ATOM 2735 C C . GLU B 1 98 ? 7.195 -7.02 6.555 1 79.5 98 GLU B C 1
ATOM 2737 O O . GLU B 1 98 ? 6.328 -7.668 5.965 1 79.5 98 GLU B O 1
ATOM 2742 N N . LYS B 1 99 ? 7.02 -6.285 7.5 1 75.62 99 LYS B N 1
ATOM 2743 C CA . LYS B 1 99 ? 5.664 -6.168 8.023 1 75.62 99 LYS B CA 1
ATOM 2744 C C . LYS B 1 99 ? 4.742 -5.484 7.02 1 75.62 99 LYS B C 1
ATOM 2746 O O . LYS B 1 99 ? 3.568 -5.844 6.902 1 75.62 99 LYS B O 1
ATOM 2751 N N . GLU B 1 100 ? 5.242 -4.551 6.352 1 77.56 100 GLU B N 1
ATOM 2752 C CA . GLU B 1 100 ? 4.488 -3.928 5.27 1 77.56 100 GLU B CA 1
ATOM 2753 C C . GLU B 1 100 ? 4.121 -4.945 4.195 1 77.56 100 GLU B C 1
ATOM 2755 O O . GLU B 1 100 ? 2.984 -4.973 3.719 1 77.56 100 GLU B O 1
ATOM 2760 N N . LYS B 1 101 ? 5.062 -5.715 3.9 1 86.81 101 LYS B N 1
ATOM 2761 C CA . LYS B 1 101 ? 4.844 -6.734 2.879 1 86.81 101 LYS B CA 1
ATOM 2762 C C . LYS B 1 101 ? 3.805 -7.754 3.336 1 86.81 101 LYS B C 1
ATOM 2764 O O . LYS B 1 101 ? 2.953 -8.18 2.551 1 86.81 101 LYS B O 1
ATOM 2769 N N . GLU B 1 102 ? 3.918 -8.078 4.629 1 86.62 102 GLU B N 1
ATOM 2770 C CA . GLU B 1 102 ? 2.949 -9.008 5.203 1 86.62 102 GLU B CA 1
ATOM 2771 C C . GLU B 1 102 ? 1.525 -8.477 5.062 1 86.62 102 GLU B C 1
ATOM 2773 O O . GLU B 1 102 ? 0.623 -9.203 4.648 1 86.62 102 GLU B O 1
ATOM 2778 N N . GLY B 1 103 ? 1.435 -7.273 5.426 1 82.19 103 GLY B N 1
ATOM 2779 C CA . GLY B 1 103 ? 0.119 -6.66 5.344 1 82.19 103 GLY B CA 1
ATOM 2780 C C . GLY B 1 103 ? -0.423 -6.602 3.928 1 82.19 103 GLY B C 1
ATOM 2781 O O . GLY B 1 103 ? -1.609 -6.848 3.701 1 82.19 103 GLY B O 1
ATOM 2782 N N . ALA B 1 104 ? 0.417 -6.312 2.998 1 84.38 104 ALA B N 1
ATOM 2783 C CA . ALA B 1 104 ? 0.013 -6.195 1.599 1 84.38 104 ALA B CA 1
ATOM 2784 C C . ALA B 1 104 ? -0.389 -7.551 1.028 1 84.38 104 ALA B C 1
ATOM 2786 O O . ALA B 1 104 ? -1.407 -7.668 0.342 1 84.38 104 ALA B O 1
ATOM 2787 N N . VAL B 1 105 ? 0.406 -8.531 1.332 1 90.44 105 VAL B N 1
ATOM 2788 C CA . VAL B 1 105 ? 0.119 -9.875 0.849 1 90.44 105 VAL B CA 1
ATOM 2789 C C . VAL B 1 105 ? -1.179 -10.383 1.474 1 90.44 105 VAL B C 1
ATOM 2791 O O . VAL B 1 105 ? -2.014 -10.977 0.789 1 90.44 105 VAL B O 1
ATOM 2794 N N . LYS B 1 106 ? -1.287 -10.141 2.754 1 87.75 106 LYS B N 1
ATOM 2795 C CA . LYS B 1 106 ? -2.502 -10.539 3.459 1 87.75 106 LYS B CA 1
ATOM 2796 C C . LYS B 1 106 ? -3.74 -9.922 2.812 1 87.75 106 LYS B C 1
ATOM 2798 O O . LYS B 1 106 ? -4.715 -10.625 2.539 1 87.75 106 LYS B O 1
ATOM 2803 N N . ALA B 1 107 ? -3.65 -8.711 2.59 1 82.19 107 ALA B N 1
ATOM 2804 C CA . ALA B 1 107 ? -4.785 -7.992 2.014 1 82.19 107 ALA B CA 1
ATOM 2805 C C . ALA B 1 107 ? -5.129 -8.531 0.628 1 82.19 107 ALA B C 1
ATOM 2807 O O . ALA B 1 107 ? -6.305 -8.68 0.286 1 82.19 107 ALA B O 1
ATOM 2808 N N . LEU B 1 108 ? -4.168 -8.797 -0.121 1 88.25 108 LEU B N 1
ATOM 2809 C CA . LEU B 1 108 ? -4.375 -9.328 -1.465 1 88.25 108 LEU B CA 1
ATOM 2810 C C . LEU B 1 108 ? -5.051 -10.695 -1.415 1 88.25 108 LEU B C 1
ATOM 2812 O O . LEU B 1 108 ? -6.004 -10.945 -2.154 1 88.25 108 LEU B O 1
ATOM 2816 N N . LEU B 1 109 ? -4.539 -11.547 -0.557 1 90.44 109 LEU B N 1
ATOM 2817 C CA . LEU B 1 109 ? -5.082 -12.898 -0.449 1 90.44 109 LEU B CA 1
ATOM 2818 C C . LEU B 1 109 ? -6.512 -12.875 0.081 1 90.44 109 LEU B C 1
ATOM 2820 O O . LEU B 1 109 ? -7.352 -13.672 -0.348 1 90.44 109 LEU B O 1
ATOM 2824 N N . GLU B 1 110 ? -6.742 -12.016 1.01 1 85.19 110 GLU B N 1
ATOM 2825 C CA . GLU B 1 110 ? -8.094 -11.883 1.545 1 85.19 110 GLU B CA 1
ATOM 2826 C C . GLU B 1 110 ? -9.078 -11.438 0.464 1 85.19 110 GLU B C 1
ATOM 2828 O O . GLU B 1 110 ? -10.242 -11.836 0.479 1 85.19 110 GLU B O 1
ATOM 2833 N N . ALA B 1 111 ? -8.586 -10.656 -0.385 1 81.94 111 ALA B N 1
ATOM 2834 C CA . ALA B 1 111 ? -9.422 -10.18 -1.482 1 81.94 111 ALA B CA 1
ATOM 2835 C C . ALA B 1 111 ? -9.625 -11.273 -2.529 1 81.94 111 ALA B C 1
ATOM 2837 O O . ALA B 1 111 ? -10.656 -11.305 -3.207 1 81.94 111 ALA B O 1
ATOM 2838 N N . ALA B 1 112 ? -8.695 -12.141 -2.621 1 88.38 112 ALA B N 1
ATOM 2839 C CA . ALA B 1 112 ? -8.703 -13.117 -3.705 1 88.38 112 ALA B CA 1
ATOM 2840 C C . ALA B 1 112 ? -9.367 -14.422 -3.27 1 88.38 112 ALA B C 1
ATOM 2842 O O . ALA B 1 112 ? -9.953 -15.133 -4.09 1 88.38 112 ALA B O 1
ATOM 2843 N N . ILE B 1 113 ? -9.258 -14.773 -1.993 1 88.19 113 ILE B N 1
ATOM 2844 C CA . ILE B 1 113 ? -9.742 -16.062 -1.486 1 88.19 113 ILE B CA 1
ATOM 2845 C C . ILE B 1 113 ? -11.227 -15.945 -1.146 1 88.19 113 ILE B C 1
ATOM 2847 O O . ILE B 1 113 ? -11.688 -14.906 -0.678 1 88.19 113 ILE B O 1
ATOM 2851 N N . CYS B 1 114 ? -11.945 -16.969 -1.342 1 85.88 114 CYS B N 1
ATOM 2852 C CA . CYS B 1 114 ? -13.328 -17.062 -0.899 1 85.88 114 CYS B CA 1
ATOM 2853 C C . CYS B 1 114 ? -13.406 -17.422 0.582 1 85.88 114 CYS B C 1
ATOM 2855 O O . CYS B 1 114 ? -13.727 -18.562 0.938 1 85.88 114 CYS B O 1
ATOM 2857 N N . LEU B 1 115 ? -13.289 -16.453 1.368 1 80.12 115 LEU B N 1
ATOM 2858 C CA . LEU B 1 115 ? -13.156 -16.672 2.805 1 80.12 115 LEU B CA 1
ATOM 2859 C C . LEU B 1 115 ? -14.469 -17.188 3.4 1 80.12 115 LEU B C 1
ATOM 2861 O O . LEU B 1 115 ? -14.461 -17.859 4.43 1 80.12 115 LEU B O 1
ATOM 2865 N N . GLU B 1 116 ? -15.531 -16.875 2.732 1 80 116 GLU B N 1
ATOM 2866 C CA . GLU B 1 116 ? -16.859 -17.266 3.223 1 80 116 GLU B CA 1
ATOM 2867 C C . GLU B 1 116 ? -17.016 -18.781 3.221 1 80 116 GLU B C 1
ATOM 2869 O O . GLU B 1 116 ? -17.844 -19.328 3.957 1 80 116 GLU B O 1
ATOM 2874 N N . ARG B 1 117 ? -16.234 -19.453 2.453 1 81.56 117 ARG B N 1
ATOM 2875 C CA . ARG B 1 117 ? -16.328 -20.906 2.324 1 81.56 117 ARG B CA 1
ATOM 2876 C C . ARG B 1 117 ? -15.602 -21.609 3.467 1 81.56 117 ARG B C 1
ATOM 2878 O O . ARG B 1 117 ? -15.773 -22.797 3.678 1 81.56 117 ARG B O 1
ATOM 2885 N N . PHE B 1 118 ? -14.836 -20.797 4.273 1 82.56 118 PHE B N 1
ATOM 2886 C CA . PHE B 1 118 ? -14.031 -21.391 5.344 1 82.56 118 PHE B CA 1
ATOM 2887 C C . PHE B 1 118 ? -14.25 -20.641 6.656 1 82.56 118 PHE B C 1
ATOM 2889 O O . PHE B 1 118 ? -13.305 -20.109 7.238 1 82.56 118 PHE B O 1
ATOM 2896 N N . PRO B 1 119 ? -15.477 -20.766 7.074 1 78.88 119 PRO B N 1
ATOM 2897 C CA . PRO B 1 119 ? -15.742 -20.016 8.305 1 78.88 119 PRO B CA 1
ATOM 2898 C C . PRO B 1 119 ? -14.992 -20.578 9.516 1 78.88 119 PRO B C 1
ATOM 2900 O O . PRO B 1 119 ? -14.789 -21.797 9.602 1 78.88 119 PRO B O 1
ATOM 2903 N N . ARG B 1 120 ? -14.508 -19.75 10.32 1 81 120 ARG B N 1
ATOM 2904 C CA . ARG B 1 120 ? -13.875 -20.094 11.586 1 81 120 ARG B CA 1
ATOM 2905 C C . ARG B 1 120 ? -12.586 -20.875 11.367 1 81 120 ARG B C 1
ATOM 2907 O O . ARG B 1 120 ? -12.312 -21.859 12.062 1 81 120 ARG B O 1
ATOM 2914 N N . THR B 1 121 ? -11.922 -20.656 10.273 1 86.06 121 THR B N 1
ATOM 2915 C CA . THR B 1 121 ? -10.633 -21.266 9.992 1 86.06 121 THR B CA 1
ATOM 2916 C C . THR B 1 121 ? -9.555 -20.203 9.758 1 86.06 121 THR B C 1
ATOM 2918 O O . THR B 1 121 ? -9.867 -19.031 9.625 1 86.06 121 THR B O 1
ATOM 2921 N N . VAL B 1 122 ? -8.398 -20.719 9.953 1 88.5 122 VAL B N 1
ATOM 2922 C CA . VAL B 1 122 ? -7.273 -19.828 9.711 1 88.5 122 VAL B CA 1
ATOM 2923 C C . VAL B 1 122 ? -6.379 -20.406 8.625 1 88.5 122 VAL B C 1
ATOM 2925 O O . VAL B 1 122 ? -6.102 -21.609 8.617 1 88.5 122 VAL B O 1
ATOM 2928 N N . ILE B 1 123 ? -6.02 -19.578 7.688 1 92.31 123 ILE B N 1
ATOM 2929 C CA . ILE B 1 123 ? -5.043 -19.922 6.66 1 92.31 123 ILE B CA 1
ATOM 2930 C C . ILE B 1 123 ? -3.721 -19.219 6.953 1 92.31 123 ILE B C 1
ATOM 2932 O O . ILE B 1 123 ? -3.65 -17.984 6.934 1 92.31 123 ILE B O 1
ATOM 2936 N N . HIS B 1 124 ? -2.744 -20.016 7.238 1 93.25 124 HIS B N 1
ATOM 2937 C CA . HIS B 1 124 ? -1.427 -19.453 7.508 1 93.25 124 HIS B CA 1
ATOM 2938 C C . HIS B 1 124 ? -0.544 -19.5 6.266 1 93.25 124 HIS B C 1
ATOM 2940 O O . HIS B 1 124 ? -0.332 -20.562 5.688 1 93.25 124 HIS B O 1
ATOM 2946 N N . VAL B 1 125 ? -0.084 -18.359 5.879 1 95.56 125 VAL B N 1
ATOM 2947 C CA . VAL B 1 125 ? 0.819 -18.266 4.738 1 95.56 125 VAL B CA 1
ATOM 2948 C C . VAL B 1 125 ? 2.193 -17.797 5.199 1 95.56 125 VAL B C 1
ATOM 2950 O O . VAL B 1 125 ? 2.314 -16.719 5.797 1 95.56 125 VAL B O 1
ATOM 2953 N N . ILE B 1 126 ? 3.186 -18.625 4.965 1 95.75 126 ILE B N 1
ATOM 2954 C CA . ILE B 1 126 ? 4.551 -18.281 5.344 1 95.75 126 ILE B CA 1
ATOM 2955 C C . ILE B 1 126 ? 5.402 -18.094 4.09 1 95.75 126 ILE B C 1
ATOM 2957 O O . ILE B 1 126 ? 5.527 -19.016 3.273 1 95.75 126 ILE B O 1
ATOM 2961 N N . CYS B 1 127 ? 5.957 -16.906 3.969 1 96.5 127 CYS B N 1
ATOM 2962 C CA . CYS B 1 127 ? 6.809 -16.594 2.824 1 96.5 127 CYS B CA 1
ATOM 2963 C C . CYS B 1 127 ? 8.258 -16.438 3.256 1 96.5 127 CYS B C 1
ATOM 2965 O O . CYS B 1 127 ? 8.555 -15.656 4.168 1 96.5 127 CYS B O 1
ATOM 2967 N N . GLN B 1 128 ? 9.102 -17.141 2.602 1 95.88 128 GLN B N 1
ATOM 2968 C CA . GLN B 1 128 ? 10.539 -17.031 2.816 1 95.88 128 GLN B CA 1
ATOM 2969 C C . GLN B 1 128 ? 11.234 -16.422 1.604 1 95.88 128 GLN B C 1
ATOM 2971 O O . GLN B 1 128 ? 11.234 -17 0.521 1 95.88 128 GLN B O 1
ATOM 2976 N N . VAL B 1 129 ? 11.812 -15.25 1.831 1 95.94 129 VAL B N 1
ATOM 2977 C CA . VAL B 1 129 ? 12.578 -14.625 0.758 1 95.94 129 VAL B CA 1
ATOM 2978 C C . VAL B 1 129 ? 13.922 -15.344 0.595 1 95.94 129 VAL B C 1
ATOM 2980 O O . VAL B 1 129 ? 14.742 -15.344 1.511 1 95.94 129 VAL B O 1
ATOM 2983 N N . CYS B 1 130 ? 14.156 -15.961 -0.494 1 96.12 130 CYS B N 1
ATOM 2984 C CA . CYS B 1 130 ? 15.391 -16.703 -0.745 1 96.12 130 CYS B CA 1
ATOM 2985 C C . CYS B 1 130 ? 16.453 -15.789 -1.342 1 96.12 130 CYS B C 1
ATOM 2987 O O . CYS B 1 130 ? 17.641 -15.891 -0.987 1 96.12 130 CYS B O 1
ATOM 2989 N N . GLU B 1 131 ? 16.078 -15 -2.258 1 95.25 131 GLU B N 1
ATOM 2990 C CA . GLU B 1 131 ? 16.922 -14.023 -2.928 1 95.25 131 GLU B CA 1
ATOM 2991 C C . GLU B 1 131 ? 16.125 -12.789 -3.342 1 95.25 131 GLU B C 1
ATOM 2993 O O . GLU B 1 131 ? 14.945 -12.891 -3.697 1 95.25 131 GLU B O 1
ATOM 2998 N N . ASP B 1 132 ? 16.766 -11.672 -3.264 1 93.81 132 ASP B N 1
ATOM 2999 C CA . ASP B 1 132 ? 16.078 -10.422 -3.58 1 93.81 132 ASP B CA 1
ATOM 3000 C C . ASP B 1 132 ? 16.922 -9.539 -4.492 1 93.81 132 ASP B C 1
ATOM 3002 O O . ASP B 1 132 ? 17.891 -8.914 -4.035 1 93.81 132 ASP B O 1
ATOM 3006 N N . ASN B 1 133 ? 16.578 -9.531 -5.707 1 95 133 ASN B N 1
ATOM 3007 C CA . ASN B 1 133 ? 17.203 -8.609 -6.656 1 95 133 ASN B CA 1
ATOM 3008 C C . ASN B 1 133 ? 16.156 -7.746 -7.363 1 95 133 ASN B C 1
ATOM 3010 O O . ASN B 1 133 ? 16.141 -7.668 -8.594 1 95 133 ASN B O 1
ATOM 3014 N N . GLY B 1 134 ? 15.227 -7.238 -6.625 1 94 134 GLY B N 1
ATOM 3015 C CA . GLY B 1 134 ? 14.227 -6.332 -7.172 1 94 134 GLY B CA 1
ATOM 3016 C C . GLY B 1 134 ? 12.891 -7.004 -7.418 1 94 134 GLY B C 1
ATOM 3017 O O . GLY B 1 134 ? 12.82 -8.227 -7.594 1 94 134 GLY B O 1
ATOM 3018 N N . GLY B 1 135 ? 11.836 -6.195 -7.379 1 94.31 135 GLY B N 1
ATOM 3019 C CA . GLY B 1 135 ? 10.5 -6.719 -7.633 1 94.31 135 GLY B CA 1
ATOM 3020 C C . GLY B 1 135 ? 10.031 -7.688 -6.562 1 94.31 135 GLY B C 1
ATOM 3021 O O . GLY B 1 135 ? 9.289 -8.633 -6.852 1 94.31 135 GLY B O 1
ATOM 3022 N N . LEU B 1 136 ? 10.445 -7.496 -5.395 1 93.81 136 LEU B N 1
ATOM 3023 C CA . LEU B 1 136 ? 10.219 -8.461 -4.324 1 93.81 136 LEU B CA 1
ATOM 3024 C C . LEU B 1 136 ? 8.734 -8.555 -3.982 1 93.81 136 LEU B C 1
ATOM 3026 O O . LEU B 1 136 ? 8.203 -9.648 -3.77 1 93.81 136 LEU B O 1
ATOM 3030 N N . MET B 1 137 ? 8.078 -7.445 -3.961 1 93.19 137 MET B N 1
ATOM 3031 C CA . MET B 1 137 ? 6.668 -7.426 -3.592 1 93.19 137 MET B CA 1
ATOM 3032 C C . MET B 1 137 ? 5.84 -8.266 -4.559 1 93.19 137 MET B C 1
ATOM 3034 O O . MET B 1 137 ? 5.016 -9.078 -4.133 1 93.19 137 MET B O 1
ATOM 3038 N N . ALA B 1 138 ? 6.082 -8.062 -5.781 1 96 138 ALA B N 1
ATOM 3039 C CA . ALA B 1 138 ? 5.367 -8.836 -6.793 1 96 138 ALA B CA 1
ATOM 3040 C C . ALA B 1 138 ? 5.68 -10.32 -6.664 1 96 138 ALA B C 1
ATOM 3042 O O . ALA B 1 138 ? 4.777 -11.164 -6.738 1 96 138 ALA B O 1
ATOM 3043 N N . CYS B 1 139 ? 6.941 -10.625 -6.488 1 95.88 139 CYS B N 1
ATOM 3044 C CA . CYS B 1 139 ? 7.363 -12.008 -6.348 1 95.88 139 CYS B CA 1
ATOM 3045 C C . CYS B 1 139 ? 6.715 -12.656 -5.133 1 95.88 139 CYS B C 1
ATOM 3047 O O . CYS B 1 139 ? 6.262 -13.805 -5.199 1 95.88 139 CYS B O 1
ATOM 3049 N N . LEU B 1 140 ? 6.676 -11.922 -4.082 1 95.56 140 LEU B N 1
ATOM 3050 C CA . LEU B 1 140 ? 6.059 -12.383 -2.844 1 95.56 140 LEU B CA 1
ATOM 3051 C C . LEU B 1 140 ? 4.582 -12.695 -3.059 1 95.56 140 LEU B C 1
ATOM 3053 O O . LEU B 1 140 ? 4.102 -13.758 -2.654 1 95.56 140 LEU B O 1
ATOM 3057 N N . MET B 1 141 ? 3.889 -11.836 -3.631 1 95.38 141 MET B N 1
ATOM 3058 C CA . MET B 1 141 ? 2.451 -11.969 -3.848 1 95.38 141 MET B CA 1
ATOM 3059 C C . MET B 1 141 ? 2.146 -13.133 -4.785 1 95.38 141 MET B C 1
ATOM 3061 O O . MET B 1 141 ? 1.218 -13.906 -4.539 1 95.38 141 MET B O 1
ATOM 3065 N N . ASN B 1 142 ? 2.92 -13.234 -5.801 1 95.94 142 ASN B N 1
ATOM 3066 C CA . ASN B 1 142 ? 2.717 -14.328 -6.75 1 95.94 142 ASN B CA 1
ATOM 3067 C C . ASN B 1 142 ? 3.023 -15.68 -6.121 1 95.94 142 ASN B C 1
ATOM 3069 O O . ASN B 1 142 ? 2.291 -16.656 -6.332 1 95.94 142 ASN B O 1
ATOM 3073 N N . ALA B 1 143 ? 4.121 -15.742 -5.379 1 96.5 143 ALA B N 1
ATOM 3074 C CA . ALA B 1 143 ? 4.461 -16.984 -4.688 1 96.5 143 ALA B CA 1
ATOM 3075 C C . ALA B 1 143 ? 3.354 -17.406 -3.729 1 96.5 143 ALA B C 1
ATOM 3077 O O . ALA B 1 143 ? 2.963 -18.578 -3.689 1 96.5 143 ALA B O 1
ATOM 3078 N N . ALA B 1 144 ? 2.9 -16.469 -2.982 1 96 144 ALA B N 1
ATOM 3079 C CA . ALA B 1 144 ? 1.828 -16.734 -2.027 1 96 144 ALA B CA 1
ATOM 3080 C C . ALA B 1 144 ? 0.572 -17.234 -2.738 1 96 144 ALA B C 1
ATOM 3082 O O . ALA B 1 144 ? -0.056 -18.203 -2.303 1 96 144 ALA B O 1
ATOM 3083 N N . SER B 1 145 ? 0.23 -16.594 -3.811 1 94.12 145 SER B N 1
ATOM 3084 C CA . SER B 1 145 ? -0.95 -16.969 -4.578 1 94.12 145 SER B CA 1
ATOM 3085 C C . SER B 1 145 ? -0.819 -18.391 -5.121 1 94.12 145 SER B C 1
ATOM 3087 O O . SER B 1 145 ? -1.77 -19.172 -5.066 1 94.12 145 SER B O 1
ATOM 3089 N N . LEU B 1 146 ? 0.307 -18.703 -5.59 1 93.75 146 LEU B N 1
ATOM 3090 C CA . LEU B 1 146 ? 0.548 -20.031 -6.145 1 93.75 146 LEU B CA 1
ATOM 3091 C C . LEU B 1 146 ? 0.491 -21.094 -5.055 1 93.75 146 LEU B C 1
ATOM 3093 O O . LEU B 1 146 ? -0.004 -22.203 -5.289 1 93.75 146 LEU B O 1
ATOM 3097 N N . ALA B 1 147 ? 1.036 -20.75 -3.934 1 95.81 147 ALA B N 1
ATOM 3098 C CA . ALA B 1 147 ? 0.986 -21.672 -2.812 1 95.81 147 ALA B CA 1
ATOM 3099 C C . ALA B 1 147 ? -0.456 -21.969 -2.406 1 95.81 147 ALA B C 1
ATOM 3101 O O . ALA B 1 147 ? -0.802 -23.109 -2.102 1 95.81 147 ALA B O 1
ATOM 3102 N N . VAL B 1 148 ? -1.286 -21 -2.426 1 94.56 148 VAL B N 1
ATOM 3103 C CA . VAL B 1 148 ? -2.695 -21.156 -2.082 1 94.56 148 VAL B CA 1
ATOM 3104 C C . VAL B 1 148 ? -3.387 -22.047 -3.111 1 94.56 148 VAL B C 1
ATOM 3106 O O . VAL B 1 148 ? -4.172 -22.922 -2.752 1 94.56 148 VAL B O 1
ATOM 3109 N N . ILE B 1 149 ? -3.037 -21.828 -4.328 1 91.12 149 ILE B N 1
ATOM 3110 C CA . ILE B 1 149 ? -3.58 -22.641 -5.402 1 91.12 149 ILE B CA 1
ATOM 3111 C C . ILE B 1 149 ? -3.148 -24.094 -5.211 1 91.12 149 ILE B C 1
ATOM 3113 O O . ILE B 1 149 ? -3.963 -25.016 -5.332 1 91.12 149 ILE B O 1
ATOM 3117 N N . ASN B 1 150 ? -1.909 -24.25 -4.934 1 93 150 ASN B N 1
ATOM 3118 C CA . ASN B 1 150 ? -1.379 -25.594 -4.727 1 93 150 ASN B CA 1
ATOM 3119 C C . ASN B 1 150 ? -2.053 -26.281 -3.543 1 93 150 ASN B C 1
ATOM 3121 O O . ASN B 1 150 ? -2.186 -27.5 -3.527 1 93 150 ASN B O 1
ATOM 3125 N N . ALA B 1 151 ? -2.438 -25.5 -2.543 1 93.69 151 ALA B N 1
ATOM 3126 C CA . ALA B 1 151 ? -3.113 -26.047 -1.365 1 93.69 151 ALA B CA 1
ATOM 3127 C C . ALA B 1 151 ? -4.543 -26.469 -1.698 1 93.69 151 ALA B C 1
ATOM 3129 O O . ALA B 1 151 ? -5.211 -27.109 -0.887 1 93.69 151 ALA B O 1
ATOM 3130 N N . GLY B 1 152 ? -5.059 -26.047 -2.855 1 90.31 152 GLY B N 1
ATOM 3131 C CA . GLY B 1 152 ? -6.41 -26.406 -3.262 1 90.31 152 GLY B CA 1
ATOM 3132 C C . GLY B 1 152 ? -7.469 -25.5 -2.65 1 90.31 152 GLY B C 1
ATOM 3133 O O . GLY B 1 152 ? -8.633 -25.891 -2.549 1 90.31 152 GLY B O 1
ATOM 3134 N N . ILE B 1 153 ? -7.062 -24.438 -2.188 1 91.69 153 ILE B N 1
ATOM 3135 C CA . ILE B 1 153 ? -8 -23.484 -1.595 1 91.69 153 ILE B CA 1
ATOM 3136 C C . ILE B 1 153 ? -8.711 -22.703 -2.697 1 91.69 153 ILE B C 1
ATOM 3138 O O . ILE B 1 153 ? -8.07 -22.188 -3.617 1 91.69 153 ILE B O 1
ATOM 3142 N N . ASP B 1 154 ? -10.016 -22.609 -2.568 1 90.31 154 ASP B N 1
ATOM 3143 C CA . ASP B 1 154 ? -10.82 -21.938 -3.578 1 90.31 154 ASP B CA 1
ATOM 3144 C C . ASP B 1 154 ? -10.547 -20.422 -3.588 1 90.31 154 ASP B C 1
ATOM 3146 O O . ASP B 1 154 ? -10.609 -19.781 -2.545 1 90.31 154 ASP B O 1
ATOM 3150 N N . MET B 1 155 ? -10.281 -19.969 -4.789 1 88.56 155 MET B N 1
ATOM 3151 C CA . MET B 1 155 ? -10.016 -18.531 -4.965 1 88.56 155 MET B CA 1
ATOM 3152 C C . MET B 1 155 ? -10.992 -17.922 -5.965 1 88.56 155 MET B C 1
ATOM 3154 O O . MET B 1 155 ? -11.352 -18.562 -6.957 1 88.56 155 MET B O 1
ATOM 3158 N N . LYS B 1 156 ? -11.438 -16.719 -5.703 1 85.75 156 LYS B N 1
ATOM 3159 C CA . LYS B 1 156 ? -12.297 -15.977 -6.621 1 85.75 156 LYS B CA 1
ATOM 3160 C C . LYS B 1 156 ? -11.531 -15.562 -7.875 1 85.75 156 LYS B C 1
ATOM 3162 O O . LYS B 1 156 ? -12.078 -15.602 -8.977 1 85.75 156 LYS B O 1
ATOM 3167 N N . TYR B 1 157 ? -10.359 -15.078 -7.648 1 84.5 157 TYR B N 1
ATOM 3168 C CA . TYR B 1 157 ? -9.445 -14.648 -8.703 1 84.5 157 TYR B CA 1
ATOM 3169 C C . TYR B 1 157 ? -8.016 -15.086 -8.398 1 84.5 157 TYR B C 1
ATOM 3171 O O . TYR B 1 157 ? -7.672 -15.328 -7.242 1 84.5 157 TYR B O 1
ATOM 3179 N N . VAL B 1 158 ? -7.297 -15.352 -9.492 1 87.5 158 VAL B N 1
ATOM 3180 C CA . VAL B 1 158 ? -5.863 -15.547 -9.32 1 87.5 158 VAL B CA 1
ATOM 3181 C C . VAL B 1 158 ? -5.133 -14.219 -9.516 1 87.5 158 VAL B C 1
ATOM 3183 O O . VAL B 1 158 ? -5.035 -13.719 -10.641 1 87.5 158 VAL B O 1
ATOM 3186 N N . PRO B 1 159 ? -4.691 -13.695 -8.453 1 92.75 159 PRO B N 1
ATOM 3187 C CA . PRO B 1 159 ? -3.988 -12.414 -8.586 1 92.75 159 PRO B CA 1
ATOM 3188 C C . PRO B 1 159 ? -2.631 -12.555 -9.266 1 92.75 159 PRO B C 1
ATOM 3190 O O . PRO B 1 159 ? -1.85 -13.445 -8.93 1 92.75 159 PRO B O 1
ATOM 3193 N N . LEU B 1 160 ? -2.41 -11.781 -10.273 1 94.62 160 LEU B N 1
ATOM 3194 C CA . LEU B 1 160 ? -1.12 -11.641 -10.938 1 94.62 160 LEU B CA 1
ATOM 3195 C C . LEU B 1 160 ? -0.509 -10.273 -10.672 1 94.62 160 LEU B C 1
ATOM 3197 O O . LEU B 1 160 ? -1.019 -9.258 -11.156 1 94.62 160 LEU B O 1
ATOM 3201 N N . THR B 1 161 ? 0.554 -10.312 -9.938 1 96.19 161 THR B N 1
ATOM 3202 C CA . THR B 1 161 ? 1.114 -9.047 -9.477 1 96.19 161 THR B CA 1
ATOM 3203 C C . THR B 1 161 ? 2.414 -8.727 -10.211 1 96.19 161 THR B C 1
ATOM 3205 O O . THR B 1 161 ? 3.229 -9.625 -10.453 1 96.19 161 THR B O 1
ATOM 3208 N N . VAL B 1 162 ? 2.58 -7.465 -10.562 1 96.19 162 VAL B N 1
ATOM 3209 C CA . VAL B 1 162 ? 3.771 -7.012 -11.273 1 96.19 162 VAL B CA 1
ATOM 3210 C C . VAL B 1 162 ? 4.32 -5.75 -10.609 1 96.19 162 VAL B C 1
ATOM 3212 O O . VAL B 1 162 ? 3.557 -4.934 -10.086 1 96.19 162 VAL B O 1
ATOM 3215 N N . SER B 1 163 ? 5.602 -5.633 -10.617 1 96.75 163 SER B N 1
ATOM 3216 C CA . SER B 1 163 ? 6.277 -4.453 -10.086 1 96.75 163 SER B CA 1
ATOM 3217 C C . SER B 1 163 ? 6.855 -3.592 -11.211 1 96.75 163 SER B C 1
ATOM 3219 O O . SER B 1 163 ? 7.324 -4.117 -12.219 1 96.75 163 SER B O 1
ATOM 3221 N N . MET B 1 164 ? 6.828 -2.33 -11.031 1 97 164 MET B N 1
ATOM 3222 C CA . MET B 1 164 ? 7.379 -1.377 -11.992 1 97 164 MET B CA 1
ATOM 3223 C C . MET B 1 164 ? 8.094 -0.235 -11.273 1 97 164 MET B C 1
ATOM 3225 O O . MET B 1 164 ? 7.871 -0.008 -10.086 1 97 164 MET B O 1
ATOM 3229 N N . ALA B 1 165 ? 8.969 0.396 -11.961 1 95.12 165 ALA B N 1
ATOM 3230 C CA . ALA B 1 165 ? 9.703 1.545 -11.445 1 95.12 165 ALA B CA 1
ATOM 3231 C C . ALA B 1 165 ? 9.703 2.697 -12.445 1 95.12 165 ALA B C 1
ATOM 3233 O O . ALA B 1 165 ? 9.836 2.479 -13.648 1 95.12 165 ALA B O 1
ATOM 3234 N N . LEU B 1 166 ? 9.477 3.857 -11.883 1 93.31 166 LEU B N 1
ATOM 3235 C CA . LEU B 1 166 ? 9.539 5.07 -12.695 1 93.31 166 LEU B CA 1
ATOM 3236 C C . LEU B 1 166 ? 10.906 5.738 -12.57 1 93.31 166 LEU B C 1
ATOM 3238 O O . LEU B 1 166 ? 11.32 6.113 -11.477 1 93.31 166 LEU B O 1
ATOM 3242 N N . ILE B 1 167 ? 11.594 5.871 -13.664 1 89.38 167 ILE B N 1
ATOM 3243 C CA . ILE B 1 167 ? 12.945 6.414 -13.656 1 89.38 167 ILE B CA 1
ATOM 3244 C C . ILE B 1 167 ? 12.977 7.738 -14.414 1 89.38 167 ILE B C 1
ATOM 3246 O O . ILE B 1 167 ? 12.32 7.883 -15.445 1 89.38 167 ILE B O 1
ATOM 3250 N N . SER B 1 168 ? 13.633 8.719 -13.781 1 80.19 168 SER B N 1
ATOM 3251 C CA . SER B 1 168 ? 13.875 9.977 -14.484 1 80.19 168 SER B CA 1
ATOM 3252 C C . SER B 1 168 ? 15.109 9.883 -15.367 1 80.19 168 SER B C 1
ATOM 3254 O O . SER B 1 168 ? 16.078 9.195 -15.031 1 80.19 168 SER B O 1
ATOM 3256 N N . PRO B 1 169 ? 15.016 10.359 -16.625 1 63.19 169 PRO B N 1
ATOM 3257 C CA . PRO B 1 169 ? 16.219 10.32 -17.438 1 63.19 169 PRO B CA 1
ATOM 3258 C C . PRO B 1 169 ? 17.406 11.016 -16.781 1 63.19 169 PRO B C 1
ATOM 3260 O O . PRO B 1 169 ? 17.219 11.914 -15.961 1 63.19 169 PRO B O 1
ATOM 3263 N N . PRO B 1 170 ? 18.578 10.328 -16.891 1 53.31 170 PRO B N 1
ATOM 3264 C CA . PRO B 1 170 ? 19.766 11 -16.359 1 53.31 170 PRO B CA 1
ATOM 3265 C C . PRO B 1 170 ? 19.859 12.469 -16.781 1 53.31 170 PRO B C 1
ATOM 3267 O O . PRO B 1 170 ? 19.391 12.828 -17.859 1 53.31 170 PRO B O 1
ATOM 3270 N N . SER B 1 171 ? 19.719 13.352 -15.938 1 45.69 171 SER B N 1
ATOM 3271 C CA . SER B 1 171 ? 20.094 14.719 -16.312 1 45.69 171 SER B CA 1
ATOM 3272 C C . SER B 1 171 ? 21.234 14.727 -17.328 1 45.69 171 SER B C 1
ATOM 3274 O O . SER B 1 171 ? 22.359 14.352 -17 1 45.69 171 SER B O 1
ATOM 3276 N N . ALA B 1 172 ? 21.438 14.469 -18.547 1 36.38 172 ALA B N 1
ATOM 3277 C CA . ALA B 1 172 ? 22.5 15.055 -19.359 1 36.38 172 ALA B CA 1
ATOM 3278 C C . ALA B 1 172 ? 22.766 16.5 -18.953 1 36.38 172 ALA B C 1
ATOM 3280 O O . ALA B 1 172 ? 21.891 17.172 -18.406 1 36.38 172 ALA B O 1
ATOM 3281 N N . THR B 1 173 ? 24.125 17.109 -19.469 1 33.97 173 THR B N 1
ATOM 3282 C CA . THR B 1 173 ? 24.906 18.312 -19.688 1 33.97 173 THR B CA 1
ATOM 3283 C C . THR B 1 173 ? 24.094 19.359 -20.438 1 33.97 173 THR B C 1
ATOM 3285 O O . THR B 1 173 ? 23.875 19.25 -21.656 1 33.97 173 THR B O 1
ATOM 3288 N N . MET B 1 174 ? 23.188 19.844 -20.219 1 31.39 174 MET B N 1
ATOM 3289 C CA . MET B 1 174 ? 23.141 21.156 -20.859 1 31.39 174 MET B CA 1
ATOM 3290 C C . MET B 1 174 ? 24.484 21.875 -20.75 1 31.39 174 MET B C 1
ATOM 3292 O O . MET B 1 174 ? 24.812 22.422 -19.703 1 31.39 174 MET B O 1
ATOM 3296 N N . LYS B 1 175 ? 25.531 21.484 -21.469 1 30.66 175 LYS B N 1
ATOM 3297 C CA . LYS B 1 175 ? 26.531 22.5 -21.797 1 30.66 175 LYS B CA 1
ATOM 3298 C C . LYS B 1 175 ? 25.859 23.812 -22.203 1 30.66 175 LYS B C 1
ATOM 3300 O O . LYS B 1 175 ? 25.016 23.828 -23.109 1 30.66 175 LYS B O 1
ATOM 3305 N N . ALA B 1 176 ? 25.969 24.797 -21.406 1 30.11 176 ALA B N 1
ATOM 3306 C CA . ALA B 1 176 ? 25.906 26.203 -21.797 1 30.11 176 ALA B CA 1
ATOM 3307 C C . ALA B 1 176 ? 26.516 26.422 -23.172 1 30.11 176 ALA B C 1
ATOM 3309 O O . ALA B 1 176 ? 27.734 26.375 -23.328 1 30.11 176 ALA B O 1
ATOM 3310 N N . LEU B 1 177 ? 26.047 25.844 -24.281 1 31.22 177 LEU B N 1
ATOM 3311 C CA . LEU B 1 177 ? 26.656 26.562 -25.406 1 31.22 177 LEU B CA 1
ATOM 3312 C C . LEU B 1 177 ? 26.641 28.062 -25.141 1 31.22 177 LEU B C 1
ATOM 3314 O O . LEU B 1 177 ? 25.734 28.578 -24.484 1 31.22 177 LEU B O 1
ATOM 3318 N N . PRO B 1 178 ? 27.75 28.719 -25.469 1 30.56 178 PRO B N 1
ATOM 3319 C CA . PRO B 1 178 ? 27.859 30.188 -25.484 1 30.56 178 PRO B CA 1
ATOM 3320 C C . PRO B 1 178 ? 26.625 30.859 -26.062 1 30.56 178 PRO B C 1
ATOM 3322 O O . PRO B 1 178 ? 25.906 30.25 -26.859 1 30.56 178 PRO B O 1
ATOM 3325 N N . SER B 1 179 ? 26.281 31.938 -25.406 1 30.16 179 SER B N 1
ATOM 3326 C CA . SER B 1 179 ? 25.312 33 -25.703 1 30.16 179 SER B CA 1
ATOM 3327 C C . SER B 1 179 ? 25.391 33.438 -27.156 1 30.16 179 SER B C 1
ATOM 3329 O O . SER B 1 179 ? 26.297 34.156 -27.562 1 30.16 179 SER B O 1
ATOM 3331 N N . LEU B 1 180 ? 25.5 32.562 -28.188 1 31.36 180 LEU B N 1
ATOM 3332 C CA . LEU B 1 180 ? 25.312 33.562 -29.25 1 31.36 180 LEU B CA 1
ATOM 3333 C C . LEU B 1 180 ? 24.094 34.438 -28.984 1 31.36 180 LEU B C 1
ATOM 3335 O O . LEU B 1 180 ? 23.172 34 -28.281 1 31.36 180 LEU B O 1
ATOM 3339 N N . PRO B 1 181 ? 24.047 35.656 -29.531 1 30.52 181 PRO B N 1
ATOM 3340 C CA . PRO B 1 181 ? 23.031 36.719 -29.422 1 30.52 181 PRO B CA 1
ATOM 3341 C C . PRO B 1 181 ? 21.609 36.156 -29.359 1 30.52 181 PRO B C 1
ATOM 3343 O O . PRO B 1 181 ? 21.359 35.031 -29.781 1 30.52 181 PRO B O 1
ATOM 3346 N N . SER B 1 182 ? 20.719 36.969 -28.562 1 29.66 182 SER B N 1
ATOM 3347 C CA . SER B 1 182 ? 19.422 37.031 -27.891 1 29.66 182 SER B CA 1
ATOM 3348 C C . SER B 1 182 ? 18.281 36.688 -28.844 1 29.66 182 SER B C 1
ATOM 3350 O O . SER B 1 182 ? 17.109 36.906 -28.531 1 29.66 182 SER B O 1
ATOM 3352 N N . SER B 1 183 ? 18.578 36.438 -30.062 1 27.98 183 SER B N 1
ATOM 3353 C CA . SER B 1 183 ? 17.266 36.656 -30.672 1 27.98 183 SER B CA 1
ATOM 3354 C C . SER B 1 183 ? 16.203 35.781 -30 1 27.98 183 SER B C 1
ATOM 3356 O O . SER B 1 183 ? 16.516 34.844 -29.281 1 27.98 183 SER B O 1
ATOM 3358 N N . SER B 1 184 ? 15.07 35.531 -30.625 1 27.2 184 SER B N 1
ATOM 3359 C CA . SER B 1 184 ? 13.641 35.406 -30.344 1 27.2 184 SER B CA 1
ATOM 3360 C C . SER B 1 184 ? 13.344 34.125 -29.578 1 27.2 184 SER B C 1
ATOM 3362 O O . SER B 1 184 ? 12.555 34.125 -28.641 1 27.2 184 SER B O 1
ATOM 3364 N N . SER B 1 185 ? 13.281 32.906 -30.25 1 30.12 185 SER B N 1
ATOM 3365 C CA . SER B 1 185 ? 12.203 31.953 -30.078 1 30.12 185 SER B CA 1
ATOM 3366 C C . SER B 1 185 ? 12.391 31.125 -28.797 1 30.12 185 SER B C 1
ATOM 3368 O O . SER B 1 185 ? 13.508 30.703 -28.5 1 30.12 185 SER B O 1
ATOM 3370 N N . THR B 1 186 ? 11.547 31.141 -27.688 1 29.11 186 THR B N 1
ATOM 3371 C CA . THR B 1 186 ? 11.062 30.734 -26.375 1 29.11 186 THR B CA 1
ATOM 3372 C C . THR B 1 186 ? 11.117 29.219 -26.234 1 29.11 186 THR B C 1
ATOM 3374 O O . THR B 1 186 ? 10.102 28.531 -26.422 1 29.11 186 THR B O 1
ATOM 3377 N N . THR B 1 187 ? 11.734 28.422 -27.031 1 30.14 187 THR B N 1
ATOM 3378 C CA . THR B 1 187 ? 11.359 27.031 -26.844 1 30.14 187 THR B CA 1
ATOM 3379 C C . THR B 1 187 ? 11.742 26.547 -25.453 1 30.14 187 THR B C 1
ATOM 3381 O O . THR B 1 187 ? 12.922 26.516 -25.109 1 30.14 187 THR B O 1
ATOM 3384 N N . ALA B 1 188 ? 10.945 26.812 -24.516 1 31.91 188 ALA B N 1
ATOM 3385 C CA . ALA B 1 188 ? 10.906 26.344 -23.141 1 31.91 188 ALA B CA 1
ATOM 3386 C C . ALA B 1 188 ? 11.57 24.984 -23 1 31.91 188 ALA B C 1
ATOM 3388 O O . ALA B 1 188 ? 11.531 24.156 -23.922 1 31.91 188 ALA B O 1
ATOM 3389 N N . PRO B 1 189 ? 12.602 24.766 -22.188 1 35.47 189 PRO B N 1
ATOM 3390 C CA . PRO B 1 189 ? 13.305 23.5 -21.922 1 35.47 189 PRO B CA 1
ATOM 3391 C C . PRO B 1 189 ? 12.375 22.297 -22 1 35.47 189 PRO B C 1
ATOM 3393 O O . PRO B 1 189 ? 11.258 22.328 -21.484 1 35.47 189 PRO B O 1
ATOM 3396 N N . THR B 1 190 ? 12.375 21.438 -22.969 1 34.94 190 THR B N 1
ATOM 3397 C CA . THR B 1 190 ? 11.773 20.188 -23.422 1 34.94 190 THR B CA 1
ATOM 3398 C C . THR B 1 190 ? 11.477 19.266 -22.25 1 34.94 190 THR B C 1
ATOM 3400 O O . THR B 1 190 ? 12.102 19.391 -21.188 1 34.94 190 THR B O 1
ATOM 3403 N N . SER B 1 191 ? 10.391 18.25 -22.266 1 39.09 191 SER B N 1
ATOM 3404 C CA . SER B 1 191 ? 9.633 17.25 -21.516 1 39.09 191 SER B CA 1
ATOM 3405 C C . SER B 1 191 ? 10.555 16.266 -20.797 1 39.09 191 SER B C 1
ATOM 3407 O O . SER B 1 191 ? 11.211 15.445 -21.438 1 39.09 191 SER B O 1
ATOM 3409 N N . SER B 1 192 ? 11.477 16.438 -19.938 1 49.12 192 SER B N 1
ATOM 3410 C CA . SER B 1 192 ? 12.242 15.586 -19.031 1 49.12 192 SER B CA 1
ATOM 3411 C C . SER B 1 192 ? 11.539 14.25 -18.797 1 49.12 192 SER B C 1
ATOM 3413 O O . SER B 1 192 ? 10.516 14.188 -18.109 1 49.12 192 SER B O 1
ATOM 3415 N N . SER B 1 193 ? 11.391 13.266 -19.734 1 62.88 193 SER B N 1
ATOM 3416 C CA . SER B 1 193 ? 10.547 12.109 -20.031 1 62.88 193 SER B CA 1
ATOM 3417 C C . SER B 1 193 ? 10.773 10.984 -19.047 1 62.88 193 SER B C 1
ATOM 3419 O O . SER B 1 193 ? 11.867 10.414 -18.969 1 62.88 193 SER B O 1
ATOM 3421 N N . THR B 1 194 ? 10.281 10.852 -17.922 1 79.62 194 THR B N 1
ATOM 3422 C CA . THR B 1 194 ? 10.234 9.703 -17.016 1 79.62 194 THR B CA 1
ATOM 3423 C C . THR B 1 194 ? 9.797 8.445 -17.766 1 79.62 194 THR B C 1
ATOM 3425 O O . THR B 1 194 ? 9.016 8.523 -18.719 1 79.62 194 THR B O 1
ATOM 3428 N N . TYR B 1 195 ? 10.656 7.41 -17.609 1 86.25 195 TYR B N 1
ATOM 3429 C CA . TYR B 1 195 ? 10.242 6.176 -18.266 1 86.25 195 TYR B CA 1
ATOM 3430 C C . TYR B 1 195 ? 9.906 5.098 -17.234 1 86.25 195 TYR B C 1
ATOM 3432 O O . TYR B 1 195 ? 10.43 5.117 -16.125 1 86.25 195 TYR B O 1
ATOM 3440 N N . LEU B 1 196 ? 8.992 4.238 -17.672 1 91.81 196 LEU B N 1
ATOM 3441 C CA . LEU B 1 196 ? 8.484 3.16 -16.828 1 91.81 196 LEU B CA 1
ATOM 3442 C C . LEU B 1 196 ? 9.211 1.852 -17.125 1 91.81 196 LEU B C 1
ATOM 3444 O O . LEU B 1 196 ? 9.32 1.447 -18.281 1 91.81 196 LEU B O 1
ATOM 3448 N N . LEU B 1 197 ? 9.789 1.253 -16.125 1 94.38 197 LEU B N 1
ATOM 3449 C CA . LEU B 1 197 ? 10.469 -0.033 -16.266 1 94.38 197 LEU B CA 1
ATOM 3450 C C . LEU B 1 197 ? 9.656 -1.146 -15.609 1 94.38 197 LEU B C 1
ATOM 3452 O O . LEU B 1 197 ? 9.227 -1.018 -14.461 1 94.38 197 LEU B O 1
ATOM 3456 N N . LEU B 1 198 ? 9.453 -2.135 -16.406 1 95.25 198 LEU B N 1
ATOM 3457 C CA . LEU B 1 198 ? 8.766 -3.318 -15.906 1 95.25 198 LEU B CA 1
ATOM 3458 C C . LEU B 1 198 ? 9.75 -4.254 -15.203 1 95.25 198 LEU B C 1
ATOM 3460 O O . LEU B 1 198 ? 10.859 -4.477 -15.688 1 95.25 198 LEU B O 1
ATOM 3464 N N . ASP B 1 199 ? 9.344 -4.812 -14.055 1 95.19 199 ASP B N 1
ATOM 3465 C CA . ASP B 1 199 ? 10.133 -5.797 -13.328 1 95.19 199 ASP B CA 1
ATOM 3466 C C . ASP B 1 199 ? 11.555 -5.289 -13.086 1 95.19 199 ASP B C 1
ATOM 3468 O O . ASP B 1 199 ? 12.523 -5.898 -13.547 1 95.19 199 ASP B O 1
ATOM 3472 N N . 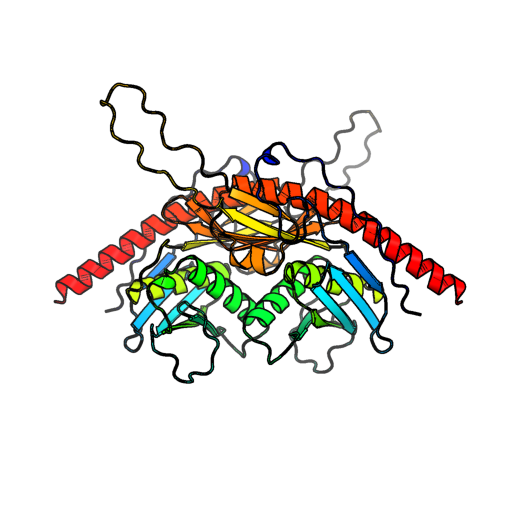PRO B 1 200 ? 11.656 -4.254 -12.289 1 95.56 200 PRO B N 1
ATOM 3473 C CA . PRO B 1 200 ? 12.977 -3.645 -12.062 1 95.56 200 PRO B CA 1
ATOM 3474 C C . PRO B 1 200 ? 13.867 -4.48 -11.148 1 95.56 200 PRO B C 1
ATOM 3476 O O . PRO B 1 200 ? 13.359 -5.215 -10.297 1 95.56 200 PRO B O 1
ATOM 3479 N N . ILE B 1 201 ? 15.203 -4.352 -11.367 1 94.38 201 ILE B N 1
ATOM 3480 C CA . ILE B 1 201 ? 16.172 -4.91 -10.422 1 94.38 201 ILE B CA 1
ATOM 3481 C C . ILE B 1 201 ? 16.406 -3.92 -9.289 1 94.38 201 ILE B C 1
ATOM 3483 O O . ILE B 1 201 ? 15.914 -2.791 -9.32 1 94.38 201 ILE B O 1
ATOM 3487 N N . ASN B 1 202 ? 17.062 -4.348 -8.32 1 93.62 202 ASN B N 1
ATOM 3488 C CA . ASN B 1 202 ? 17.281 -3.533 -7.137 1 93.62 202 ASN B CA 1
ATOM 3489 C C . ASN B 1 202 ? 17.938 -2.201 -7.488 1 93.62 202 ASN B C 1
ATOM 3491 O O . ASN B 1 202 ? 17.562 -1.157 -6.953 1 93.62 202 ASN B O 1
ATOM 3495 N N . GLU B 1 203 ? 18.953 -2.217 -8.328 1 91.38 203 GLU B N 1
ATOM 3496 C CA . GLU B 1 203 ? 19.672 -1.01 -8.727 1 91.38 203 GLU B CA 1
ATOM 3497 C C . GLU B 1 203 ? 18.734 -0.001 -9.383 1 91.38 203 GLU B C 1
ATOM 3499 O O . GLU B 1 203 ? 18.812 1.199 -9.117 1 91.38 203 GLU B O 1
ATOM 3504 N N . GLU B 1 204 ? 17.875 -0.49 -10.211 1 91.31 204 GLU B N 1
ATOM 3505 C CA . GLU B 1 204 ? 16.891 0.359 -10.875 1 91.31 204 GLU B CA 1
ATOM 3506 C C . GLU B 1 204 ? 15.883 0.929 -9.875 1 91.31 204 GLU B C 1
ATOM 3508 O O . GLU B 1 204 ? 15.484 2.092 -9.984 1 91.31 204 GLU B O 1
ATOM 3513 N N . GLU B 1 205 ? 15.422 0.137 -8.93 1 90.25 205 GLU B N 1
ATOM 3514 C CA . GLU B 1 205 ? 14.484 0.591 -7.91 1 90.25 205 GLU B CA 1
ATOM 3515 C C . GLU B 1 205 ? 15.086 1.694 -7.047 1 90.25 205 GLU B C 1
ATOM 3517 O O . GLU B 1 205 ? 14.406 2.658 -6.695 1 90.25 205 GLU B O 1
ATOM 3522 N N . ARG B 1 206 ? 16.328 1.544 -6.77 1 85.06 206 ARG B N 1
ATOM 3523 C CA . ARG B 1 206 ? 17.016 2.521 -5.934 1 85.06 206 ARG B CA 1
ATOM 3524 C C . ARG B 1 206 ? 17.109 3.873 -6.633 1 85.06 206 ARG B C 1
ATOM 3526 O O . ARG B 1 206 ? 17.078 4.918 -5.98 1 85.06 206 ARG B O 1
ATOM 3533 N N . GLN B 1 207 ? 17.234 3.82 -7.902 1 85.12 207 GLN B N 1
ATOM 3534 C CA . GLN B 1 207 ? 17.391 5.043 -8.68 1 85.12 207 GLN B CA 1
ATOM 3535 C C . GLN B 1 207 ? 16.047 5.602 -9.125 1 85.12 207 GLN B C 1
ATOM 3537 O O . GLN B 1 207 ? 15.977 6.684 -9.711 1 85.12 207 GLN B O 1
ATOM 3542 N N . SER B 1 208 ? 15.039 4.914 -8.781 1 89.75 208 SER B N 1
ATOM 3543 C CA . SER B 1 208 ? 13.719 5.277 -9.297 1 89.75 208 SER B CA 1
ATOM 3544 C C . SER B 1 208 ? 13.109 6.422 -8.492 1 89.75 208 SER B C 1
ATOM 3546 O O . SER B 1 208 ? 13.484 6.645 -7.34 1 89.75 208 SER B O 1
ATOM 3548 N N . ILE B 1 209 ? 12.273 7.172 -9.172 1 85.38 209 ILE B N 1
ATOM 3549 C CA . ILE B 1 209 ? 11.562 8.258 -8.516 1 85.38 209 ILE B CA 1
ATOM 3550 C C . ILE B 1 209 ? 10.289 7.719 -7.855 1 85.38 209 ILE B C 1
ATOM 3552 O O . ILE B 1 209 ? 9.789 8.305 -6.895 1 85.38 209 ILE B O 1
ATOM 3556 N N . ALA B 1 210 ? 9.812 6.633 -8.445 1 91.06 210 ALA B N 1
ATOM 3557 C CA . ALA B 1 210 ? 8.609 6.004 -7.91 1 91.06 210 ALA B CA 1
ATOM 3558 C C . ALA B 1 210 ? 8.594 4.504 -8.203 1 91.06 210 ALA B C 1
ATOM 3560 O O . ALA B 1 210 ? 9.18 4.059 -9.195 1 91.06 210 ALA B O 1
ATOM 3561 N N . THR B 1 211 ? 8.039 3.77 -7.336 1 93.25 211 THR B N 1
ATOM 3562 C CA . THR B 1 211 ? 7.82 2.34 -7.531 1 93.25 211 THR B CA 1
ATOM 3563 C C . THR B 1 211 ? 6.332 2.006 -7.484 1 93.25 211 THR B C 1
ATOM 3565 O O . THR B 1 211 ? 5.574 2.633 -6.742 1 93.25 211 THR B O 1
ATOM 3568 N N . ILE B 1 212 ? 5.965 1.023 -8.344 1 95.19 212 ILE B N 1
ATOM 3569 C CA . ILE B 1 212 ? 4.559 0.66 -8.453 1 95.19 212 ILE B CA 1
ATOM 3570 C C . ILE B 1 212 ? 4.414 -0.861 -8.453 1 95.19 212 ILE B C 1
ATOM 3572 O O . ILE B 1 212 ? 5.18 -1.561 -9.117 1 95.19 212 ILE B O 1
ATOM 3576 N N . THR B 1 213 ? 3.547 -1.336 -7.672 1 95.38 213 THR B N 1
ATOM 3577 C CA . THR B 1 213 ? 3.16 -2.742 -7.699 1 95.38 213 THR B CA 1
ATOM 3578 C C . THR B 1 213 ? 1.657 -2.889 -7.91 1 95.38 213 THR B C 1
ATOM 3580 O O . THR B 1 213 ? 0.861 -2.326 -7.156 1 95.38 213 THR B O 1
ATOM 3583 N N . ILE B 1 214 ? 1.291 -3.641 -8.93 1 95.94 214 ILE B N 1
ATOM 3584 C CA . ILE B 1 214 ? -0.122 -3.762 -9.273 1 95.94 214 ILE B CA 1
ATOM 3585 C C . ILE B 1 214 ? -0.499 -5.238 -9.391 1 95.94 214 ILE B C 1
ATOM 3587 O O . ILE B 1 214 ? 0.219 -6.02 -10.023 1 95.94 214 ILE B O 1
ATOM 3591 N N . GLY B 1 215 ? -1.552 -5.566 -8.719 1 94.75 215 GLY B N 1
ATOM 3592 C CA . GLY B 1 215 ? -2.15 -6.887 -8.867 1 94.75 215 GLY B CA 1
ATOM 3593 C C . GLY B 1 215 ? -3.363 -6.891 -9.781 1 94.75 215 GLY B C 1
ATOM 3594 O O . GLY B 1 215 ? -4.32 -6.145 -9.555 1 94.75 215 GLY B O 1
ATOM 3595 N N . ILE B 1 216 ? -3.289 -7.719 -10.742 1 94.12 216 ILE B N 1
ATOM 3596 C CA . ILE B 1 216 ? -4.344 -7.797 -11.75 1 94.12 216 ILE B CA 1
ATOM 3597 C C . ILE B 1 216 ? -5.055 -9.141 -11.648 1 94.12 216 ILE B C 1
ATOM 3599 O O . ILE B 1 216 ? -4.414 -10.18 -11.445 1 94.12 216 ILE B O 1
ATOM 3603 N N . SER B 1 217 ? -6.383 -9.023 -11.766 1 90.81 217 SER B N 1
ATOM 3604 C CA . SER B 1 217 ? -7.168 -10.25 -11.781 1 90.81 217 SER B CA 1
ATOM 3605 C C . SER B 1 217 ? -7.016 -10.992 -13.102 1 90.81 217 SER B C 1
ATOM 3607 O O . SER B 1 217 ? -7.039 -10.375 -14.172 1 90.81 217 SER B O 1
ATOM 3609 N N . SER B 1 218 ? -6.879 -12.25 -13.016 1 83.81 218 SER B N 1
ATOM 3610 C CA . SER B 1 218 ? -6.711 -13.094 -14.195 1 83.81 218 SER B CA 1
ATOM 3611 C C . SER B 1 218 ? -8.016 -13.211 -14.977 1 83.81 218 SER B C 1
ATOM 3613 O O . SER B 1 218 ? -7.996 -13.523 -16.172 1 83.81 218 SER B O 1
ATOM 3615 N N . VAL B 1 219 ? -9.102 -12.977 -14.352 1 80.31 219 VAL B N 1
ATOM 3616 C CA . VAL B 1 219 ? -10.406 -13.258 -14.938 1 80.31 219 VAL B CA 1
ATOM 3617 C C . VAL B 1 219 ? -10.883 -12.055 -15.75 1 80.31 219 VAL B C 1
ATOM 3619 O O . VAL B 1 219 ? -11.219 -12.188 -16.922 1 80.31 219 VAL B O 1
ATOM 3622 N N . ASP B 1 220 ? -10.898 -10.859 -15.211 1 84.56 220 ASP B N 1
ATOM 3623 C CA . ASP B 1 220 ? -11.516 -9.711 -15.852 1 84.56 220 ASP B CA 1
ATOM 3624 C C . ASP B 1 220 ? -10.508 -8.586 -16.062 1 84.56 220 ASP B C 1
ATOM 3626 O O . ASP B 1 220 ? -10.852 -7.512 -16.562 1 84.56 220 ASP B O 1
ATOM 3630 N N . GLN B 1 221 ? -9.273 -8.805 -15.672 1 86.69 221 GLN B N 1
ATOM 3631 C CA . GLN B 1 221 ? -8.195 -7.832 -15.82 1 86.69 221 GLN B CA 1
ATOM 3632 C C . GLN B 1 221 ? -8.469 -6.578 -14.992 1 86.69 221 GLN B C 1
ATOM 3634 O O . GLN B 1 221 ? -7.961 -5.5 -15.305 1 86.69 221 GLN B O 1
ATOM 3639 N N . ASN B 1 222 ? -9.312 -6.77 -13.984 1 90.3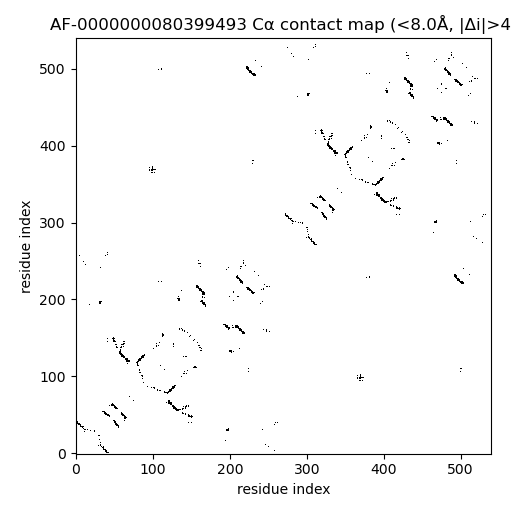8 222 ASN B N 1
ATOM 3640 C CA . ASN B 1 222 ? -9.516 -5.688 -13.023 1 90.38 222 ASN B CA 1
ATOM 3641 C C . ASN B 1 222 ? -8.336 -5.562 -12.07 1 90.38 222 ASN B C 1
ATOM 3643 O O . ASN B 1 222 ? -7.527 -6.484 -11.945 1 90.38 222 ASN B O 1
ATOM 3647 N N . VAL B 1 223 ? -8.242 -4.41 -11.5 1 93 223 VAL B N 1
ATOM 3648 C CA . VAL B 1 223 ? -7.164 -4.152 -10.555 1 93 223 VAL B CA 1
ATOM 3649 C C . VAL B 1 223 ? -7.55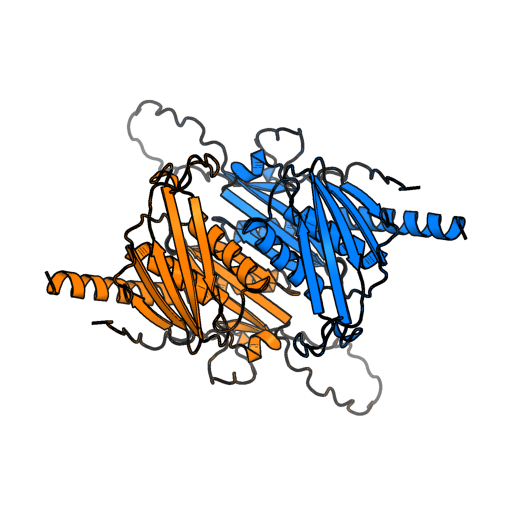1 -4.676 -9.172 1 93 223 VAL B C 1
ATOM 3651 O O . VAL B 1 223 ? -8.57 -4.273 -8.617 1 93 223 VAL B O 1
ATOM 3654 N N . LEU B 1 224 ? -6.797 -5.559 -8.672 1 92.12 224 LEU B N 1
ATOM 3655 C CA . LEU B 1 224 ? -7.059 -6.125 -7.355 1 92.12 224 LEU B CA 1
ATOM 3656 C C . LEU B 1 224 ? -6.312 -5.352 -6.273 1 92.12 224 LEU B C 1
ATOM 3658 O O . LEU B 1 224 ? -6.762 -5.285 -5.129 1 92.12 224 LEU B O 1
ATOM 3662 N N . SER B 1 225 ? -5.18 -4.934 -6.648 1 92.69 225 SER B N 1
ATOM 3663 C CA . SER B 1 225 ? -4.344 -4.176 -5.723 1 92.69 225 SER B CA 1
ATOM 3664 C C . SER B 1 225 ? -3.41 -3.229 -6.465 1 92.69 225 SER B C 1
ATOM 3666 O O . SER B 1 225 ? -2.959 -3.533 -7.57 1 92.69 225 SER B O 1
ATOM 3668 N N . CYS B 1 226 ? -3.209 -2.111 -5.902 1 93.5 226 CYS B N 1
ATOM 3669 C CA . CYS B 1 226 ? -2.275 -1.122 -6.434 1 93.5 226 CYS B CA 1
ATOM 3670 C C . CYS B 1 226 ? -1.525 -0.422 -5.305 1 93.5 226 CYS B C 1
ATOM 3672 O O . CYS B 1 226 ? -2.141 0.118 -4.387 1 93.5 226 CYS B O 1
ATOM 3674 N N . GLN B 1 227 ? -0.293 -0.516 -5.363 1 91.94 227 GLN B N 1
ATOM 3675 C CA . GLN B 1 227 ? 0.567 0.182 -4.414 1 91.94 227 GLN B CA 1
ATOM 3676 C C . GLN B 1 227 ? 1.643 0.988 -5.137 1 91.94 227 GLN B C 1
ATOM 3678 O O . GLN B 1 227 ? 2.439 0.431 -5.895 1 91.94 227 GLN B O 1
ATOM 3683 N N . SER B 1 228 ? 1.575 2.227 -4.938 1 93.19 228 SER B N 1
ATOM 3684 C CA . SER B 1 228 ? 2.576 3.102 -5.539 1 93.19 228 SER B CA 1
ATOM 3685 C C . SER B 1 228 ? 3.184 4.043 -4.504 1 93.19 228 SER B C 1
ATOM 3687 O O . SER B 1 228 ? 2.488 4.508 -3.598 1 93.19 228 SER B O 1
ATOM 3689 N N . MET B 1 229 ? 4.422 4.188 -4.625 1 88.94 229 MET B N 1
ATOM 3690 C CA . MET B 1 229 ? 5.141 5.102 -3.744 1 88.94 229 MET B CA 1
ATOM 3691 C C . MET B 1 229 ? 6.105 5.973 -4.535 1 88.94 229 MET B C 1
ATOM 3693 O O . MET B 1 229 ? 6.871 5.469 -5.359 1 88.94 229 MET B O 1
ATOM 3697 N N . GLY B 1 230 ? 6.117 7.27 -4.203 1 87.31 230 GLY B N 1
ATOM 3698 C CA . GLY B 1 230 ? 6.922 8.234 -4.938 1 87.31 230 GLY B CA 1
ATOM 3699 C C . GLY B 1 230 ? 6.098 9.172 -5.801 1 87.31 230 GLY B C 1
ATOM 3700 O O . GLY B 1 230 ? 4.906 8.938 -6.016 1 87.31 230 GLY B O 1
ATOM 3701 N N . ILE B 1 231 ? 6.707 10.148 -6.359 1 85.5 231 ILE B N 1
ATOM 3702 C CA . ILE B 1 231 ? 5.992 11.18 -7.105 1 85.5 231 ILE B CA 1
ATOM 3703 C C . ILE B 1 231 ? 5.695 10.68 -8.516 1 85.5 231 ILE B C 1
ATOM 3705 O O . ILE B 1 231 ? 6.598 10.219 -9.219 1 85.5 231 ILE B O 1
ATOM 3709 N N . MET B 1 232 ? 4.406 10.758 -8.852 1 89.88 232 MET B N 1
ATOM 3710 C CA . MET B 1 232 ? 3.994 10.344 -10.188 1 89.88 232 MET B CA 1
ATOM 3711 C C . MET B 1 232 ? 2.812 11.172 -10.68 1 89.88 232 MET B C 1
ATOM 3713 O O . MET B 1 232 ? 1.932 11.531 -9.891 1 89.88 232 MET B O 1
ATOM 3717 N N . MET B 1 233 ? 2.861 11.383 -11.969 1 90.88 233 MET B N 1
ATOM 3718 C CA . MET B 1 233 ? 1.684 11.984 -12.586 1 90.88 233 MET B CA 1
ATOM 3719 C C . MET B 1 233 ? 0.57 10.953 -12.75 1 90.88 233 MET B C 1
ATOM 3721 O O . MET B 1 233 ? 0.84 9.766 -12.93 1 90.88 233 MET B O 1
ATOM 3725 N N . PRO B 1 234 ? -0.67 11.445 -12.672 1 91.12 234 PRO B N 1
ATOM 3726 C CA . PRO B 1 234 ? -1.775 10.508 -12.875 1 91.12 234 PRO B CA 1
ATOM 3727 C C . PRO B 1 234 ? -1.671 9.75 -14.195 1 91.12 234 PRO B C 1
ATOM 3729 O O . PRO B 1 234 ? -1.993 8.562 -14.258 1 91.12 234 PRO B O 1
ATOM 3732 N N . SER B 1 235 ? -1.2 10.398 -15.211 1 90.12 235 SER B N 1
ATOM 3733 C CA . SER B 1 235 ? -1.062 9.758 -16.516 1 90.12 235 SER B CA 1
ATOM 3734 C C . SER B 1 235 ? -0.07 8.602 -16.453 1 90.12 235 SER B C 1
ATOM 3736 O O . SER B 1 235 ? -0.251 7.586 -17.141 1 90.12 235 SER B O 1
ATOM 3738 N N . GLN B 1 236 ? 0.948 8.766 -15.664 1 90.56 236 GLN B N 1
ATOM 3739 C CA . GLN B 1 236 ? 1.952 7.715 -15.516 1 90.56 236 GLN B CA 1
ATOM 3740 C C . GLN B 1 236 ? 1.375 6.496 -14.797 1 90.56 236 GLN B C 1
ATOM 3742 O O . GLN B 1 236 ? 1.748 5.359 -15.102 1 90.56 236 GLN B O 1
ATOM 3747 N N . LEU B 1 237 ? 0.518 6.762 -13.906 1 91.69 237 LEU B N 1
ATOM 3748 C CA . LEU B 1 237 ? -0.147 5.664 -13.211 1 91.69 237 LEU B CA 1
ATOM 3749 C C . LEU B 1 237 ? -1.059 4.895 -14.156 1 91.69 237 LEU B C 1
ATOM 3751 O O . LEU B 1 237 ? -1.125 3.664 -14.102 1 91.69 237 LEU B O 1
ATOM 3755 N N . PHE B 1 238 ? -1.688 5.59 -15.062 1 91.38 238 PHE B N 1
ATOM 3756 C CA . PHE B 1 238 ? -2.541 4.953 -16.047 1 91.38 238 PHE B CA 1
ATOM 3757 C C . PHE B 1 238 ? -1.716 4.09 -17 1 91.38 238 PHE B C 1
ATOM 3759 O O . PHE B 1 238 ? -2.113 2.973 -17.344 1 91.38 238 PHE B O 1
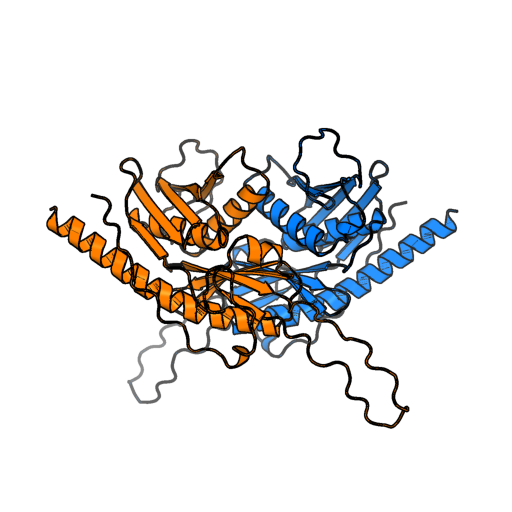ATOM 3766 N N . GLU B 1 239 ? -0.677 4.664 -17.312 1 91.88 239 GLU B N 1
ATOM 3767 C CA . GLU B 1 239 ? 0.235 3.904 -18.172 1 91.88 239 GLU B CA 1
ATOM 3768 C C . GLU B 1 239 ? 0.732 2.646 -17.453 1 91.88 239 GLU B C 1
ATOM 3770 O O . GLU B 1 239 ? 0.845 1.584 -18.078 1 91.88 239 GLU B O 1
ATOM 3775 N N . ALA B 1 240 ? 1.021 2.812 -16.234 1 94.19 240 ALA B N 1
ATOM 3776 C CA . ALA B 1 240 ? 1.496 1.681 -15.445 1 94.19 240 ALA B CA 1
ATOM 3777 C C . ALA B 1 240 ? 0.454 0.566 -15.398 1 94.19 240 ALA B C 1
ATOM 3779 O O . ALA B 1 240 ? 0.797 -0.616 -15.469 1 94.19 240 ALA B O 1
ATOM 3780 N N . ILE B 1 241 ? -0.81 0.92 -15.32 1 94.38 241 ILE B N 1
ATOM 3781 C CA . ILE B 1 241 ? -1.888 -0.061 -15.266 1 94.38 241 ILE B CA 1
ATOM 3782 C C . ILE B 1 241 ? -1.968 -0.813 -16.594 1 94.38 241 ILE B C 1
ATOM 3784 O O . ILE B 1 241 ? -2.139 -2.035 -16.609 1 94.38 241 ILE B O 1
ATOM 3788 N N . ASP B 1 242 ? -1.813 -0.117 -17.641 1 93.5 242 ASP B N 1
ATOM 3789 C CA . ASP B 1 242 ? -1.859 -0.749 -18.953 1 93.5 242 ASP B CA 1
ATOM 3790 C C . ASP B 1 242 ? -0.708 -1.737 -19.125 1 93.5 242 ASP B C 1
ATOM 3792 O O . ASP B 1 242 ? -0.908 -2.85 -19.625 1 93.5 242 ASP B O 1
ATOM 3796 N N . VAL B 1 243 ? 0.467 -1.281 -18.766 1 93.88 243 VAL B N 1
ATOM 3797 C CA . VAL B 1 243 ? 1.636 -2.148 -18.844 1 93.88 243 VAL B CA 1
ATOM 3798 C C . VAL B 1 243 ? 1.432 -3.375 -17.953 1 93.88 243 VAL B C 1
ATOM 3800 O O . VAL B 1 243 ? 1.772 -4.496 -18.344 1 93.88 243 VAL B O 1
ATOM 3803 N N . ALA B 1 244 ? 0.88 -3.158 -16.812 1 95.38 244 ALA B N 1
ATOM 3804 C CA . ALA B 1 244 ? 0.636 -4.246 -15.867 1 95.38 244 ALA B CA 1
ATOM 3805 C C . ALA B 1 244 ? -0.332 -5.27 -16.453 1 95.38 244 ALA B C 1
ATOM 3807 O O . ALA B 1 244 ? -0.155 -6.477 -16.266 1 95.38 244 ALA B O 1
ATOM 3808 N N . LYS B 1 245 ? -1.356 -4.816 -17.141 1 93.81 245 LYS B N 1
ATOM 3809 C CA . LYS B 1 245 ? -2.324 -5.715 -17.766 1 93.81 245 LYS B CA 1
ATOM 3810 C C . LYS B 1 245 ? -1.649 -6.621 -18.781 1 93.81 245 LYS B C 1
ATOM 3812 O O . LYS B 1 245 ? -1.894 -7.828 -18.812 1 93.81 245 LYS B O 1
ATOM 3817 N N . GLY B 1 246 ? -0.859 -5.969 -19.609 1 92.62 246 GLY B N 1
ATOM 3818 C CA . GLY B 1 246 ? -0.125 -6.758 -20.594 1 92.62 246 GLY B CA 1
ATOM 3819 C C . GLY B 1 246 ? 0.805 -7.777 -19.953 1 92.62 246 GLY B C 1
ATOM 3820 O O . GLY B 1 246 ? 0.847 -8.93 -20.375 1 92.62 246 GLY B O 1
ATOM 3821 N N . ALA B 1 247 ? 1.547 -7.363 -18.953 1 93.5 247 ALA B N 1
ATOM 3822 C CA . ALA B 1 247 ? 2.477 -8.25 -18.266 1 93.5 247 ALA B CA 1
ATOM 3823 C C . ALA B 1 247 ? 1.733 -9.375 -17.547 1 93.5 247 ALA B C 1
ATOM 3825 O O . ALA B 1 247 ? 2.201 -10.516 -17.516 1 93.5 247 ALA B O 1
ATOM 3826 N N . ALA B 1 248 ? 0.631 -9.039 -16.953 1 93.12 248 ALA B N 1
ATOM 3827 C CA . ALA B 1 248 ? -0.175 -10.031 -16.25 1 93.12 248 ALA B CA 1
ATOM 3828 C C . ALA B 1 248 ? -0.659 -11.125 -17.188 1 93.12 248 ALA B C 1
ATOM 3830 O O . ALA B 1 248 ? -0.722 -12.297 -16.812 1 93.12 248 ALA B O 1
ATOM 3831 N N . LYS B 1 249 ? -1.037 -10.719 -18.375 1 91.06 249 LYS B N 1
ATOM 3832 C CA . LYS B 1 249 ? -1.457 -11.703 -19.375 1 91.06 249 LYS B CA 1
ATOM 3833 C C . LYS B 1 249 ? -0.332 -12.688 -19.688 1 91.06 249 LYS B C 1
ATOM 3835 O O . LYS B 1 249 ? -0.562 -13.891 -19.766 1 91.06 249 LYS B O 1
ATOM 3840 N N . ALA B 1 250 ? 0.813 -12.125 -19.844 1 90.25 250 ALA B N 1
ATOM 3841 C CA . ALA B 1 250 ? 1.974 -12.969 -20.109 1 90.25 250 ALA B CA 1
ATOM 3842 C C . ALA B 1 250 ? 2.248 -13.906 -18.938 1 90.25 250 ALA B C 1
ATOM 3844 O O . ALA B 1 250 ? 2.533 -15.086 -19.125 1 90.25 250 ALA B O 1
ATOM 3845 N N . LEU B 1 251 ? 2.168 -13.398 -17.766 1 91.81 251 LEU B N 1
ATOM 3846 C CA . LEU B 1 251 ? 2.393 -14.188 -16.562 1 91.81 251 LEU B CA 1
ATOM 3847 C C . LEU B 1 251 ? 1.34 -15.273 -16.406 1 91.81 251 LEU B C 1
ATOM 3849 O O . LEU B 1 251 ? 1.651 -16.391 -16 1 91.81 251 LEU B O 1
ATOM 3853 N N . MET B 1 252 ? 0.155 -14.961 -16.719 1 90.06 252 MET B N 1
ATOM 3854 C CA . MET B 1 252 ? -0.939 -15.93 -16.641 1 90.06 252 MET B CA 1
ATOM 3855 C C . MET B 1 252 ? -0.696 -17.109 -17.578 1 90.06 252 MET B C 1
ATOM 3857 O O . MET B 1 252 ? -0.946 -18.25 -17.219 1 90.06 252 MET B O 1
ATOM 3861 N N . ALA B 1 253 ? -0.284 -16.766 -18.766 1 88.31 253 ALA B N 1
ATOM 3862 C CA . ALA B 1 253 ? 0.023 -17.828 -19.734 1 88.31 253 ALA B CA 1
ATOM 3863 C C . ALA B 1 253 ? 1.102 -18.766 -19.203 1 88.31 253 ALA B C 1
ATOM 3865 O O . ALA B 1 253 ? 0.98 -19.984 -19.312 1 88.31 253 ALA B O 1
ATOM 3866 N N . PHE B 1 254 ? 2.014 -18.203 -18.562 1 87.75 254 PHE B N 1
ATOM 3867 C CA . PHE B 1 254 ? 3.096 -18.984 -17.969 1 87.75 254 PHE B CA 1
ATOM 3868 C C . PHE B 1 254 ? 2.572 -19.859 -16.828 1 87.75 254 PHE B C 1
ATOM 3870 O O . PHE B 1 254 ? 2.912 -21.031 -16.75 1 87.75 254 PHE B O 1
ATOM 3877 N N . LEU B 1 255 ? 1.812 -19.266 -16 1 86.12 255 LEU B N 1
ATOM 3878 C CA . LEU B 1 255 ? 1.299 -19.969 -14.844 1 86.12 255 LEU B CA 1
ATOM 3879 C C . LEU B 1 255 ? 0.371 -21.109 -15.266 1 86.12 255 LEU B C 1
ATOM 3881 O O . LEU B 1 255 ? 0.391 -22.188 -14.664 1 86.12 255 LEU B O 1
ATOM 3885 N N . ARG B 1 256 ? -0.419 -20.859 -16.234 1 85 256 ARG B N 1
ATOM 3886 C CA . ARG B 1 256 ? -1.311 -21.891 -16.75 1 85 256 ARG B CA 1
ATOM 3887 C C . ARG B 1 256 ? -0.519 -23.094 -17.25 1 85 256 ARG B C 1
ATOM 3889 O O . ARG B 1 256 ? -0.891 -24.25 -17 1 85 256 ARG B O 1
ATOM 3896 N N . MET B 1 257 ? 0.516 -22.812 -17.906 1 85.25 257 MET B N 1
ATOM 3897 C CA . MET B 1 257 ? 1.37 -23.891 -18.422 1 85.25 257 MET B CA 1
ATOM 3898 C C . MET B 1 257 ? 1.991 -24.672 -17.281 1 85.25 257 MET B C 1
ATOM 3900 O O . MET B 1 257 ? 2.068 -25.906 -17.344 1 85.25 257 MET B O 1
ATOM 3904 N N . THR B 1 258 ? 2.383 -23.984 -16.281 1 83.19 258 THR B N 1
ATOM 3905 C CA . THR B 1 258 ? 3.023 -24.609 -15.125 1 83.19 258 THR B CA 1
ATOM 3906 C C . THR B 1 258 ? 2.027 -25.484 -14.359 1 83.19 258 THR B C 1
ATOM 3908 O O . THR B 1 258 ? 2.357 -26.594 -13.938 1 83.19 258 THR B O 1
ATOM 3911 N N . ILE B 1 259 ? 0.85 -24.938 -14.156 1 82.44 259 ILE B N 1
ATOM 3912 C CA . ILE B 1 259 ? -0.184 -25.656 -13.406 1 82.44 259 ILE B CA 1
ATOM 3913 C C . ILE B 1 259 ? -0.61 -26.906 -14.18 1 82.44 259 ILE B C 1
ATOM 3915 O O . ILE B 1 259 ? -0.792 -27.969 -13.594 1 82.44 259 ILE B O 1
ATOM 3919 N N . GLU B 1 260 ? -0.75 -26.766 -15.469 1 82 260 GLU B N 1
ATOM 3920 C CA . GLU B 1 260 ? -1.126 -27.906 -16.297 1 82 260 GLU B CA 1
ATOM 3921 C C . GLU B 1 260 ? -0.057 -29 -16.266 1 82 260 GLU B C 1
ATOM 3923 O O . GLU B 1 260 ? -0.376 -30.188 -16.172 1 82 260 GLU B O 1
ATOM 3928 N N . GLU B 1 261 ? 1.106 -28.547 -16.359 1 79.12 261 GLU B N 1
ATOM 3929 C CA . GLU B 1 261 ? 2.207 -29.5 -16.328 1 79.12 261 GLU B CA 1
ATOM 3930 C C . GLU B 1 261 ? 2.264 -30.219 -14.977 1 79.12 261 GLU B C 1
ATOM 3932 O O . GLU B 1 261 ? 2.531 -31.422 -14.922 1 79.12 261 GLU B O 1
ATOM 3937 N N . HIS B 1 262 ? 2.023 -29.531 -13.945 1 81.38 262 HIS B N 1
ATOM 3938 C CA . HIS B 1 262 ? 2.01 -30.109 -12.602 1 81.38 262 HIS B CA 1
ATOM 3939 C C . HIS B 1 262 ? 0.886 -31.125 -12.453 1 81.38 262 HIS B C 1
ATOM 3941 O O . HIS B 1 262 ? 1.082 -32.188 -11.867 1 81.38 262 HIS B O 1
ATOM 3947 N N . SER B 1 263 ? -0.234 -30.797 -12.945 1 76.56 263 SER B N 1
ATOM 3948 C CA . SER B 1 263 ? -1.383 -31.703 -12.875 1 76.56 263 SER B CA 1
ATOM 3949 C C . SER B 1 263 ? -1.139 -32.969 -13.664 1 76.56 263 SER B C 1
ATOM 3951 O O . SER B 1 263 ? -1.576 -34.062 -13.266 1 76.56 263 SER B O 1
ATOM 3953 N N . ARG B 1 264 ? -0.449 -32.812 -14.742 1 74.06 264 ARG B N 1
ATOM 3954 C CA . ARG B 1 264 ? -0.128 -33.969 -15.57 1 74.06 264 ARG B CA 1
ATOM 3955 C C . ARG B 1 264 ? 0.851 -34.906 -14.859 1 74.06 264 ARG B C 1
ATOM 3957 O O . ARG B 1 264 ? 0.733 -36.125 -14.953 1 74.06 264 ARG B O 1
ATOM 3964 N N . HIS B 1 265 ? 1.704 -34.312 -14.164 1 71.88 265 HIS B N 1
ATOM 3965 C CA . HIS B 1 265 ? 2.715 -35.094 -13.469 1 71.88 265 HIS B CA 1
ATOM 3966 C C . HIS B 1 265 ? 2.111 -35.844 -12.289 1 71.88 265 HIS B C 1
ATOM 3968 O O . HIS B 1 265 ? 2.477 -37 -12.023 1 71.88 265 HIS B O 1
ATOM 3974 N N . ILE B 1 266 ? 1.207 -35.219 -11.57 1 68.94 266 ILE B N 1
ATOM 3975 C CA . ILE B 1 266 ? 0.548 -35.844 -10.438 1 68.94 266 ILE B CA 1
ATOM 3976 C C . ILE B 1 266 ? -0.345 -36.969 -10.938 1 68.94 266 ILE B C 1
ATOM 3978 O O . ILE B 1 266 ? -0.406 -38.062 -10.32 1 68.94 266 ILE B O 1
ATOM 3982 N N . SER B 1 267 ? -1.078 -36.719 -12.07 1 64.69 267 SER B N 1
ATOM 3983 C CA . SER B 1 267 ? -1.95 -37.75 -12.633 1 64.69 267 SER B CA 1
ATOM 3984 C C . SER B 1 267 ? -1.146 -38.938 -13.125 1 64.69 267 SER B C 1
ATOM 3986 O O . SER B 1 267 ? -1.622 -40.062 -13.07 1 64.69 267 SER B O 1
ATOM 3988 N N . LYS B 1 268 ? 0.032 -38.75 -13.57 1 62.88 268 LYS B N 1
ATOM 3989 C CA . LYS B 1 268 ? 0.851 -39.844 -14.062 1 62.88 268 LYS B CA 1
ATOM 3990 C C . LYS B 1 268 ? 1.44 -40.656 -12.914 1 62.88 268 LYS B C 1
ATOM 3992 O O . LYS B 1 268 ? 1.684 -41.875 -13.055 1 62.88 268 LYS B O 1
ATOM 3997 N N . GLU B 1 269 ? 1.643 -39.875 -11.883 1 56.25 269 GLU B N 1
ATOM 3998 C CA . GLU B 1 269 ? 2.215 -40.594 -10.758 1 56.25 269 GLU B CA 1
ATOM 3999 C C . GLU B 1 269 ? 1.133 -41.344 -9.977 1 56.25 269 GLU B C 1
ATOM 4001 O O . GLU B 1 269 ? 1.437 -42.219 -9.148 1 56.25 269 GLU B O 1
ATOM 4006 N N . LYS B 1 270 ? -0.174 -41.188 -10.273 1 48.81 270 LYS B N 1
ATOM 4007 C CA . LYS B 1 270 ? -1.224 -42.031 -9.703 1 48.81 270 LYS B CA 1
ATOM 4008 C C . LYS B 1 270 ? -1.574 -43.156 -10.648 1 48.81 270 LYS B C 1
ATOM 4010 O O . LYS B 1 270 ? -1.604 -43 -11.867 1 48.81 270 LYS B O 1
#

Sequence (540 aa):
MSMEVESPPITPLPPSSLSLSLPPRPDRRLANQLRPPMCELGPLNRADGSARFAQGQTSVLAAVYGPAAPRFSRKERVEGAAVEVTVHPHYGLATSSEKEKEGAVKALLEAAICLERFPRTVIHVICQVCEDNGGLMACLMNAASLAVINAGIDMKYVPLTVSMALISPPSATMKALPSLPSSSSTTAPTSSSTYLLLDPINEEERQSIATITIGISSVDQNVLSCQSMGIMMPSQLFEAIDVAKGAAKALMAFLRMTIEEHSRHISKEKMSMEVESPPITPLPPSSLSLSLPPRPDRRLANQLRPPMCELGPLNRADGSARFAQGQTSVLAAVYGPAAPRFSRKERVEGAAVEVTVHPHYGLATSSEKEKEGAVKALLEAAICLERFPRTVIHVICQVCEDNGGLMACLMNAASLAVINAGIDMKYVPLTVSMALISPPSATMKALPSLPSSSSTTAPTSSSTYLLLDPINEEERQSIATITIGISSVDQNVLSCQSMGIMMPSQLFEAIDVAKGAAKALMAFLRMTIEEHSRHISKEK

Nearest PDB structures (foldseek):
  6d6q-assembly1_D  TM=9.646E-01  e=8.528E-23  Homo sapiens
  3hkm-assembly1_A  TM=9.449E-01  e=9.281E-20  Oryza sativa Japonica Group
  3hkm-assembly2_B  TM=9.364E-01  e=6.901E-20  Oryza sativa Japonica Group
  8r1o-assembly1_B  TM=8.662E-01  e=7.902E-18  Thermochaetoides thermophila DSM 1495
  6h25-assembly1_F  TM=8.053E-01  e=1.002E-17  Homo sapiens

=== Feature glossary ===
The record interleaves many kinds of information about one protein. Here is each kind framed as the question it answers.

Q: What does the local fold look like, residue by residue?
A: The Foldseek 3Di string encodes local tertiary geometry as a 20-letter alphabet — one character per residue — derived from the relative positions of nearby Cα atoms. Unlike the amino-acid sequence, 3Di is a direct function of the 3D structure, so two proteins with the same fold have similar 3Di strings even at low sequence identity.

Q: Which residues are in helices, strands, or loops?
A: The SS8 string is DSSP's per-residue secondary-structure call. α-helix (H) means an i→i+4 H-bond ladder; β-strand (E) means the residue participates in a β-sheet; 3₁₀ (G) and π (I) are tighter and wider helices; T/S are turns/bends; '-' is loop.

Q: How big and how compact is the whole molecule?
A: Radius of gyration (Rg) is the root-mean-square distance of Cα atoms from their centroid — a single number for overall size and compactness. A globular domain of N residues has Rg ≈ 2.2·N^0.38 Å; an extended or disordered chain has a much larger Rg. The Cα contact count is the number of residue pairs whose Cα atoms are within 8 Å and are more than four positions apart in sequence — a standard proxy for tertiary packing density. The bounding box is the smallest axis-aligned box enclosing all Cα atoms.

Q: Where is each backbone atom in 3D?
A: Structure coordinates are given as an mmCIF _atom_site loop: one row per atom with element, residue name, chain id, sequence number, and x/y/z position in Å. Only the four main-chain atoms per residue are included here; side chains are omitted to keep the record compact.

Q: What is the amino-acid chain?
A: Primary structure: the covalent order of the twenty standard amino acids along the backbone. Two proteins with the same sequence will (almost always) fold to the same structure; two with 30% identity often share a fold but not the details.

Q: What if only a Cα trace is available?
A: Three-state secondary structure (P-SEA) collapses the eight DSSP classes into helix (a), strand (b), and coil (c). P-SEA assigns these from Cα geometry alone — distances and angles — without requiring backbone oxygens, so it works on any Cα trace.

Q: What family and function is it annotated with?
A: Database cross-references. InterPro integrates a dozen domain/family signature databases into unified entries with residue-range hits. GO terms attach function/process/location labels with evidence codes. CATH codes position the fold in a four-level structural taxonomy. Organism is the NCBI-taxonomy species name.

Q: How confident is the AlphaFold model at each residue?
A: pLDDT is the predicted lDDT-Cα score: AlphaFold's confidence that the local environment of each residue (all inter-atomic distances within 15 Å) is correctly placed. It is a per-residue number between 0 and 100, with higher meaning more reliable.

Q: How mobile is each atom in the crystal?
A: B-factor (Debye–Waller factor) reflects atomic displacement in the crystal lattice. It is an experimental observable (units Å²), not a prediction; low values mean the atom is pinned down, high values mean it moves or is heterogeneous across the crystal.

Q: Which residues are buried vs exposed?
A: SASA measures how much of the protein is reachable by solvent. It is computed by rolling a water-sized probe over the atomic surface and summing the exposed area (Å²). Per-residue SASA distinguishes core (buried, low SASA) from surface (exposed, high SASA) residues; total SASA is a whole-molecule size measure.

Q: What do the diagnostic plots show?
A: Plot images: a contact map (which residues are close in 3D, as an N×N binary image), a Ramachandran scatter (backbone torsion angles, revealing secondary-structure composition at a glance), and — for AlphaFold structures — a PAE heatmap (pairwise prediction confidence).

Q: What known structures does this most resemble?
A: The Foldseek neighbor list gives the closest experimentally determined structures in the PDB, ranked by structural alignment. TM-score near 1 means near-identical fold; near 0.3 means only rough topology match. This is how one finds what a novel AlphaFold prediction most resembles in the solved-structure universe.

Q: Are the domains correctly placed relative to each other?
A: Predicted aligned error is AlphaFold's pairwise confidence. Unlike pLDDT (per-residue), PAE is per-residue-pair and captures whether two parts of the structure are correctly placed relative to each other. Units are ångströms of expected positional error.

Q: What do the rendered images show?
A: Structure images are PyMOL renders from six orthogonal camera directions. Cartoon representation draws helices as coils and strands as arrows; sticks shows the backbone as bonds; surface shows the solvent-excluded envelope. Rainbow coloring maps sequence position to hue (blue→red, N→C); chain coloring assigns a distinct color per polypeptide.

Q: What are the backbone torsion angles?
A: φ (phi) and ψ (psi) are the two rotatable backbone dihedrals per residue: φ is the C(i-1)–N–Cα–C torsion, ψ is the N–Cα–C–N(i+1) torsion, both in degrees on (−180°, 180°]. α-helical residues cluster near (−60°, −45°); β-strand residues near (−120°, +130°). A Ramachandran plot is simply a scatter of (φ, ψ) for every residue.